Protein AF-A0A957F9V9-F1 (afdb_monomer)

Foldseek 3Di:
DLVVLLVLLLVQLVVLLVQQLNDACVSVCVNCVVVVVCVVVVNDDFLDDPLVVLVVLLLVLLVLLCVLALDNRQSRSLSSSLVSLVSNLRSLLGDAPVCLLVLLVVLLVVLLVLLVQQLQAPDLVQVPAPDVVLSVVSVVSNVVHDHDPDFHAQLQLSLLSLLLSLLSLVLQLCVLCVCVVVPHDDDPVSVVSNVVSVVSSVSSVNSNSSSNNPLSVCLLVLLVVLLVVLVVLLVVVVVDPDPDPPVVSSVVSVVCCCVVPQPVVVVVVQVPQDDPACPRLVNLLVQLVVLCLLQAASASHAQRVQLCCCCQFVNALAGDDQASQAQLSRQCNSSHPSSSVSVVCLLVVLLLLLVVVQSVQVVVPDDDDGPDRSLSSSLSSSSSSSNSSNGRGDNASTGFDPPVDDDPDDDRRNRRSRNSVNSSSSSSSSNVNSPPPDPVCVSCVVVVVVVVVVVVVVVVCCVVVVLLVVLSVLSNVLVSQLSSQVCVVTSPSDDQQLPSLVVCVVSLVSLVVSCVSPVLPLSSLQVNLVSCVSVVVLVSNLVSLVSSCVSPVSRNSSLQSNLLSCLSVVVPVSSCVSCVRPVCLLVVLCVQLVVCVVSVNNVSSVSSVVSNDD

Radius of gyration: 26.61 Å; Cα contacts (8 Å, |Δi|>4): 895; chains: 1; bounding box: 78×55×78 Å

pLDDT: mean 84.4, std 14.53, range [30.92, 98.56]

Solvent-accessible surface area (backbone atoms only — not comparable to full-atom values): 31472 Å² total; per-residue (Å²): 113,55,68,55,46,30,51,48,17,46,51,38,10,48,51,23,64,77,32,56,55,74,54,74,69,67,52,55,53,68,49,45,54,62,51,52,59,39,40,76,69,72,73,57,68,80,71,81,50,99,43,48,65,32,49,52,46,25,51,51,25,44,57,52,3,30,71,41,16,46,49,46,56,57,8,48,16,51,45,50,18,49,52,17,7,49,41,21,15,54,26,34,24,55,26,53,83,94,47,47,65,57,56,41,49,49,51,26,50,50,35,35,50,52,22,52,49,36,69,44,28,49,54,33,81,84,54,57,46,96,44,68,70,51,21,52,51,40,43,53,47,62,76,70,52,70,90,48,98,51,85,22,55,40,38,54,40,55,12,34,49,35,37,25,31,46,37,36,46,53,31,49,48,50,67,60,45,48,53,68,77,67,76,48,92,76,55,71,67,52,53,53,52,43,51,51,51,51,51,45,47,50,49,30,52,50,34,36,58,64,32,57,24,62,53,20,53,50,20,35,52,51,22,49,49,54,52,51,51,49,57,50,50,53,56,56,60,70,76,48,98,63,93,66,56,72,67,57,54,52,50,50,49,51,54,45,44,46,61,70,47,45,52,55,48,51,53,51,52,66,70,64,60,81,47,96,58,96,74,22,66,66,54,44,45,55,54,49,47,55,54,24,68,40,21,40,70,58,13,46,1,30,69,28,52,25,60,51,44,16,51,61,44,66,62,44,41,44,87,76,53,55,58,60,45,17,37,62,60,41,41,24,29,18,20,0,49,63,18,30,51,23,46,53,51,32,54,54,45,45,51,48,52,40,50,55,50,52,52,50,49,64,67,72,63,81,83,68,82,72,82,72,51,61,57,60,54,19,48,51,31,16,48,46,11,44,55,53,22,21,71,61,30,40,38,32,73,44,38,62,79,81,62,90,83,79,66,89,88,83,73,58,44,69,44,42,86,34,28,34,49,55,33,38,59,59,9,45,41,40,18,78,46,66,86,58,95,62,72,54,68,76,75,39,44,66,58,53,48,50,52,49,49,53,51,50,53,52,52,47,46,53,68,77,42,41,53,58,49,49,21,51,51,49,35,24,54,33,48,42,52,50,40,34,62,76,42,55,76,60,64,66,70,53,78,86,85,33,78,60,35,74,78,38,49,68,42,46,54,52,29,51,56,22,36,76,54,29,75,83,37,47,62,34,29,39,50,47,12,52,46,26,50,36,66,66,38,39,71,63,12,40,62,26,20,51,54,23,28,73,76,42,74,82,40,59,22,46,41,49,54,36,19,50,31,27,34,71,72,64,42,50,71,64,14,50,67,55,38,68,85,42,82,62,52,36,63,48,21,50,52,42,19,58,50,26,46,75,71,73,33,59,71,53,12,51,39,22,48,68,56,37,55,134

Mean predicted aligned error: 8.04 Å

Sequence (614 aa):
MPILFVLISLACGFVWLMFPGQVTWLPVVVIVLPWLVWWRNGRFSLPATPFSGLLLLFFGTALFAVWTAYDRGQAEGKLWILIGALFVFISLAALPRHTEHWGGALLWGIAVGLAVYFLLTHNWQQWPTDFNVLTRLGVWWMGKRPLLTAPPLHPNLVGGVIATFAPLGMALVWQTGRPLIGKAQTSAGTWLALVGILLANGIMFFALLLSSSRAAWVALIVSYAVIVGWWGSLRILQSRRMAISRTTLAVLFILIMVGIGVLPIVGIMLNMSGGTGSTGRFVLYKQTWRLIQVCFFTGAGLASFGGFYAQYIQVVPHFVLSYAHNLFLDVWLEQGVIGFLSFTVFMVGTGWMLFAHIFRLQIKKNGSTSEVTVWHWAVAVGLVTMLLHGLLDDSFYGTIRISLISAPTTGPWSGVLATPLFLAMPGLATALVADANIRWTAVFRPVLLFVGVVALVGAAWLVLDRDTVEARWQANLGALSLARAQLSGWPTNVWDDGRQAVELAPVAAQLANVLDLDADNVAAQYRLGLIAMLERDYETAVSHLEIAHELDPGHRGITKNLGYCYVWLGEFDKARLLLANISETQQEMSAYEWWWQQQGRPDLAERAAQMSQP

Secondary structure (DSSP, 8-state):
-HHHHHHHHHHHHHHHHHSTTTS-SHHHHHHHHHHHHHHHTT-------TTHHHHHHHHHHHHHHHHH-S-HHHHHHHHHHHHHHHHHHHHHHTPPTTTHHHHHHHHHHHHHHHHHHHHHH--TTTS--SSHHHHHHHHHHHTTS----S-PBPHHHHHHHHHHHHHHHHHHHHHHHHHHHTT----HHHHHHHHHHHHHHHHHHHHHHHTT-HHHHHHHHHHHHHHHHHHHHHHHHHHS--SS-HHHHHHHHHHHIIIIIIHHHHHHHHHTS---STT-HHHHHHHHHHHHHHTTTT-S-TT-HHHHIIIIII--SS---SS-S-HHHHHHHHHHHHHHHHHHHHHHHHHHHHHHHHHHHHH--SSS-----HHHHHHHHHHHHHHHHHTT--SSSPPP---TTT--S-S-B-S-TTGGGTTHHHHHHHHHHTT----HHHHHHHHHHHHHHHHHHHHHHHHHSHHHHHHHHHHHHHHHHHHHHHTTTS--SS---STTHHHHHHHHHHHHHHHHH-TT-HHHHHHHHHHHHHHT-HHHHHHHHHHHHHH-TT-HHHHHHHHHHHHHHT-HHHHHHHHTT-TTHHHHHHHHHHHHHHTT-HHHHHHHHHHH--

Nearest PDB structures (foldseek):
  6b85-assembly1_J  TM=5.491E-01  e=7.204E-03  synthetic construct
  8ehz-assembly1_A  TM=6.746E-01  e=2.974E-01  Homo sapiens
  3q4a-assembly1_B  TM=6.510E-01  e=2.755E-01  Mus musculus
  7tb1-assembly2_B  TM=6.417E-01  e=3.603E-01  Homo sapiens
  4gyw-assembly2_A  TM=4.510E-01  e=1.806E-01  Homo sapiens

Structure (mmCIF, N/CA/C/O backbone):
data_AF-A0A957F9V9-F1
#
_entry.id   AF-A0A957F9V9-F1
#
loop_
_atom_site.group_PDB
_atom_site.id
_atom_site.type_symbol
_atom_site.label_atom_id
_atom_site.label_alt_id
_atom_site.label_comp_id
_atom_site.label_asym_id
_atom_site.label_entity_id
_atom_site.label_seq_id
_atom_site.pdbx_PDB_ins_code
_atom_site.Cartn_x
_atom_site.Cartn_y
_atom_site.Cartn_z
_atom_site.occupancy
_atom_site.B_iso_or_equiv
_atom_site.auth_seq_id
_atom_site.auth_comp_id
_atom_site.auth_asym_id
_atom_site.auth_atom_id
_atom_site.pdbx_PDB_model_num
ATOM 1 N N . MET A 1 1 ? -6.153 -11.561 30.861 1.00 64.31 1 MET A N 1
ATOM 2 C CA . MET A 1 1 ? -5.584 -12.644 30.027 1.00 64.31 1 MET A CA 1
ATOM 3 C C . MET A 1 1 ? -5.725 -12.372 28.529 1.00 64.31 1 MET A C 1
ATOM 5 O O . MET A 1 1 ? -4.691 -12.370 27.888 1.00 64.31 1 MET A O 1
ATOM 9 N N . PRO A 1 2 ? -6.897 -12.031 27.958 1.00 73.75 2 PRO A N 1
ATOM 10 C CA . PRO A 1 2 ? -7.012 -11.795 26.507 1.00 73.75 2 PRO A CA 1
ATOM 11 C C . PRO A 1 2 ? -6.132 -10.645 25.975 1.00 73.75 2 PRO A C 1
ATOM 13 O O . PRO A 1 2 ? -5.494 -10.777 24.937 1.00 73.75 2 PRO A O 1
ATOM 16 N N . ILE A 1 3 ? -5.991 -9.555 26.743 1.00 85.69 3 ILE A N 1
ATOM 17 C CA . ILE A 1 3 ? -5.100 -8.435 26.385 1.00 85.69 3 ILE A CA 1
ATOM 18 C C . ILE A 1 3 ? -3.616 -8.838 26.320 1.00 85.69 3 ILE A C 1
ATOM 20 O O . ILE A 1 3 ? -2.859 -8.265 25.544 1.00 85.69 3 ILE A O 1
ATOM 24 N N . LEU A 1 4 ? -3.199 -9.856 27.086 1.00 88.44 4 LEU A N 1
ATOM 25 C CA . LEU A 1 4 ? -1.830 -10.373 27.038 1.00 88.44 4 LEU A CA 1
ATOM 26 C C . LEU A 1 4 ? -1.542 -11.014 25.674 1.00 88.44 4 LEU A C 1
ATOM 28 O O . LEU A 1 4 ? -0.443 -10.850 25.161 1.00 88.44 4 LEU A O 1
ATOM 32 N N . PHE A 1 5 ? -2.521 -11.677 25.049 1.00 89.81 5 PHE A N 1
ATOM 33 C CA . PHE A 1 5 ? -2.352 -12.240 23.703 1.00 89.81 5 PHE A CA 1
ATOM 34 C C . PHE A 1 5 ? -2.214 -11.153 22.644 1.00 89.81 5 PHE A C 1
ATOM 36 O O . PHE A 1 5 ? -1.403 -11.299 21.731 1.00 89.81 5 PHE A O 1
ATOM 43 N N . VAL A 1 6 ? -2.924 -10.031 22.809 1.00 90.88 6 VAL A N 1
ATOM 44 C CA . VAL A 1 6 ? -2.733 -8.851 21.954 1.00 90.88 6 VAL A CA 1
ATOM 45 C C . VAL A 1 6 ? -1.299 -8.335 22.094 1.00 90.88 6 VAL A C 1
ATOM 47 O O . VAL A 1 6 ? -0.626 -8.146 21.087 1.00 90.88 6 VAL A O 1
ATOM 50 N N . LEU A 1 7 ? -0.797 -8.184 23.324 1.00 92.56 7 LEU A N 1
ATOM 51 C CA . LEU A 1 7 ? 0.576 -7.730 23.582 1.00 92.56 7 LEU A CA 1
ATOM 52 C C . LEU A 1 7 ? 1.638 -8.690 23.026 1.00 92.56 7 LEU A C 1
ATOM 54 O O . LEU A 1 7 ? 2.587 -8.233 22.396 1.00 92.56 7 LEU A O 1
ATOM 58 N N . ILE A 1 8 ? 1.471 -10.004 23.208 1.00 92.69 8 ILE A N 1
ATOM 59 C CA . ILE A 1 8 ? 2.385 -11.019 22.656 1.00 92.69 8 ILE A CA 1
ATOM 60 C C . ILE A 1 8 ? 2.380 -10.967 21.123 1.00 92.69 8 ILE A C 1
ATOM 62 O O . ILE A 1 8 ? 3.446 -10.976 20.510 1.00 92.69 8 ILE A O 1
ATOM 66 N N . SER A 1 9 ? 1.199 -10.861 20.505 1.00 93.12 9 SER A N 1
ATOM 67 C CA . SER A 1 9 ? 1.063 -10.772 19.045 1.00 93.12 9 SER A CA 1
ATOM 68 C C . SER A 1 9 ? 1.720 -9.507 18.493 1.00 93.12 9 SER A C 1
ATOM 70 O O . SER A 1 9 ? 2.436 -9.575 17.497 1.00 93.12 9 SER A O 1
ATOM 72 N N . LEU A 1 10 ? 1.542 -8.367 19.170 1.00 91.50 10 LEU A N 1
ATOM 73 C CA . LEU A 1 10 ? 2.201 -7.106 18.824 1.00 91.50 10 LEU A CA 1
ATOM 74 C C . LEU A 1 10 ? 3.722 -7.200 18.958 1.00 91.50 10 LEU A C 1
ATOM 76 O O . LEU A 1 10 ? 4.435 -6.776 18.054 1.00 91.50 10 LEU A O 1
ATOM 80 N N . ALA A 1 11 ? 4.217 -7.779 20.055 1.00 91.50 11 ALA A N 1
ATOM 81 C CA . ALA A 1 11 ? 5.647 -7.956 20.281 1.00 91.50 11 ALA A CA 1
ATOM 82 C C . ALA A 1 11 ? 6.276 -8.834 19.191 1.00 91.50 11 ALA A C 1
ATOM 84 O O . ALA A 1 11 ? 7.294 -8.461 18.618 1.00 91.50 11 ALA A O 1
ATOM 85 N N . CYS A 1 12 ? 5.641 -9.955 18.843 1.00 90.44 12 CYS A N 1
ATOM 86 C CA . CYS A 1 12 ? 6.111 -10.835 17.772 1.00 90.44 12 CYS A CA 1
ATOM 87 C C . CYS A 1 12 ? 6.046 -10.157 16.394 1.00 90.44 12 CYS A C 1
ATOM 89 O O . CYS A 1 12 ? 7.007 -10.232 15.632 1.00 90.44 12 CYS A O 1
ATOM 91 N N . GLY A 1 13 ? 4.960 -9.427 16.109 1.00 86.44 13 GLY A N 1
ATOM 92 C CA . GLY A 1 13 ? 4.838 -8.584 14.917 1.00 86.44 13 GLY A CA 1
ATOM 93 C C . GLY A 1 13 ? 5.978 -7.574 14.797 1.00 86.44 13 GLY A C 1
ATOM 94 O O . GLY A 1 13 ? 6.548 -7.412 13.722 1.00 86.44 13 GLY A O 1
ATOM 95 N N . PHE A 1 14 ? 6.357 -6.943 15.910 1.00 85.38 14 PHE A N 1
ATOM 96 C CA . PHE A 1 14 ? 7.471 -6.000 15.965 1.00 85.38 14 PHE A CA 1
ATOM 97 C C . PHE A 1 14 ? 8.839 -6.685 15.837 1.00 85.38 14 PHE A C 1
ATOM 99 O O . PHE A 1 14 ? 9.736 -6.139 15.207 1.00 85.38 14 PHE A O 1
ATOM 106 N N . VAL A 1 15 ? 9.014 -7.900 16.364 1.00 86.38 15 VAL A N 1
ATOM 107 C CA . VAL A 1 15 ? 10.243 -8.684 16.145 1.00 86.38 15 VAL A CA 1
ATOM 108 C C . VAL A 1 15 ? 10.436 -8.979 14.656 1.00 86.38 15 VAL A C 1
ATOM 110 O O . VAL A 1 15 ? 11.517 -8.723 14.130 1.00 86.38 15 VAL A O 1
ATOM 113 N N . TRP A 1 16 ? 9.396 -9.439 13.952 1.00 84.62 16 TRP A N 1
ATOM 114 C CA . TRP A 1 16 ? 9.461 -9.634 12.497 1.00 84.62 16 TRP A CA 1
ATOM 115 C C . TRP A 1 16 ? 9.730 -8.342 11.737 1.00 84.62 16 TRP A C 1
ATOM 117 O O . TRP A 1 16 ? 10.457 -8.344 10.748 1.00 84.62 16 TRP A O 1
ATOM 127 N N . LEU A 1 17 ? 9.178 -7.236 12.229 1.00 79.38 17 LEU A N 1
ATOM 128 C CA . LEU A 1 17 ? 9.408 -5.915 11.670 1.00 79.38 17 LEU A CA 1
ATOM 129 C C . LEU A 1 17 ? 10.875 -5.483 11.755 1.00 79.38 17 LEU A C 1
ATOM 131 O O . LEU A 1 17 ? 11.395 -4.901 10.810 1.00 79.38 17 LEU A O 1
ATOM 135 N N . MET A 1 18 ? 11.525 -5.741 12.892 1.00 78.19 18 MET A N 1
ATOM 136 C CA . MET A 1 18 ? 12.908 -5.331 13.154 1.00 78.19 18 MET A CA 1
ATOM 137 C C . MET A 1 18 ? 13.935 -6.246 12.479 1.00 78.19 18 MET A C 1
ATOM 139 O O . MET A 1 18 ? 15.043 -5.802 12.185 1.00 78.19 18 MET A O 1
ATOM 143 N N . PHE A 1 19 ? 13.565 -7.503 12.221 1.00 77.38 19 PHE A N 1
ATOM 144 C CA . PHE A 1 19 ? 14.445 -8.531 11.661 1.00 77.38 19 PHE A CA 1
ATOM 145 C C . PHE A 1 19 ? 13.799 -9.254 10.461 1.00 77.38 19 PHE A C 1
ATOM 147 O O . PHE A 1 19 ? 13.653 -10.485 10.486 1.00 77.38 19 PHE A O 1
ATOM 154 N N . PRO A 1 20 ? 13.391 -8.522 9.402 1.00 71.19 20 PRO A N 1
ATOM 155 C CA . PRO A 1 20 ? 12.691 -9.108 8.263 1.00 71.19 20 PRO A CA 1
ATOM 156 C C . PRO A 1 20 ? 13.592 -10.115 7.540 1.00 71.19 20 PRO A C 1
ATOM 158 O O . PRO A 1 20 ? 14.763 -9.841 7.280 1.00 71.19 20 PRO A O 1
ATOM 161 N N . GLY A 1 21 ? 13.060 -11.305 7.257 1.00 70.00 21 GLY A N 1
ATOM 162 C CA . GLY A 1 21 ? 13.791 -12.396 6.597 1.00 70.00 21 GLY A CA 1
ATOM 163 C C . GLY A 1 21 ? 14.833 -13.111 7.474 1.00 70.00 21 GLY A C 1
ATOM 164 O O . GLY A 1 21 ? 15.265 -14.203 7.123 1.00 70.00 21 GLY A O 1
ATOM 165 N N . GLN A 1 22 ? 15.209 -12.553 8.631 1.00 79.12 22 GLN A N 1
ATOM 166 C CA . GLN A 1 22 ? 16.135 -13.190 9.581 1.00 79.12 22 GLN A CA 1
ATOM 167 C C . GLN A 1 22 ? 15.396 -14.037 10.621 1.00 79.12 22 GLN A C 1
ATOM 169 O O . GLN A 1 22 ? 15.859 -15.108 11.010 1.00 79.12 22 GLN A O 1
ATOM 174 N N . VAL A 1 23 ? 14.232 -13.563 11.076 1.00 81.06 23 VAL A N 1
ATOM 175 C CA . VAL A 1 23 ? 13.370 -14.288 12.013 1.00 81.06 23 VAL A CA 1
ATOM 176 C C . VAL A 1 23 ? 12.168 -14.832 11.249 1.00 81.06 23 VAL A C 1
ATOM 178 O O . VAL A 1 23 ? 11.384 -14.066 10.698 1.00 81.06 23 VAL A O 1
ATOM 181 N N . THR A 1 24 ? 12.020 -16.158 11.224 1.00 86.94 24 THR A N 1
ATOM 182 C CA . THR A 1 24 ? 10.959 -16.846 10.473 1.00 86.94 24 THR A CA 1
ATOM 183 C C . THR A 1 24 ? 9.836 -17.319 11.400 1.00 86.94 24 THR A C 1
ATOM 185 O O . THR A 1 24 ? 9.122 -16.508 11.981 1.00 86.94 24 THR A O 1
ATOM 188 N N . TRP A 1 25 ? 9.671 -18.624 11.600 1.00 88.50 25 TRP A N 1
ATOM 189 C CA . TRP A 1 25 ? 8.502 -19.214 12.254 1.00 88.50 25 TRP A CA 1
ATOM 190 C C . TRP A 1 25 ? 8.525 -19.138 13.788 1.00 88.50 25 TRP A C 1
ATOM 192 O O . TRP A 1 25 ? 7.483 -19.308 14.418 1.00 88.50 25 TRP A O 1
ATOM 202 N N . LEU A 1 26 ? 9.678 -18.886 14.418 1.00 88.25 26 LEU A N 1
ATOM 203 C CA . LEU A 1 26 ? 9.832 -18.993 15.876 1.00 88.25 26 LEU A CA 1
ATOM 204 C C . LEU A 1 26 ? 8.830 -18.129 16.679 1.00 88.25 26 LEU A C 1
ATOM 206 O O . LEU A 1 26 ? 8.225 -18.660 17.615 1.00 88.25 26 LEU A O 1
ATOM 210 N N . PRO A 1 27 ? 8.559 -16.853 16.327 1.00 91.19 27 PRO A N 1
ATOM 211 C CA . PRO A 1 27 ? 7.569 -16.058 17.054 1.00 91.19 27 PRO A CA 1
ATOM 212 C C . PRO A 1 27 ? 6.138 -16.600 16.925 1.00 91.19 27 PRO A C 1
ATOM 214 O O . PRO A 1 27 ? 5.338 -16.395 17.835 1.00 91.19 27 PRO A O 1
ATOM 217 N N . VAL A 1 28 ? 5.810 -17.370 15.875 1.00 90.06 28 VAL A N 1
ATOM 218 C CA . VAL A 1 28 ? 4.504 -18.054 15.776 1.00 90.06 28 VAL A CA 1
ATOM 219 C C . VAL A 1 28 ? 4.306 -18.998 16.958 1.00 90.06 28 VAL A C 1
ATOM 221 O O . VAL A 1 28 ? 3.225 -19.023 17.539 1.00 90.06 28 VAL A O 1
ATOM 224 N N . VAL A 1 29 ? 5.340 -19.740 17.364 1.00 89.56 29 VAL A N 1
ATOM 225 C CA . VAL A 1 29 ? 5.242 -20.658 18.510 1.00 89.56 29 VAL A CA 1
ATOM 226 C C . VAL A 1 29 ? 4.957 -19.894 19.798 1.00 89.56 29 VAL A C 1
ATOM 228 O O . VAL A 1 29 ? 4.083 -20.296 20.564 1.00 89.56 29 VAL A O 1
ATOM 231 N N . VAL A 1 30 ? 5.624 -18.756 20.004 1.00 91.06 30 VAL A N 1
ATOM 232 C CA . VAL A 1 30 ? 5.394 -17.889 21.170 1.00 91.06 30 VAL A CA 1
ATOM 233 C C . VAL A 1 30 ? 3.951 -17.383 21.205 1.00 91.06 30 VAL A C 1
ATOM 235 O O . VAL A 1 30 ? 3.336 -17.377 22.271 1.00 91.06 30 VAL A O 1
ATOM 238 N N . ILE A 1 31 ? 3.390 -17.008 20.051 1.00 89.94 31 ILE A N 1
ATOM 239 C CA . ILE A 1 31 ? 1.991 -16.582 19.957 1.00 89.94 31 ILE A CA 1
ATOM 240 C C . ILE A 1 31 ? 1.045 -17.754 20.233 1.00 89.94 31 ILE A C 1
ATOM 242 O O . ILE A 1 31 ? 0.121 -17.610 21.027 1.00 89.94 31 ILE A O 1
ATOM 246 N N . VAL A 1 32 ? 1.255 -18.906 19.590 1.00 88.94 32 VAL A N 1
ATOM 247 C CA . VAL A 1 32 ? 0.308 -20.035 19.570 1.00 88.94 32 VAL A CA 1
ATOM 248 C C . VAL A 1 32 ? 0.274 -20.809 20.890 1.00 88.94 32 VAL A C 1
ATOM 250 O O . VAL A 1 32 ? -0.790 -21.292 21.278 1.00 88.94 32 VAL A O 1
ATOM 253 N N . LEU A 1 33 ? 1.389 -20.913 21.619 1.00 88.50 33 LEU A N 1
ATOM 254 C CA . LEU A 1 33 ? 1.461 -21.669 22.877 1.00 88.50 33 LEU A CA 1
ATOM 255 C C . LEU A 1 33 ? 0.390 -21.243 23.908 1.00 88.50 33 LEU A C 1
ATOM 257 O O . LEU A 1 33 ? -0.359 -22.109 24.376 1.00 88.50 33 LEU A O 1
ATOM 261 N N . PRO A 1 34 ? 0.227 -19.944 24.235 1.00 84.94 34 PRO A N 1
ATOM 262 C CA . PRO A 1 34 ? -0.857 -19.497 25.102 1.00 84.94 34 PRO A CA 1
ATOM 263 C C . PRO A 1 34 ? -2.262 -19.804 24.562 1.00 84.94 34 PRO A C 1
ATOM 265 O O . PRO A 1 34 ? -3.146 -20.165 25.343 1.00 84.94 34 PRO A O 1
ATOM 268 N N . TRP A 1 35 ? -2.473 -19.714 23.242 1.00 83.38 35 TRP A N 1
ATOM 269 C CA . TRP A 1 35 ? -3.753 -20.065 22.614 1.00 83.38 35 TRP A CA 1
ATOM 270 C C . TRP A 1 35 ? -4.084 -21.549 22.763 1.00 83.38 35 TRP A C 1
ATOM 272 O O . TRP A 1 35 ? -5.229 -21.879 23.064 1.00 83.38 35 TRP A O 1
ATOM 282 N N . LEU A 1 36 ? -3.101 -22.443 22.623 1.00 85.25 36 LEU A N 1
ATOM 283 C CA . LEU A 1 36 ? -3.291 -23.887 22.804 1.00 85.25 36 LEU A CA 1
ATOM 284 C C . LEU A 1 36 ? -3.721 -24.228 24.233 1.00 85.25 36 LEU A C 1
ATOM 286 O O . LEU A 1 36 ? -4.652 -25.011 24.435 1.00 85.25 36 LEU A O 1
ATOM 290 N N . VAL A 1 37 ? -3.088 -23.603 25.231 1.00 84.75 37 VAL A N 1
ATOM 291 C CA . VAL A 1 37 ? -3.480 -23.751 26.642 1.00 84.75 37 VAL A CA 1
ATOM 292 C C . VAL A 1 37 ? -4.905 -23.240 26.858 1.00 84.75 37 VAL A C 1
ATOM 294 O O . VAL A 1 37 ? -5.693 -23.855 27.580 1.00 84.75 37 VAL A O 1
ATOM 297 N N . TRP A 1 38 ? -5.265 -22.123 26.228 1.00 81.56 38 TRP A N 1
ATOM 298 C CA . TRP A 1 38 ? -6.591 -21.532 26.380 1.00 81.56 38 TRP A CA 1
ATOM 299 C C . TRP A 1 38 ? -7.693 -22.367 25.714 1.00 81.56 38 TRP A C 1
ATOM 301 O O . TRP A 1 38 ? -8.751 -22.579 26.312 1.00 81.56 38 TRP A O 1
ATOM 311 N N . TRP A 1 39 ? -7.408 -22.912 24.530 1.00 81.94 39 TRP A N 1
ATOM 312 C CA . TRP A 1 39 ? -8.276 -23.834 23.803 1.00 81.94 39 TRP A CA 1
ATOM 313 C C . TRP A 1 39 ? -8.508 -25.139 24.558 1.00 81.94 39 TRP A C 1
ATOM 315 O O . TRP A 1 39 ? -9.659 -25.526 24.749 1.00 81.94 39 TRP A O 1
ATOM 325 N N . ARG A 1 40 ? -7.447 -25.760 25.095 1.00 85.25 40 ARG A N 1
ATOM 326 C CA . ARG A 1 40 ? -7.553 -26.984 25.909 1.00 85.25 40 ARG A CA 1
ATOM 327 C C . ARG A 1 40 ? -8.467 -26.814 27.126 1.00 85.25 40 ARG A C 1
ATOM 329 O O . ARG A 1 40 ? -9.099 -27.771 27.557 1.00 85.25 40 ARG A O 1
ATOM 336 N N . ASN A 1 41 ? -8.561 -25.600 27.664 1.00 84.12 41 ASN A N 1
ATOM 337 C CA . ASN A 1 41 ? -9.427 -25.285 28.798 1.00 84.12 41 ASN A CA 1
ATOM 338 C C . ASN A 1 41 ? -10.890 -24.996 28.402 1.00 84.12 41 ASN A C 1
ATOM 340 O O . ASN A 1 41 ? -11.666 -24.572 29.256 1.00 84.12 41 ASN A O 1
ATOM 344 N N . GLY A 1 42 ? -11.268 -25.172 27.129 1.00 77.44 42 GLY A N 1
ATOM 345 C CA . GLY A 1 42 ? -12.622 -24.913 26.624 1.00 77.44 42 GLY A CA 1
ATOM 346 C C . GLY A 1 42 ? -13.008 -23.432 26.617 1.00 77.44 42 GLY A C 1
ATOM 347 O O . GLY A 1 42 ? -14.185 -23.098 26.544 1.00 77.44 42 GLY A O 1
ATOM 348 N N . ARG A 1 43 ? -12.026 -22.529 26.733 1.00 70.19 43 ARG A N 1
ATOM 349 C CA . ARG A 1 43 ? -12.249 -21.081 26.888 1.00 70.19 43 ARG A CA 1
ATOM 350 C C . ARG A 1 43 ? -12.025 -20.289 25.600 1.00 70.19 43 ARG A C 1
ATOM 352 O O . ARG A 1 43 ? -12.067 -19.064 25.641 1.00 70.19 43 ARG A O 1
ATOM 359 N N . PHE A 1 44 ? -11.773 -20.972 24.484 1.00 70.56 44 PHE A N 1
ATOM 360 C CA . PHE A 1 44 ? -11.505 -20.344 23.196 1.00 70.56 44 PHE A CA 1
ATOM 361 C C . PHE A 1 44 ? -12.471 -20.820 22.116 1.00 70.56 44 PHE A C 1
ATOM 363 O O . PHE A 1 44 ? -12.609 -22.018 21.869 1.00 70.56 44 PHE A O 1
ATOM 370 N N . SER A 1 45 ? -13.043 -19.851 21.411 1.00 66.44 45 SER A N 1
ATOM 371 C CA . SER A 1 45 ? -13.646 -20.023 20.096 1.00 66.44 45 SER A CA 1
ATOM 372 C C . SER A 1 45 ? -12.981 -19.047 19.134 1.00 66.44 45 SER A C 1
ATOM 374 O O . SER A 1 45 ? -12.899 -17.855 19.440 1.00 66.44 45 SER A O 1
ATOM 376 N N . LEU A 1 46 ? -12.538 -19.528 17.968 1.00 67.75 46 LEU A N 1
ATOM 377 C CA . LEU A 1 46 ? -12.118 -18.635 16.890 1.00 67.75 46 LEU A CA 1
ATOM 378 C C . LEU A 1 46 ? -13.286 -17.695 16.565 1.00 67.75 46 LEU A C 1
ATOM 380 O O . LEU A 1 46 ? -14.403 -18.189 16.380 1.00 67.75 46 LEU A O 1
ATOM 384 N N . PRO A 1 47 ? -13.061 -16.373 16.490 1.00 66.88 47 PRO A N 1
ATOM 385 C CA . PRO A 1 47 ? -14.099 -15.437 16.096 1.00 66.88 47 PRO A CA 1
ATOM 386 C C . PRO A 1 47 ? -14.478 -15.717 14.637 1.00 66.88 47 PRO A C 1
ATOM 388 O O . PRO A 1 47 ? -13.832 -15.271 13.687 1.00 66.88 47 PRO A O 1
ATOM 391 N N . ALA A 1 48 ? -15.513 -16.536 14.464 1.00 70.81 48 ALA A N 1
ATOM 392 C CA . ALA A 1 48 ? -16.066 -16.879 13.171 1.00 70.81 48 ALA A CA 1
ATOM 393 C C . ALA A 1 48 ? -16.938 -15.711 12.716 1.00 70.81 48 ALA A C 1
ATOM 395 O O . ALA A 1 48 ? -18.090 -15.565 13.125 1.00 70.81 48 ALA A O 1
ATOM 396 N N . THR A 1 49 ? -16.368 -14.856 11.872 1.00 76.88 49 THR A N 1
ATOM 397 C CA . THR A 1 49 ? -17.139 -13.853 11.147 1.00 76.88 49 THR A CA 1
ATOM 398 C C . THR A 1 49 ? -17.529 -14.415 9.782 1.00 76.88 49 THR A C 1
ATOM 400 O O . THR A 1 49 ? -16.840 -15.287 9.245 1.00 76.88 49 THR A O 1
ATOM 403 N N . PRO A 1 50 ? -18.577 -13.876 9.146 1.00 78.38 50 PRO A N 1
ATOM 404 C CA . PRO A 1 50 ? -18.911 -14.195 7.756 1.00 78.38 50 PRO A CA 1
ATOM 405 C C . PRO A 1 50 ? -17.774 -13.909 6.764 1.00 78.38 50 PRO A C 1
ATOM 407 O O . PRO A 1 50 ? -17.797 -14.420 5.650 1.00 78.38 50 PRO A O 1
ATOM 410 N N . PHE A 1 51 ? -16.785 -13.107 7.167 1.00 83.88 51 PHE A N 1
ATOM 411 C CA . PHE A 1 51 ? -15.653 -12.691 6.345 1.00 83.88 51 PHE A CA 1
ATOM 412 C C . PHE A 1 51 ? -14.352 -13.423 6.675 1.00 83.88 51 PHE A C 1
ATOM 414 O O . PHE A 1 51 ? -13.350 -13.197 6.002 1.00 83.88 51 PHE A O 1
ATOM 421 N N . SER A 1 52 ? -14.348 -14.328 7.661 1.00 85.69 52 SER A N 1
ATOM 422 C CA . SER A 1 52 ? -13.137 -15.061 8.047 1.00 85.69 52 SER A CA 1
ATOM 423 C C . SER A 1 52 ? -12.569 -15.885 6.883 1.00 85.69 52 SER A C 1
ATOM 425 O O . SER A 1 52 ? -11.355 -15.984 6.753 1.00 85.69 52 SER A O 1
ATOM 427 N N . GLY A 1 53 ? -13.418 -16.406 5.987 1.00 87.94 53 GLY A N 1
ATOM 428 C CA . GLY A 1 53 ? -12.968 -17.094 4.770 1.00 87.94 53 GLY A CA 1
ATOM 429 C C . GLY A 1 53 ? -12.238 -16.178 3.780 1.00 87.94 53 GLY A C 1
ATOM 430 O O . GLY A 1 53 ? -11.235 -16.586 3.208 1.00 87.94 53 GLY A O 1
ATOM 431 N N . LEU A 1 54 ? -12.683 -14.926 3.627 1.00 90.25 54 LEU A N 1
ATOM 432 C CA . LEU A 1 54 ? -11.999 -13.936 2.784 1.00 90.25 54 LEU A CA 1
ATOM 433 C C . LEU A 1 54 ? -10.687 -13.472 3.412 1.00 90.25 54 LEU A C 1
ATOM 435 O O . LEU A 1 54 ? -9.713 -13.265 2.698 1.00 90.25 54 LEU A O 1
ATOM 439 N N . LEU A 1 55 ? -10.635 -13.369 4.742 1.00 93.19 55 LEU A N 1
ATOM 440 C CA . LEU A 1 55 ? -9.382 -13.110 5.440 1.00 93.19 55 LEU A CA 1
ATOM 441 C C . LEU A 1 55 ? -8.377 -14.243 5.192 1.00 93.19 55 LEU A C 1
ATOM 443 O O . LEU A 1 55 ? -7.241 -13.977 4.819 1.00 93.19 55 LEU A O 1
ATOM 447 N N . LEU A 1 56 ? -8.796 -15.506 5.326 1.00 93.56 56 LEU A N 1
ATOM 448 C CA . LEU A 1 56 ? -7.941 -16.655 5.010 1.00 93.56 56 LEU A CA 1
ATOM 449 C C . LEU A 1 56 ? -7.508 -16.668 3.540 1.00 93.56 56 LEU A C 1
ATOM 451 O O . LEU A 1 56 ? -6.346 -16.948 3.264 1.00 93.56 56 LEU A O 1
ATOM 455 N N . LEU A 1 57 ? -8.407 -16.326 2.612 1.00 95.12 57 LEU A N 1
ATOM 456 C CA . LEU A 1 57 ? -8.082 -16.222 1.189 1.00 95.12 57 LEU A CA 1
ATOM 457 C C . LEU A 1 57 ? -7.030 -15.137 0.925 1.00 95.12 57 LEU A C 1
ATOM 459 O O . LEU A 1 57 ? -6.071 -15.407 0.212 1.00 95.12 57 LEU A O 1
ATOM 463 N N . PHE A 1 58 ? -7.149 -13.968 1.562 1.00 97.00 58 PHE A N 1
ATOM 464 C CA . PHE A 1 58 ? -6.140 -12.903 1.505 1.00 97.00 58 PHE A CA 1
ATOM 465 C C . PHE A 1 58 ? -4.766 -13.374 2.013 1.00 97.00 58 PHE A C 1
ATOM 467 O O . PHE A 1 58 ? -3.738 -13.108 1.401 1.00 97.00 58 PHE A O 1
ATOM 474 N N . PHE A 1 59 ? -4.715 -14.134 3.107 1.00 97.06 59 PHE A N 1
ATOM 475 C CA . PHE A 1 59 ? -3.446 -14.706 3.573 1.00 97.06 59 PHE A CA 1
ATOM 476 C C . PHE A 1 59 ? -2.923 -15.826 2.665 1.00 97.06 59 PHE A C 1
ATOM 478 O O . PHE A 1 59 ? -1.711 -15.967 2.503 1.00 97.06 59 PHE A O 1
ATOM 485 N N . GLY A 1 60 ? -3.816 -16.586 2.027 1.00 97.94 60 GLY A N 1
ATOM 486 C CA . GLY A 1 60 ? -3.461 -17.553 0.990 1.00 97.94 60 GLY A CA 1
ATOM 487 C C . GLY A 1 60 ? -2.820 -16.885 -0.228 1.00 97.94 60 GLY A C 1
ATOM 488 O O . GLY A 1 60 ? -1.802 -17.367 -0.723 1.00 97.94 60 GLY A O 1
ATOM 489 N N . THR A 1 61 ? -3.348 -15.738 -0.668 1.00 98.19 61 THR A N 1
ATOM 490 C CA . THR A 1 61 ? -2.741 -14.947 -1.748 1.00 98.19 61 THR A CA 1
ATOM 491 C C . THR A 1 61 ? -1.433 -14.297 -1.321 1.00 98.19 61 THR A C 1
ATOM 493 O O . THR A 1 61 ? -0.509 -14.261 -2.122 1.00 98.19 61 THR A O 1
ATOM 496 N N . ALA A 1 62 ? -1.292 -13.869 -0.063 1.00 97.38 62 ALA A N 1
ATOM 497 C CA . ALA A 1 62 ? -0.019 -13.380 0.470 1.00 97.38 62 ALA A CA 1
ATOM 498 C C . ALA A 1 62 ? 1.068 -14.473 0.467 1.00 97.38 62 ALA A C 1
ATOM 500 O O . ALA A 1 62 ? 2.211 -14.205 0.105 1.00 97.38 62 ALA A O 1
ATOM 501 N N . LEU A 1 63 ? 0.713 -15.717 0.813 1.00 97.19 63 LEU A N 1
ATOM 502 C CA . LEU A 1 63 ? 1.624 -16.862 0.719 1.00 97.19 63 LEU A CA 1
ATOM 503 C C . LEU A 1 63 ? 2.009 -17.155 -0.739 1.00 97.19 63 LEU A C 1
ATOM 505 O O . LEU A 1 63 ? 3.186 -17.336 -1.041 1.00 97.19 63 LEU A O 1
ATOM 509 N N . PHE A 1 64 ? 1.037 -17.155 -1.655 1.00 97.94 64 PHE A N 1
ATOM 510 C CA . PHE A 1 64 ? 1.301 -17.305 -3.090 1.00 97.94 64 PHE A CA 1
ATOM 511 C C . PHE A 1 64 ? 2.173 -16.166 -3.643 1.00 97.94 64 PHE A C 1
ATOM 513 O O . PHE A 1 64 ? 3.051 -16.397 -4.473 1.00 97.94 64 PHE A O 1
ATOM 520 N N . ALA A 1 65 ? 2.006 -14.951 -3.125 1.00 97.56 65 ALA A N 1
ATOM 521 C CA . ALA A 1 65 ? 2.776 -13.778 -3.512 1.00 97.56 65 ALA A CA 1
ATOM 522 C C . ALA A 1 65 ? 4.260 -13.845 -3.097 1.00 97.56 65 ALA A C 1
ATOM 524 O O . ALA A 1 65 ? 5.084 -13.116 -3.645 1.00 97.56 65 ALA A O 1
ATOM 525 N N . VAL A 1 66 ? 4.644 -14.747 -2.183 1.00 96.56 66 VAL A N 1
ATOM 526 C CA . VAL A 1 66 ? 6.064 -15.072 -1.947 1.00 96.56 66 VAL A CA 1
ATOM 527 C C . VAL A 1 66 ? 6.663 -15.810 -3.140 1.00 96.56 66 VAL A C 1
ATOM 529 O O . VAL A 1 66 ? 7.810 -15.567 -3.506 1.00 96.56 66 VAL A O 1
ATOM 532 N N . TRP A 1 67 ? 5.893 -16.690 -3.787 1.00 95.88 67 TRP A N 1
ATOM 533 C CA . TRP A 1 67 ? 6.354 -17.374 -4.991 1.00 95.88 67 TRP A CA 1
ATOM 534 C C . TRP A 1 67 ? 6.493 -16.402 -6.164 1.00 95.88 67 TRP A C 1
ATOM 536 O O . TRP A 1 67 ? 7.486 -16.490 -6.885 1.00 95.88 67 TRP A O 1
ATOM 546 N N . THR A 1 68 ? 5.546 -15.478 -6.363 1.00 96.62 68 THR A N 1
ATOM 547 C CA . THR A 1 68 ? 5.573 -14.529 -7.495 1.00 96.62 68 THR A CA 1
ATOM 548 C C . THR A 1 68 ? 6.655 -13.456 -7.368 1.00 96.62 68 THR A C 1
ATOM 550 O O . THR A 1 68 ? 7.135 -12.984 -8.396 1.00 96.62 68 THR A O 1
ATOM 553 N N . ALA A 1 69 ? 7.087 -13.120 -6.149 1.00 95.31 69 ALA A N 1
ATOM 554 C CA . ALA A 1 69 ? 8.088 -12.087 -5.901 1.00 95.31 69 ALA A CA 1
ATOM 555 C C . ALA A 1 69 ? 9.438 -12.364 -6.586 1.00 95.31 69 ALA A C 1
ATOM 557 O O . ALA A 1 69 ? 9.901 -13.508 -6.660 1.00 95.31 69 ALA A O 1
ATOM 558 N N . TYR A 1 70 ? 10.094 -11.291 -7.041 1.00 93.19 70 TYR A N 1
ATOM 559 C CA . TYR A 1 70 ? 11.468 -11.361 -7.549 1.00 93.19 70 TYR A CA 1
ATOM 560 C C . TYR A 1 70 ? 12.490 -11.573 -6.417 1.00 93.19 70 TYR A C 1
ATOM 562 O O . TYR A 1 70 ? 13.478 -12.273 -6.608 1.00 93.19 70 TYR A O 1
ATOM 570 N N . ASP A 1 71 ? 12.226 -11.022 -5.226 1.00 91.06 71 ASP A N 1
ATOM 571 C CA . ASP A 1 71 ? 13.029 -11.205 -4.015 1.00 91.06 71 ASP A CA 1
ATOM 572 C C . ASP A 1 71 ? 12.206 -11.960 -2.966 1.00 91.06 71 ASP A C 1
ATOM 574 O O . ASP A 1 71 ? 11.370 -11.391 -2.257 1.00 91.06 71 ASP A O 1
ATOM 578 N N . ARG A 1 72 ? 12.448 -13.272 -2.874 1.00 90.50 72 ARG A N 1
ATOM 579 C CA . ARG A 1 72 ? 11.741 -14.140 -1.923 1.00 90.50 72 ARG A CA 1
ATOM 580 C C . ARG A 1 72 ? 12.047 -13.793 -0.470 1.00 90.50 72 ARG A C 1
ATOM 582 O O . ARG A 1 72 ? 11.154 -13.903 0.359 1.00 90.50 72 ARG A O 1
ATOM 589 N N . GLY A 1 73 ? 13.261 -13.343 -0.154 1.00 87.25 73 GLY A N 1
ATOM 590 C CA . GLY A 1 73 ? 13.646 -13.022 1.222 1.00 87.25 73 GLY A CA 1
ATOM 591 C C . GLY A 1 73 ? 12.875 -11.816 1.762 1.00 87.25 73 GLY A C 1
ATOM 592 O O . GLY A 1 73 ? 12.333 -11.861 2.870 1.00 87.25 73 GLY A O 1
ATOM 593 N N . GLN A 1 74 ? 12.750 -10.757 0.956 1.00 85.88 74 GLN A N 1
ATOM 594 C CA . GLN A 1 74 ? 11.917 -9.601 1.310 1.00 85.88 74 GLN A CA 1
ATOM 595 C C . GLN A 1 74 ? 10.428 -9.964 1.366 1.00 85.88 74 GLN A C 1
ATOM 597 O O . GLN A 1 74 ? 9.725 -9.540 2.290 1.00 85.88 74 GLN A O 1
ATOM 602 N N . ALA A 1 75 ? 9.955 -10.784 0.424 1.00 91.38 75 ALA A N 1
ATOM 603 C CA . ALA A 1 75 ? 8.571 -11.245 0.396 1.00 91.38 75 ALA A CA 1
ATOM 604 C C . ALA A 1 75 ? 8.206 -12.078 1.638 1.00 91.38 75 ALA A C 1
ATOM 606 O O . ALA A 1 75 ? 7.173 -11.832 2.262 1.00 91.38 75 ALA A O 1
ATOM 607 N N . GLU A 1 76 ? 9.072 -13.009 2.047 1.00 91.25 76 GLU A N 1
ATOM 608 C CA . GLU A 1 76 ? 8.925 -13.791 3.278 1.00 91.25 76 GLU A CA 1
ATOM 609 C C . GLU A 1 76 ? 8.932 -12.894 4.518 1.00 91.25 76 GLU A C 1
ATOM 611 O O . GLU A 1 76 ? 8.081 -13.045 5.395 1.00 91.25 76 GLU A O 1
ATOM 616 N N . GLY A 1 77 ? 9.843 -11.916 4.582 1.00 87.31 77 GLY A N 1
ATOM 617 C CA . GLY A 1 77 ? 9.875 -10.933 5.665 1.00 87.31 77 GLY A CA 1
ATOM 618 C C . GLY A 1 77 ? 8.540 -10.200 5.818 1.00 87.31 77 GLY A C 1
ATOM 619 O O . GLY A 1 77 ? 7.995 -10.124 6.922 1.00 87.31 77 GLY A O 1
ATOM 620 N N . LYS A 1 78 ? 7.962 -9.728 4.706 1.00 89.62 78 LYS A N 1
ATOM 621 C CA . LYS A 1 78 ? 6.641 -9.087 4.707 1.00 89.62 78 LYS A CA 1
ATOM 622 C C . LYS A 1 78 ? 5.522 -10.057 5.092 1.00 89.62 78 LYS A C 1
ATOM 624 O O . LYS A 1 78 ? 4.651 -9.682 5.879 1.00 89.62 78 LYS A O 1
ATOM 629 N N . LEU A 1 79 ? 5.556 -11.298 4.602 1.00 93.44 79 LEU A N 1
ATOM 630 C CA . LEU A 1 79 ? 4.576 -12.330 4.952 1.00 93.44 79 LEU A CA 1
ATOM 631 C C . LEU A 1 79 ? 4.516 -12.557 6.469 1.00 93.44 79 LEU A C 1
ATOM 633 O O . LEU A 1 79 ? 3.425 -12.578 7.038 1.00 93.44 79 LEU A O 1
ATOM 637 N N . TRP A 1 80 ? 5.665 -12.672 7.141 1.00 91.50 80 TRP A N 1
ATOM 638 C CA . TRP A 1 80 ? 5.707 -12.866 8.594 1.00 91.50 80 TRP A CA 1
ATOM 639 C C . TRP A 1 80 ? 5.111 -11.684 9.364 1.00 91.50 80 TRP A C 1
ATOM 641 O O . TRP A 1 80 ? 4.353 -11.882 10.314 1.00 91.50 80 TRP A O 1
ATOM 651 N N . ILE A 1 81 ? 5.358 -10.450 8.918 1.00 91.00 81 ILE A N 1
ATOM 652 C CA . ILE A 1 81 ? 4.745 -9.259 9.521 1.00 91.00 81 ILE A CA 1
ATOM 653 C C . ILE A 1 81 ? 3.215 -9.288 9.352 1.00 91.00 81 ILE A C 1
ATOM 655 O O . ILE A 1 81 ? 2.485 -9.016 10.310 1.00 91.00 81 ILE A O 1
ATOM 659 N N . LEU A 1 82 ? 2.717 -9.671 8.169 1.00 93.50 82 LEU A N 1
ATOM 660 C CA . LEU A 1 82 ? 1.280 -9.839 7.926 1.00 93.50 82 LEU A CA 1
ATOM 661 C C . LEU A 1 82 ? 0.688 -10.942 8.818 1.00 93.50 82 LEU A C 1
ATOM 663 O O . LEU A 1 82 ? -0.402 -10.766 9.362 1.00 93.50 82 LEU A O 1
ATOM 667 N N . ILE A 1 83 ? 1.399 -12.055 9.021 1.00 93.44 83 ILE A N 1
ATOM 668 C CA . ILE A 1 83 ? 0.997 -13.114 9.963 1.00 93.44 83 ILE A CA 1
ATOM 669 C C . ILE A 1 83 ? 0.898 -12.550 11.391 1.00 93.44 83 ILE A C 1
ATOM 671 O O . ILE A 1 83 ? -0.059 -12.844 12.107 1.00 93.44 83 ILE A O 1
ATOM 675 N N . GLY A 1 84 ? 1.819 -11.672 11.798 1.00 92.44 84 GLY A N 1
ATOM 676 C CA . GLY A 1 84 ? 1.702 -10.916 13.049 1.00 92.44 84 GLY A CA 1
ATOM 677 C C . GLY A 1 84 ? 0.416 -10.094 13.128 1.00 92.44 84 GLY A C 1
ATOM 678 O O . GLY A 1 84 ? -0.305 -10.179 14.124 1.00 92.44 84 GLY A O 1
ATOM 679 N N . ALA A 1 85 ? 0.068 -9.374 12.058 1.00 94.12 85 ALA A N 1
ATOM 680 C CA . ALA A 1 85 ? -1.189 -8.630 11.983 1.00 94.12 85 ALA A CA 1
ATOM 681 C C . ALA A 1 85 ? -2.427 -9.543 12.080 1.00 94.12 85 ALA A C 1
ATOM 683 O O . ALA A 1 85 ? -3.408 -9.174 12.731 1.00 94.12 85 ALA A O 1
ATOM 684 N N . LEU A 1 86 ? -2.383 -10.752 11.503 1.00 94.38 86 LEU A N 1
ATOM 685 C CA . LEU A 1 86 ? -3.447 -11.755 11.650 1.00 94.38 86 LEU A CA 1
ATOM 686 C C . LEU A 1 86 ? -3.629 -12.170 13.111 1.00 94.38 86 LEU A C 1
ATOM 688 O O . LEU A 1 86 ? -4.755 -12.245 13.601 1.00 94.38 86 LEU A O 1
ATOM 692 N N . PHE A 1 87 ? -2.539 -12.403 13.839 1.00 93.00 87 PHE A N 1
ATOM 693 C CA . PHE A 1 87 ? -2.625 -12.755 15.254 1.00 93.00 87 PHE A CA 1
ATOM 694 C C . PHE A 1 87 ? -3.086 -11.588 16.132 1.00 93.00 87 PHE A C 1
ATOM 696 O O . PHE A 1 87 ? -3.837 -11.807 17.087 1.00 93.00 87 PHE A O 1
ATOM 703 N N . VAL A 1 88 ? -2.724 -10.348 15.787 1.00 94.06 88 VAL A N 1
ATOM 704 C CA . VAL A 1 88 ? -3.290 -9.143 16.416 1.00 94.06 88 VAL A CA 1
ATOM 705 C C . VAL A 1 88 ? -4.801 -9.081 16.183 1.00 94.06 88 VAL A C 1
ATOM 707 O O . VAL A 1 88 ? -5.548 -8.868 17.139 1.00 94.06 88 VAL A O 1
ATOM 710 N N . PHE A 1 89 ? -5.267 -9.350 14.958 1.00 94.50 89 PHE A N 1
ATOM 711 C CA . PHE A 1 89 ? -6.695 -9.452 14.646 1.00 94.50 89 PHE A CA 1
ATOM 712 C C . PHE A 1 89 ? -7.392 -10.517 15.489 1.00 94.50 89 PHE A C 1
ATOM 714 O O . PHE A 1 89 ? -8.367 -10.195 16.162 1.00 94.50 89 PHE A O 1
ATOM 721 N N . ILE A 1 90 ? -6.885 -11.755 15.499 1.00 91.44 90 ILE A N 1
ATOM 722 C CA . ILE A 1 90 ? -7.486 -12.871 16.249 1.00 91.44 90 ILE A CA 1
ATOM 723 C C . ILE A 1 90 ? -7.542 -12.536 17.745 1.00 91.44 90 ILE A C 1
ATOM 725 O O . ILE A 1 90 ? -8.571 -12.746 18.386 1.00 91.44 90 ILE A O 1
ATOM 729 N N . SER A 1 91 ? -6.467 -11.963 18.294 1.00 91.38 91 SER A N 1
ATOM 730 C CA . SER A 1 91 ? -6.384 -11.580 19.708 1.00 91.38 91 SER A CA 1
ATOM 731 C C . SER A 1 91 ? -7.372 -10.482 20.081 1.00 91.38 91 SER A C 1
ATOM 733 O O . SER A 1 91 ? -8.018 -10.571 21.123 1.00 91.38 91 SER A O 1
ATOM 735 N N . LEU A 1 92 ? -7.510 -9.457 19.235 1.00 92.94 92 LEU A N 1
ATOM 736 C CA . LEU A 1 92 ? -8.468 -8.378 19.457 1.00 92.94 92 LEU A CA 1
ATOM 737 C C . LEU A 1 92 ? -9.904 -8.866 19.282 1.00 92.94 92 LEU A C 1
ATOM 739 O O . LEU A 1 92 ? -10.738 -8.563 20.124 1.00 92.94 92 LEU A O 1
ATOM 743 N N . ALA A 1 93 ? -10.178 -9.656 18.244 1.00 91.44 93 ALA A N 1
ATOM 744 C CA . ALA A 1 93 ? -11.500 -10.199 17.945 1.00 91.44 93 ALA A CA 1
ATOM 745 C C . ALA A 1 93 ? -12.002 -11.192 19.006 1.00 91.44 93 ALA A C 1
ATOM 747 O O . ALA A 1 93 ? -13.209 -11.349 19.167 1.00 91.44 93 ALA A O 1
ATOM 748 N N . ALA A 1 94 ? -11.093 -11.837 19.741 1.00 88.00 94 ALA A N 1
ATOM 749 C CA . ALA A 1 94 ? -11.417 -12.734 20.849 1.00 88.00 94 ALA A CA 1
ATOM 750 C C . ALA A 1 94 ? -11.564 -12.025 22.210 1.00 88.00 94 ALA A C 1
ATOM 752 O O . ALA A 1 94 ? -11.750 -12.702 23.226 1.00 88.00 94 ALA A O 1
ATOM 753 N N . LEU A 1 95 ? -11.442 -10.690 22.280 1.00 87.88 95 LEU A N 1
ATOM 754 C CA . LEU A 1 95 ? -11.668 -9.962 23.529 1.00 87.88 95 LEU A CA 1
ATOM 755 C C . LEU A 1 95 ? -13.132 -10.130 23.978 1.00 87.88 95 LEU A C 1
ATOM 757 O O . LEU A 1 95 ? -14.038 -9.817 23.205 1.00 87.88 95 LEU A O 1
ATOM 761 N N . PRO A 1 96 ? -13.390 -10.576 25.225 1.00 83.38 96 PRO A N 1
ATOM 762 C CA . PRO A 1 96 ? -14.742 -10.637 25.764 1.00 83.38 96 PRO A CA 1
ATOM 763 C C . PRO A 1 96 ? -15.421 -9.268 25.779 1.00 83.38 96 PRO A C 1
ATOM 765 O O . PRO A 1 96 ? -14.765 -8.253 26.057 1.00 83.38 96 PRO A O 1
ATOM 768 N N . ARG A 1 97 ? -16.748 -9.263 25.605 1.00 74.19 97 ARG A N 1
ATOM 769 C CA . ARG A 1 97 ? -17.585 -8.080 25.825 1.00 74.19 97 ARG A CA 1
ATOM 770 C C . ARG A 1 97 ? -17.330 -7.535 27.234 1.00 74.19 97 ARG A C 1
ATOM 772 O O . ARG A 1 97 ? -17.123 -8.297 28.177 1.00 74.19 97 ARG A O 1
ATOM 779 N N . HIS A 1 98 ? -17.306 -6.214 27.361 1.00 77.06 98 HIS A N 1
ATOM 780 C CA . HIS A 1 98 ? -16.829 -5.438 28.510 1.00 77.06 98 HIS A CA 1
ATOM 781 C C . HIS A 1 98 ? -15.312 -5.302 28.664 1.00 77.06 98 HIS A C 1
ATOM 783 O O . HIS A 1 98 ? -14.899 -4.529 29.520 1.00 77.06 98 HIS A O 1
ATOM 789 N N . THR A 1 99 ? -14.470 -5.963 27.867 1.00 85.12 99 THR A N 1
ATOM 790 C CA . THR A 1 99 ? -13.003 -5.775 27.922 1.00 85.12 99 THR A CA 1
ATOM 791 C C . THR A 1 99 ? -12.412 -5.193 26.643 1.00 85.12 99 THR A C 1
ATOM 793 O O . THR A 1 99 ? -11.255 -4.782 26.635 1.00 85.12 99 THR A O 1
ATOM 796 N N . GLU A 1 100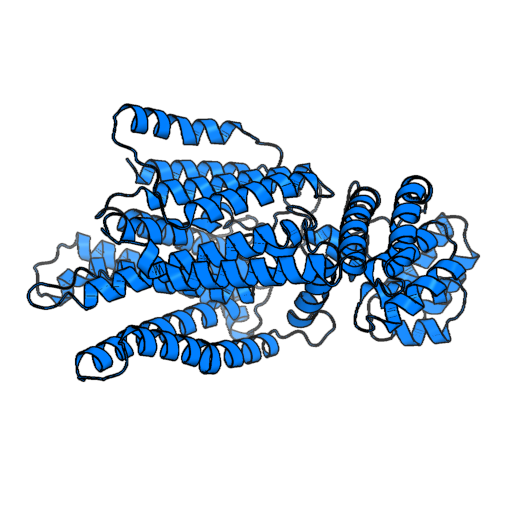 ? -13.210 -5.063 25.585 1.00 84.06 100 GLU A N 1
ATOM 797 C CA . GLU A 1 100 ? -12.817 -4.505 24.292 1.00 84.06 100 GLU A CA 1
ATOM 798 C C . GLU A 1 100 ? -12.267 -3.076 24.398 1.00 84.06 100 GLU A C 1
ATOM 800 O O . GLU A 1 100 ? -11.340 -2.705 23.679 1.00 84.06 100 GLU A O 1
ATOM 805 N N . HIS A 1 101 ? -12.759 -2.292 25.361 1.00 87.94 101 HIS A N 1
ATOM 806 C CA . HIS A 1 101 ? -12.259 -0.944 25.623 1.00 87.94 101 HIS A CA 1
ATOM 807 C C . HIS A 1 101 ? -10.779 -0.926 26.037 1.00 87.94 101 HIS A C 1
ATOM 809 O O . HIS A 1 101 ? -10.088 0.046 25.744 1.00 87.94 101 HIS A O 1
ATOM 815 N N . TRP A 1 102 ? -10.256 -2.001 26.644 1.00 91.25 102 TRP A N 1
ATOM 816 C CA . TRP A 1 102 ? -8.819 -2.143 26.910 1.00 91.25 102 TRP A CA 1
ATOM 817 C C . TRP A 1 102 ? -8.016 -2.379 25.633 1.00 91.25 102 TRP A C 1
ATOM 819 O O . TRP A 1 102 ? -6.914 -1.852 25.508 1.00 91.25 102 TRP A O 1
ATOM 829 N N . GLY A 1 103 ? -8.571 -3.116 24.666 1.00 93.19 103 GLY A N 1
ATOM 830 C CA . GLY A 1 103 ? -7.984 -3.239 23.331 1.00 93.19 103 GLY A CA 1
ATOM 831 C C . GLY A 1 103 ? -7.922 -1.883 22.628 1.00 93.19 103 GLY A C 1
ATOM 832 O O . GLY A 1 103 ? -6.872 -1.491 22.126 1.00 93.19 103 GLY A O 1
ATOM 833 N N . GLY A 1 104 ? -9.015 -1.116 22.681 1.00 94.75 104 GLY A N 1
ATOM 834 C CA . GLY A 1 104 ? -9.050 0.256 22.170 1.00 94.75 104 GLY A CA 1
ATOM 835 C C . GLY A 1 104 ? -8.060 1.192 22.876 1.00 94.75 104 GLY A C 1
ATOM 836 O O . GLY A 1 104 ? -7.355 1.953 22.216 1.00 94.75 104 GLY A O 1
ATOM 837 N N . ALA A 1 105 ? -7.951 1.101 24.204 1.00 95.25 105 ALA A N 1
ATOM 838 C CA . ALA A 1 105 ? -6.995 1.880 24.987 1.00 95.25 105 ALA A CA 1
ATOM 839 C C . ALA A 1 105 ? -5.537 1.534 24.658 1.00 95.25 105 ALA A C 1
ATOM 841 O O . ALA A 1 105 ? -4.700 2.430 24.584 1.00 95.25 105 ALA A O 1
ATOM 842 N N . LEU A 1 106 ? -5.237 0.255 24.417 1.00 95.75 106 LEU A N 1
ATOM 843 C CA . LEU A 1 106 ? -3.912 -0.191 23.995 1.00 95.75 106 LEU A CA 1
ATOM 844 C C . LEU A 1 106 ? -3.532 0.395 22.629 1.00 95.75 106 LEU A C 1
ATOM 846 O O . LEU A 1 106 ? -2.452 0.963 22.496 1.00 95.75 106 LEU A O 1
ATOM 850 N N . LEU A 1 107 ? -4.422 0.315 21.633 1.00 96.00 107 LEU A N 1
ATOM 851 C CA . LEU A 1 107 ? -4.176 0.881 20.298 1.00 96.00 107 LEU A CA 1
ATOM 852 C C . LEU A 1 107 ? -4.004 2.405 20.340 1.00 96.00 107 LEU A C 1
ATOM 854 O O . LEU A 1 107 ? -3.104 2.947 19.699 1.00 96.00 107 LEU A O 1
ATOM 858 N N . TRP A 1 108 ? -4.812 3.094 21.150 1.00 97.06 108 TRP A N 1
ATOM 859 C CA . TRP A 1 108 ? -4.620 4.516 21.433 1.00 97.06 108 TRP A CA 1
ATOM 860 C C . TRP A 1 108 ? -3.252 4.795 22.073 1.00 97.06 108 TRP A C 1
ATOM 862 O O . TRP A 1 108 ? -2.542 5.693 21.628 1.00 97.06 108 TRP A O 1
ATOM 872 N N . GLY A 1 109 ? -2.844 4.005 23.069 1.00 96.69 109 GLY A N 1
ATOM 873 C CA . GLY A 1 109 ? -1.537 4.139 23.717 1.00 96.69 109 GLY A CA 1
ATOM 874 C C . GLY A 1 109 ? -0.369 3.958 22.742 1.00 96.69 109 GLY A C 1
ATOM 875 O O . GLY A 1 109 ? 0.600 4.711 22.803 1.00 96.69 109 GLY A O 1
ATOM 876 N N . ILE A 1 110 ? -0.486 3.025 21.791 1.00 94.12 110 ILE A N 1
ATOM 877 C CA . ILE A 1 110 ? 0.494 2.842 20.708 1.00 94.12 110 ILE A CA 1
ATOM 878 C C . ILE A 1 110 ? 0.559 4.090 19.818 1.00 94.12 110 ILE A C 1
ATOM 880 O O . ILE A 1 110 ? 1.653 4.564 19.516 1.00 94.12 110 ILE A O 1
ATOM 884 N N . ALA A 1 111 ? -0.588 4.670 19.446 1.00 95.44 111 ALA A N 1
ATOM 885 C CA . ALA A 1 111 ? -0.633 5.905 18.659 1.00 95.44 111 ALA A CA 1
ATOM 886 C C . ALA A 1 111 ? 0.021 7.089 19.391 1.00 95.44 111 ALA A C 1
ATOM 888 O O . ALA A 1 111 ? 0.773 7.850 18.784 1.00 95.44 111 ALA A O 1
ATOM 889 N N . VAL A 1 112 ? -0.210 7.213 20.703 1.00 97.56 112 VAL A N 1
ATOM 890 C CA . VAL A 1 112 ? 0.456 8.211 21.556 1.00 97.56 112 VAL A CA 1
ATOM 891 C C . VAL A 1 112 ? 1.967 7.964 21.603 1.00 97.56 112 VAL A C 1
ATOM 893 O O . VAL A 1 112 ? 2.741 8.908 21.460 1.00 97.56 112 VAL A O 1
ATOM 896 N N . GLY A 1 113 ? 2.406 6.710 21.744 1.00 95.06 113 GLY A N 1
ATOM 897 C CA . GLY A 1 113 ? 3.826 6.349 21.713 1.00 95.06 113 GLY A CA 1
ATOM 898 C C . GLY A 1 113 ? 4.504 6.725 20.392 1.00 95.06 113 GLY A C 1
ATOM 899 O O . GLY A 1 113 ? 5.569 7.340 20.399 1.00 95.06 113 GLY A O 1
ATOM 900 N N . LEU A 1 114 ? 3.854 6.439 19.259 1.00 92.00 114 LEU A N 1
ATOM 901 C CA . LEU A 1 114 ? 4.329 6.836 17.929 1.00 92.00 114 LEU A CA 1
ATOM 902 C C . LEU A 1 114 ? 4.357 8.360 17.755 1.00 92.00 114 LEU A C 1
ATOM 904 O O . LEU A 1 114 ? 5.308 8.886 17.178 1.00 92.00 114 LEU A O 1
ATOM 908 N N . ALA A 1 115 ? 3.361 9.075 18.286 1.00 95.50 115 ALA A N 1
ATOM 909 C CA . ALA A 1 115 ? 3.330 10.535 18.287 1.00 95.50 115 ALA A CA 1
ATOM 910 C C . ALA A 1 115 ? 4.522 11.124 19.053 1.00 95.50 115 ALA A C 1
ATOM 912 O O . ALA A 1 115 ? 5.215 12.000 18.537 1.00 95.50 115 ALA A O 1
ATOM 913 N N . VAL A 1 116 ? 4.802 10.612 20.256 1.00 95.62 116 VAL A N 1
ATOM 914 C CA . VAL A 1 116 ? 5.967 11.020 21.054 1.00 95.62 116 VAL A CA 1
ATOM 915 C C . VAL A 1 116 ? 7.261 10.709 20.307 1.00 95.62 116 VAL A C 1
ATOM 917 O O . VAL A 1 116 ? 8.105 11.590 20.164 1.00 95.62 116 VAL A O 1
ATOM 920 N N . TYR A 1 117 ? 7.408 9.493 19.777 1.00 92.19 117 TYR A N 1
ATOM 921 C CA . TYR A 1 117 ? 8.599 9.096 19.029 1.00 92.19 117 TYR A CA 1
ATOM 922 C C . TYR A 1 117 ? 8.846 10.007 17.818 1.00 92.19 117 TYR A C 1
ATOM 924 O O . TYR A 1 117 ? 9.959 10.498 17.626 1.00 92.19 117 TYR A O 1
ATOM 932 N N . PHE A 1 118 ? 7.808 10.299 17.031 1.00 92.06 118 PHE A N 1
ATOM 933 C CA . PHE A 1 118 ? 7.884 11.230 15.904 1.00 92.06 118 PHE A CA 1
ATOM 934 C C . PHE A 1 118 ? 8.315 12.630 16.352 1.00 92.06 118 PHE A C 1
ATOM 936 O O . PHE A 1 118 ? 9.251 13.201 15.793 1.00 92.06 118 PHE A O 1
ATOM 943 N N . LEU A 1 119 ? 7.690 13.156 17.410 1.00 94.50 119 LEU A N 1
ATOM 944 C CA . LEU A 1 119 ? 8.033 14.460 17.971 1.00 94.50 119 LEU A CA 1
ATOM 945 C C . LEU A 1 119 ? 9.472 14.520 18.489 1.00 94.50 119 LEU A C 1
ATOM 947 O O . LEU A 1 119 ? 10.076 15.590 18.434 1.00 94.50 119 LEU A O 1
ATOM 951 N N . LEU A 1 120 ? 10.042 13.409 18.957 1.00 93.44 120 LEU A N 1
ATOM 952 C CA . LEU A 1 120 ? 11.419 13.340 19.450 1.00 93.44 120 LEU A CA 1
ATOM 953 C C . LEU A 1 120 ? 12.468 13.151 18.346 1.00 93.44 120 LEU A C 1
ATOM 955 O O . LEU A 1 120 ? 13.597 13.605 18.510 1.00 93.44 120 LEU A O 1
ATOM 959 N N . THR A 1 121 ? 12.107 12.526 17.223 1.00 89.25 121 THR A N 1
ATOM 960 C CA . THR A 1 121 ? 13.075 12.102 16.193 1.00 89.25 121 THR A CA 1
ATOM 961 C C . THR A 1 121 ? 13.025 12.925 14.909 1.00 89.25 121 THR A C 1
ATOM 963 O O . THR A 1 121 ? 14.064 13.159 14.296 1.00 89.25 121 THR A O 1
ATOM 966 N N . HIS A 1 122 ? 11.855 13.416 14.489 1.00 88.69 122 HIS A N 1
ATOM 967 C CA . HIS A 1 122 ? 11.700 14.045 13.174 1.00 88.69 122 HIS A CA 1
ATOM 968 C C . HIS A 1 122 ? 12.501 15.350 13.046 1.00 88.69 122 HIS A C 1
ATOM 970 O O . HIS A 1 122 ? 12.568 16.132 13.992 1.00 88.69 122 HIS A O 1
ATOM 976 N N . ASN A 1 123 ? 13.128 15.592 11.896 1.00 89.69 123 ASN A N 1
ATOM 977 C CA . ASN A 1 123 ? 13.960 16.771 11.661 1.00 89.69 123 ASN A CA 1
ATOM 978 C C . ASN A 1 123 ? 13.269 17.720 10.672 1.00 89.69 123 ASN A C 1
ATOM 980 O O . ASN A 1 123 ? 13.420 17.562 9.466 1.00 89.69 123 ASN A O 1
ATOM 984 N N . TRP A 1 124 ? 12.557 18.724 11.190 1.00 91.44 124 TRP A N 1
ATOM 985 C CA . TRP A 1 124 ? 11.853 19.740 10.395 1.00 91.44 124 TRP A CA 1
ATOM 986 C C . TRP A 1 124 ? 12.773 20.735 9.672 1.00 91.44 124 TRP A C 1
ATOM 988 O O . TRP A 1 124 ? 12.290 21.482 8.826 1.00 91.44 124 TRP A O 1
ATOM 998 N N . GLN A 1 125 ? 14.073 20.782 9.991 1.00 90.44 125 GLN A N 1
ATOM 999 C CA . GLN A 1 125 ? 15.037 21.569 9.208 1.00 90.44 125 GLN A CA 1
ATOM 1000 C C . GLN A 1 125 ? 15.432 20.832 7.928 1.00 90.44 125 GLN A C 1
ATOM 1002 O O . GLN A 1 125 ? 15.523 21.443 6.870 1.00 90.44 125 GLN A O 1
ATOM 1007 N N . GLN A 1 126 ? 15.653 19.520 8.034 1.00 86.81 126 GLN A N 1
ATOM 1008 C CA . GLN A 1 126 ? 16.002 18.671 6.897 1.00 86.81 126 GLN A CA 1
ATOM 1009 C C . GLN A 1 126 ? 14.776 18.329 6.040 1.00 86.81 126 GLN A C 1
ATOM 1011 O O . GLN A 1 126 ? 14.871 18.281 4.819 1.00 86.81 126 GLN A O 1
ATOM 1016 N N . TRP A 1 127 ? 13.627 18.111 6.683 1.00 84.94 127 TRP A N 1
ATOM 1017 C CA . TRP A 1 127 ? 12.371 17.707 6.054 1.00 84.94 127 TRP A CA 1
ATOM 1018 C C . TRP A 1 127 ? 11.269 18.702 6.446 1.00 84.94 127 TRP A C 1
ATOM 1020 O O . TRP A 1 127 ? 10.496 18.444 7.372 1.00 84.94 127 TRP A O 1
ATOM 1030 N N . PRO A 1 128 ? 11.225 19.888 5.815 1.00 85.25 128 PRO A N 1
ATOM 1031 C CA . PRO A 1 128 ? 10.214 20.887 6.125 1.00 85.25 128 PRO A CA 1
ATOM 1032 C C . PRO A 1 128 ? 8.813 20.384 5.761 1.00 85.25 128 PRO A C 1
ATOM 1034 O O . PRO A 1 128 ? 8.631 19.587 4.844 1.00 85.25 128 PRO A O 1
ATOM 1037 N N . THR A 1 129 ? 7.807 20.883 6.475 1.00 84.88 129 THR A N 1
ATOM 1038 C CA . THR A 1 129 ? 6.405 20.640 6.116 1.00 84.88 129 THR A CA 1
ATOM 1039 C C . THR A 1 129 ? 5.992 21.494 4.921 1.00 84.88 129 THR A C 1
ATOM 1041 O O . THR A 1 129 ? 6.576 22.552 4.678 1.00 84.88 129 THR A O 1
ATOM 1044 N N . ASP A 1 130 ? 4.889 21.118 4.274 1.00 73.69 130 ASP A N 1
ATOM 1045 C CA . ASP A 1 130 ? 4.270 21.912 3.207 1.00 73.69 130 ASP A CA 1
ATOM 1046 C C . ASP A 1 130 ? 3.878 23.341 3.630 1.00 73.69 130 ASP A C 1
ATOM 1048 O O . ASP A 1 130 ? 3.693 24.222 2.790 1.00 73.69 130 ASP A O 1
ATOM 1052 N N . PHE A 1 131 ? 3.684 23.574 4.932 1.00 82.56 131 PHE A N 1
ATOM 1053 C CA . PHE A 1 131 ? 3.228 24.850 5.469 1.00 82.56 131 PHE A CA 1
ATOM 1054 C C . PHE A 1 131 ? 4.348 25.508 6.271 1.00 82.56 131 PHE A C 1
ATOM 1056 O O . PHE A 1 131 ? 4.651 25.096 7.388 1.00 82.56 131 PHE A O 1
ATOM 1063 N N . ASN A 1 132 ? 4.896 26.616 5.770 1.00 88.50 132 ASN A N 1
ATOM 1064 C CA . ASN A 1 132 ? 5.996 27.337 6.428 1.00 88.50 132 ASN A CA 1
ATOM 1065 C C . ASN A 1 132 ? 5.746 27.651 7.915 1.00 88.50 132 ASN A C 1
ATOM 1067 O O . ASN A 1 132 ? 6.678 27.626 8.719 1.00 88.50 132 ASN A O 1
ATOM 1071 N N . VAL A 1 133 ? 4.496 27.922 8.303 1.00 92.81 133 VAL A N 1
ATOM 1072 C CA . VAL A 1 133 ? 4.116 28.149 9.708 1.00 92.81 133 VAL A CA 1
ATOM 1073 C C . VAL A 1 133 ? 4.347 26.898 10.562 1.00 92.81 133 VAL A C 1
ATOM 1075 O O . VAL A 1 133 ? 4.915 26.998 11.649 1.00 92.81 133 VAL A O 1
ATOM 1078 N N . LEU A 1 134 ? 3.962 25.722 10.062 1.00 92.00 134 LEU A N 1
ATOM 1079 C CA . LEU A 1 134 ? 4.166 24.448 10.751 1.00 92.00 134 LEU A CA 1
ATOM 1080 C C . LEU A 1 134 ? 5.644 24.057 10.773 1.00 92.00 134 LEU A C 1
ATOM 1082 O O . LEU A 1 134 ? 6.119 23.581 11.798 1.00 92.00 134 LEU A O 1
ATOM 1086 N N . THR A 1 135 ? 6.398 24.352 9.710 1.00 93.31 135 THR A N 1
ATOM 1087 C CA . THR A 1 135 ? 7.858 24.170 9.694 1.00 93.31 135 THR A CA 1
ATOM 1088 C C . THR A 1 135 ? 8.527 25.005 10.786 1.00 93.31 135 THR A C 1
ATOM 1090 O O . THR A 1 135 ? 9.313 24.473 11.565 1.00 93.31 135 THR A O 1
ATOM 1093 N N . ARG A 1 136 ? 8.174 26.292 10.927 1.00 95.88 136 ARG A N 1
ATOM 1094 C CA . ARG A 1 136 ? 8.702 27.148 12.009 1.00 95.88 136 ARG A CA 1
ATOM 1095 C C . ARG A 1 136 ? 8.351 26.606 13.393 1.00 95.88 136 ARG A C 1
ATOM 1097 O O . ARG A 1 136 ? 9.205 26.605 14.276 1.00 95.88 136 ARG A O 1
ATOM 1104 N N . LEU A 1 137 ? 7.121 26.127 13.574 1.00 95.94 137 LEU A N 1
ATOM 1105 C CA . LEU A 1 137 ? 6.681 25.516 14.828 1.00 95.94 137 LEU A CA 1
ATOM 1106 C C . LEU A 1 137 ? 7.444 24.216 15.131 1.00 95.94 137 LEU A C 1
ATOM 1108 O O . LEU A 1 137 ? 7.864 24.007 16.267 1.00 95.94 137 LEU A O 1
ATOM 1112 N N . GLY A 1 138 ? 7.676 23.378 14.120 1.00 95.44 138 GLY A N 1
ATOM 1113 C CA . GLY A 1 138 ? 8.468 22.153 14.226 1.00 95.44 138 GLY A CA 1
ATOM 1114 C C . GLY A 1 138 ? 9.930 22.432 14.577 1.00 95.44 138 GLY A C 1
ATOM 1115 O O . GLY A 1 138 ? 10.473 21.808 15.484 1.00 95.44 138 GLY A O 1
ATOM 1116 N N . VAL A 1 139 ? 10.553 23.431 13.944 1.00 96.06 139 VAL A N 1
ATOM 1117 C CA . VAL A 1 139 ? 11.921 23.871 14.270 1.00 96.06 139 VAL A CA 1
ATOM 1118 C C . VAL A 1 139 ? 12.000 24.458 15.683 1.00 96.06 139 VAL A C 1
ATOM 1120 O O . VAL A 1 139 ? 12.938 24.159 16.422 1.00 96.06 139 VAL A O 1
ATOM 1123 N N . TRP A 1 140 ? 11.003 25.242 16.103 1.00 96.56 140 TRP A N 1
ATOM 1124 C CA . TRP A 1 140 ? 10.911 25.715 17.486 1.00 96.56 140 TRP A CA 1
ATOM 1125 C C . TRP A 1 140 ? 10.829 24.545 18.475 1.00 96.56 140 TRP A C 1
ATOM 1127 O O . TRP A 1 140 ? 11.564 24.526 19.462 1.00 96.56 140 TRP A O 1
ATOM 1137 N N . TRP A 1 141 ? 9.994 23.542 18.187 1.00 95.19 141 TRP A N 1
ATOM 1138 C CA . TRP A 1 141 ? 9.869 22.338 19.009 1.00 95.19 141 TRP A CA 1
ATOM 1139 C C . TRP A 1 141 ? 11.182 21.544 19.063 1.00 95.19 141 TRP A C 1
ATOM 1141 O O . TRP A 1 141 ? 11.599 21.126 20.144 1.00 95.19 141 TRP A O 1
ATOM 1151 N N . MET A 1 142 ? 11.888 21.403 17.935 1.00 94.25 142 MET A N 1
ATOM 1152 C CA . MET A 1 142 ? 13.220 20.785 17.893 1.00 94.25 142 MET A CA 1
ATOM 1153 C C . MET A 1 142 ? 14.219 21.476 18.819 1.00 94.25 142 MET A C 1
ATOM 1155 O O . MET A 1 142 ? 15.027 20.797 19.442 1.00 94.25 142 MET A O 1
ATOM 1159 N N . GLY A 1 143 ? 14.149 22.805 18.941 1.00 94.19 143 GLY A N 1
ATOM 1160 C CA . GLY A 1 143 ? 14.999 23.568 19.858 1.00 94.19 143 GLY A CA 1
ATOM 1161 C C . GLY A 1 143 ? 14.652 23.391 21.342 1.00 94.19 143 GLY A C 1
ATOM 1162 O O . GLY A 1 143 ? 15.397 23.867 22.197 1.00 94.19 143 GLY A O 1
ATOM 1163 N N . LYS A 1 144 ? 13.521 22.751 21.667 1.00 94.94 144 LYS A N 1
ATOM 1164 C CA . LYS A 1 144 ? 13.052 22.523 23.046 1.00 94.94 144 LYS A CA 1
ATOM 1165 C C . LYS A 1 144 ? 13.072 21.058 23.469 1.00 94.94 144 LYS A C 1
ATOM 1167 O O . LYS A 1 144 ? 13.180 20.784 24.662 1.00 94.94 144 LYS A O 1
ATOM 1172 N N . ARG A 1 145 ? 12.927 20.126 22.527 1.00 91.94 145 ARG A N 1
ATOM 1173 C CA . ARG A 1 145 ? 12.853 18.693 22.825 1.00 91.94 145 ARG A CA 1
ATOM 1174 C C . ARG A 1 145 ? 14.216 18.119 23.256 1.00 91.94 145 ARG A C 1
ATOM 1176 O O . ARG A 1 145 ? 15.250 18.608 22.802 1.00 91.94 145 ARG A O 1
ATOM 1183 N N . PRO A 1 146 ? 14.237 17.035 24.050 1.00 92.00 146 PRO A N 1
ATOM 1184 C CA . PRO A 1 146 ? 15.447 16.245 24.269 1.00 92.00 146 PRO A CA 1
ATOM 1185 C C . PRO A 1 146 ? 15.999 15.670 22.956 1.00 92.00 146 PRO A C 1
ATOM 1187 O O . PRO A 1 146 ? 15.227 15.276 22.079 1.00 92.00 146 PRO A O 1
ATOM 1190 N N . LEU A 1 147 ? 17.327 15.577 22.831 1.00 81.56 147 LEU A N 1
ATOM 1191 C CA . LEU A 1 147 ? 17.958 14.943 21.674 1.00 81.56 147 LEU A CA 1
ATOM 1192 C C . LEU A 1 147 ? 17.800 13.421 21.768 1.00 81.56 147 LEU A C 1
ATOM 1194 O O . LEU A 1 147 ? 18.400 12.785 22.631 1.00 81.56 147 LEU A O 1
ATOM 1198 N N . LEU A 1 148 ? 17.015 12.840 20.861 1.00 84.75 148 LEU A N 1
ATOM 1199 C CA . LEU A 1 148 ? 16.934 11.397 20.666 1.00 84.75 148 LEU A CA 1
ATOM 1200 C C . LEU A 1 148 ? 17.542 11.048 19.307 1.00 84.75 148 LEU A C 1
ATOM 1202 O O . LEU A 1 148 ? 16.946 11.312 18.262 1.00 84.75 148 LEU A O 1
ATOM 1206 N N . THR A 1 149 ? 18.733 10.451 19.320 1.00 81.06 149 THR A N 1
ATOM 1207 C CA . THR A 1 149 ? 19.385 9.914 18.120 1.00 81.06 149 THR A CA 1
ATOM 1208 C C . THR A 1 149 ? 18.735 8.593 17.743 1.00 81.06 149 THR A C 1
ATOM 1210 O O . THR A 1 149 ? 19.229 7.518 18.080 1.00 81.06 149 THR A O 1
ATOM 1213 N N . ALA A 1 150 ? 17.594 8.683 17.068 1.00 79.06 150 ALA A N 1
ATOM 1214 C CA . ALA A 1 150 ? 16.917 7.533 16.510 1.00 79.06 150 ALA A CA 1
ATOM 1215 C C . ALA A 1 150 ? 16.372 7.845 15.103 1.00 79.06 150 ALA A C 1
ATOM 1217 O O . ALA A 1 150 ? 16.004 8.986 14.813 1.00 79.06 150 ALA A O 1
ATOM 1218 N N . PRO A 1 151 ? 16.318 6.825 14.236 1.00 76.12 151 PRO A N 1
ATOM 1219 C CA . PRO A 1 151 ? 15.530 6.787 13.006 1.00 76.12 151 PRO A CA 1
ATOM 1220 C C . PRO A 1 151 ? 14.243 7.636 12.977 1.00 76.12 151 PRO A C 1
ATOM 1222 O O . PRO A 1 151 ? 13.278 7.267 13.650 1.00 76.12 151 PRO A O 1
ATOM 1225 N N . PRO A 1 152 ? 14.146 8.729 12.195 1.00 79.50 152 PRO A N 1
ATOM 1226 C CA . PRO A 1 152 ? 12.905 9.494 12.132 1.00 79.50 152 PRO A CA 1
ATOM 1227 C C . PRO A 1 152 ? 11.837 8.743 11.332 1.00 79.50 152 PRO A C 1
ATOM 1229 O O . PRO A 1 152 ? 12.141 8.122 10.313 1.00 79.50 152 PRO A O 1
ATOM 1232 N N . LEU A 1 153 ? 10.578 8.841 11.767 1.00 79.94 153 LEU A N 1
ATOM 1233 C CA . LEU A 1 153 ? 9.436 8.291 11.028 1.00 79.94 153 LEU A CA 1
ATOM 1234 C C . LEU A 1 153 ? 9.003 9.219 9.898 1.00 79.94 153 LEU A C 1
ATOM 1236 O O . LEU A 1 153 ? 9.048 10.447 10.027 1.00 79.94 153 LEU A O 1
ATOM 1240 N N . HIS A 1 154 ? 8.512 8.616 8.817 1.00 81.06 154 HIS A N 1
ATOM 1241 C CA . HIS A 1 154 ? 7.873 9.355 7.739 1.00 81.06 154 HIS A CA 1
ATOM 1242 C C . HIS A 1 154 ? 6.573 10.038 8.231 1.00 81.06 154 HIS A C 1
ATOM 1244 O O . HIS A 1 154 ? 5.702 9.352 8.782 1.00 81.06 154 HIS A O 1
ATOM 1250 N N . PRO A 1 155 ? 6.387 11.358 8.014 1.00 84.69 155 PRO A N 1
ATOM 1251 C CA . PRO A 1 155 ? 5.250 12.107 8.559 1.00 84.69 155 PRO A CA 1
ATOM 1252 C C . PRO A 1 155 ? 3.877 11.547 8.178 1.00 84.69 155 PRO A C 1
ATOM 1254 O O . PRO A 1 155 ? 3.003 11.424 9.036 1.00 84.69 155 PRO A O 1
ATOM 1257 N N . ASN A 1 156 ? 3.686 11.134 6.920 1.00 83.62 156 ASN A N 1
ATOM 1258 C CA . ASN A 1 156 ? 2.387 10.613 6.478 1.00 83.62 156 ASN A CA 1
ATOM 1259 C C . ASN A 1 156 ? 2.025 9.268 7.116 1.00 83.62 156 ASN A C 1
ATOM 1261 O O . ASN A 1 156 ? 0.848 9.024 7.372 1.00 83.62 156 ASN A O 1
ATOM 1265 N N . LEU A 1 157 ? 3.020 8.425 7.430 1.00 83.69 157 LEU A N 1
ATOM 1266 C CA . LEU A 1 157 ? 2.784 7.159 8.129 1.00 83.69 157 LEU A CA 1
ATOM 1267 C C . LEU A 1 157 ? 2.248 7.436 9.536 1.00 83.69 157 LEU A C 1
ATOM 1269 O O . LEU A 1 157 ? 1.204 6.917 9.923 1.00 83.69 157 LEU A O 1
ATOM 1273 N N . VAL A 1 158 ? 2.930 8.318 10.272 1.00 89.50 158 VAL A N 1
ATOM 1274 C CA . VAL A 1 158 ? 2.527 8.724 11.625 1.00 89.50 158 VAL A CA 1
ATOM 1275 C C . VAL A 1 158 ? 1.150 9.381 11.603 1.00 89.50 158 VAL A C 1
ATOM 1277 O O . VAL A 1 158 ? 0.292 9.024 12.407 1.00 89.50 158 VAL A O 1
ATOM 1280 N N . GLY A 1 159 ? 0.917 10.290 10.653 1.00 92.12 159 GLY A N 1
ATOM 1281 C CA . GLY A 1 159 ? -0.369 10.955 10.479 1.00 92.12 159 GLY A CA 1
ATOM 1282 C C . GLY A 1 159 ? -1.514 9.964 10.269 1.00 92.12 159 GLY A C 1
ATOM 1283 O O . GLY A 1 159 ? -2.516 10.042 10.977 1.00 92.12 159 GLY A O 1
ATOM 1284 N N . GLY A 1 160 ? -1.359 8.998 9.357 1.00 91.94 160 GLY A N 1
ATOM 1285 C CA . GLY A 1 160 ? -2.388 7.995 9.066 1.00 91.94 160 GLY A CA 1
ATOM 1286 C C . GLY A 1 160 ? -2.718 7.090 10.257 1.00 91.94 160 GLY A C 1
ATOM 1287 O O . GLY A 1 160 ? -3.895 6.857 10.555 1.00 91.94 160 GLY A O 1
ATOM 1288 N N . VAL A 1 161 ? -1.700 6.636 10.997 1.00 94.06 161 VAL A N 1
ATOM 1289 C CA . VAL A 1 161 ? -1.891 5.811 12.204 1.00 94.06 161 VAL A CA 1
ATOM 1290 C C . VAL A 1 161 ? -2.568 6.606 13.317 1.00 94.06 161 VAL A C 1
ATOM 1292 O O . VAL A 1 161 ? -3.543 6.135 13.908 1.00 94.06 161 VAL A O 1
ATOM 1295 N N . ILE A 1 162 ? -2.095 7.830 13.575 1.00 96.12 162 ILE A N 1
ATOM 1296 C CA . ILE A 1 162 ? -2.697 8.718 14.571 1.00 96.12 162 ILE A CA 1
ATOM 1297 C C . ILE A 1 162 ? -4.155 9.005 14.215 1.00 96.12 162 ILE A C 1
ATOM 1299 O O . ILE A 1 162 ? -5.023 8.843 15.066 1.00 96.12 162 ILE A O 1
ATOM 1303 N N . ALA A 1 163 ? -4.452 9.385 12.971 1.00 96.56 163 ALA A N 1
ATOM 1304 C CA . ALA A 1 163 ? -5.819 9.669 12.543 1.00 96.56 163 ALA A CA 1
ATOM 1305 C C . ALA A 1 163 ? -6.739 8.449 12.712 1.00 96.56 163 ALA A C 1
ATOM 1307 O O . ALA A 1 163 ? -7.876 8.593 13.160 1.00 96.56 163 ALA A O 1
ATOM 1308 N N . THR A 1 164 ? -6.242 7.245 12.423 1.00 96.81 164 THR A N 1
ATOM 1309 C CA . THR A 1 164 ? -7.001 5.994 12.577 1.00 96.81 164 THR A CA 1
ATOM 1310 C C . THR A 1 164 ? -7.361 5.706 14.038 1.00 96.81 164 THR A C 1
ATOM 1312 O O . THR A 1 164 ? -8.490 5.305 14.324 1.00 96.81 164 THR A O 1
ATOM 1315 N N . PHE A 1 165 ? -6.439 5.941 14.979 1.00 97.56 165 PHE A N 1
ATOM 1316 C CA . PHE A 1 165 ? -6.638 5.618 16.399 1.00 97.56 165 PHE A CA 1
ATOM 1317 C C . PHE A 1 165 ? -7.081 6.801 17.275 1.00 97.56 165 PHE A C 1
ATOM 1319 O O . PHE A 1 165 ? -7.540 6.587 18.398 1.00 97.56 165 PHE A O 1
ATOM 1326 N N . ALA A 1 166 ? -7.045 8.037 16.773 1.00 97.19 166 ALA A N 1
ATOM 1327 C CA . ALA A 1 166 ? -7.507 9.224 17.492 1.00 97.19 166 ALA A CA 1
ATOM 1328 C C . ALA A 1 166 ? -8.953 9.127 18.026 1.00 97.19 166 ALA A C 1
ATOM 1330 O O . ALA A 1 166 ? -9.190 9.544 19.166 1.00 97.19 166 ALA A O 1
ATOM 1331 N N . PRO A 1 167 ? -9.923 8.534 17.298 1.00 97.56 167 PRO A N 1
ATOM 1332 C CA . PRO A 1 167 ? -11.274 8.337 17.822 1.00 97.56 167 PRO A CA 1
ATOM 1333 C C . PRO A 1 167 ? -11.331 7.492 19.102 1.00 97.56 167 PRO A C 1
ATOM 1335 O O . PRO A 1 167 ? -12.193 7.724 19.950 1.00 97.56 167 PRO A O 1
ATOM 1338 N N . LEU A 1 168 ? -10.401 6.546 19.286 1.00 97.50 168 LEU A N 1
ATOM 1339 C CA . LEU A 1 168 ? -10.312 5.725 20.501 1.00 97.50 168 LEU A CA 1
ATOM 1340 C C . LEU A 1 168 ? -9.918 6.580 21.717 1.00 97.50 168 LEU A C 1
ATOM 1342 O O . LEU A 1 168 ? -10.466 6.407 22.804 1.00 97.50 168 LEU A O 1
ATOM 1346 N N . GLY A 1 169 ? -9.042 7.568 21.516 1.00 96.19 169 GLY A N 1
ATOM 1347 C CA . GLY A 1 169 ? -8.689 8.553 22.539 1.00 96.19 169 GLY A CA 1
ATOM 1348 C C . GLY A 1 169 ? -9.875 9.421 22.959 1.00 96.19 169 GLY A C 1
ATOM 1349 O O . GLY A 1 169 ? -10.083 9.652 24.150 1.00 96.19 169 GLY A O 1
ATOM 1350 N N . MET A 1 170 ? -10.714 9.830 22.003 1.00 94.56 170 MET A N 1
ATOM 1351 C CA . MET A 1 170 ? -11.956 10.560 22.296 1.00 94.56 170 MET A CA 1
ATOM 1352 C C . MET A 1 170 ? -12.965 9.694 23.065 1.00 94.56 170 MET A C 1
ATOM 1354 O O . MET A 1 170 ? -13.618 10.179 23.993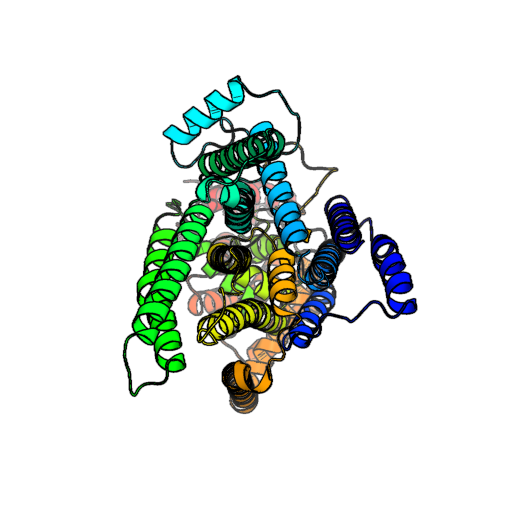 1.00 94.56 170 MET A O 1
ATOM 1358 N N . ALA A 1 171 ? -13.065 8.400 22.740 1.00 95.00 171 ALA A N 1
ATOM 1359 C CA . ALA A 1 171 ? -13.883 7.455 23.502 1.00 95.00 171 ALA A CA 1
ATOM 1360 C C . ALA A 1 171 ? -13.413 7.310 24.957 1.00 95.00 171 ALA A C 1
ATOM 1362 O O . ALA A 1 171 ? -14.255 7.274 25.857 1.00 95.00 171 ALA A O 1
ATOM 1363 N N . LEU A 1 172 ? -12.099 7.295 25.204 1.00 95.00 172 LEU A N 1
ATOM 1364 C CA . LEU A 1 172 ? -11.534 7.263 26.557 1.00 95.00 172 LEU A CA 1
ATOM 1365 C C . LEU A 1 172 ? -11.857 8.524 27.358 1.00 95.00 172 LEU A C 1
ATOM 1367 O O . LEU A 1 172 ? -12.254 8.414 28.521 1.00 95.00 172 LEU A O 1
ATOM 1371 N N . VAL A 1 173 ? -11.741 9.705 26.738 1.00 94.81 173 VAL A N 1
ATOM 1372 C CA . VAL A 1 173 ? -12.143 10.981 27.357 1.00 94.81 173 VAL A CA 1
ATOM 1373 C C . VAL A 1 173 ? -13.613 10.921 27.761 1.00 94.81 173 VAL A C 1
ATOM 1375 O O . VAL A 1 173 ? -13.949 11.213 28.907 1.00 94.81 173 VAL A O 1
ATOM 1378 N N . TRP A 1 174 ? -14.490 10.476 26.856 1.00 92.19 174 TRP A N 1
ATOM 1379 C CA . TRP A 1 174 ? -15.917 10.350 27.143 1.00 92.19 174 TRP A CA 1
ATOM 1380 C C . TRP A 1 174 ? -16.198 9.349 28.267 1.00 92.19 174 TRP A C 1
ATOM 1382 O O . TRP A 1 174 ? -16.936 9.660 29.199 1.00 92.19 174 TRP A O 1
ATOM 1392 N N . GLN A 1 175 ? -15.610 8.151 28.207 1.00 90.50 175 GLN A N 1
ATOM 1393 C CA . GLN A 1 175 ? -15.828 7.105 29.207 1.00 90.50 175 GLN A CA 1
ATOM 1394 C C . GLN A 1 175 ? -15.365 7.547 30.599 1.00 90.50 175 GLN A C 1
ATOM 1396 O O . GLN A 1 175 ? -16.095 7.350 31.569 1.00 90.50 175 GLN A O 1
ATOM 1401 N N . THR A 1 176 ? -14.189 8.171 30.684 1.00 89.94 176 THR A N 1
ATOM 1402 C CA . THR A 1 176 ? -13.584 8.616 31.950 1.00 89.94 176 THR A CA 1
ATOM 1403 C C . THR A 1 176 ? -14.266 9.869 32.493 1.00 89.94 176 THR A C 1
ATOM 1405 O O . THR A 1 176 ? -14.440 10.006 33.699 1.00 89.94 176 THR A O 1
ATOM 1408 N N . GLY A 1 177 ? -14.691 10.776 31.609 1.00 87.81 177 GLY A N 1
ATOM 1409 C CA . GLY A 1 177 ? -15.330 12.041 31.971 1.00 87.81 177 GLY A CA 1
ATOM 1410 C C . GLY A 1 177 ? -16.830 11.938 32.262 1.00 87.81 177 GLY A C 1
ATOM 1411 O O . GLY A 1 177 ? -17.380 12.808 32.933 1.00 87.81 177 GLY A O 1
ATOM 1412 N N . ARG A 1 178 ? -17.516 10.878 31.812 1.00 86.38 178 ARG A N 1
ATOM 1413 C CA . ARG A 1 178 ? -18.972 10.709 31.990 1.00 86.38 178 ARG A CA 1
ATOM 1414 C C . ARG A 1 178 ? -19.468 10.895 33.438 1.00 86.38 178 ARG A C 1
ATOM 1416 O O . ARG A 1 178 ? -20.502 11.547 33.596 1.00 86.38 178 ARG A O 1
ATOM 1423 N N . PRO A 1 179 ? -18.793 10.386 34.491 1.00 83.62 179 PRO A N 1
ATOM 1424 C CA . PRO A 1 179 ? -19.224 10.592 35.877 1.00 83.62 179 PRO A CA 1
ATOM 1425 C C . PRO A 1 179 ? -19.268 12.068 36.306 1.00 83.62 179 PRO A C 1
ATOM 1427 O O . PRO A 1 179 ? -20.125 12.438 37.107 1.00 83.62 179 PRO A O 1
ATOM 1430 N N . LEU A 1 180 ? -18.409 12.921 35.731 1.00 79.62 180 LEU A N 1
ATOM 1431 C CA . LEU A 1 180 ? -18.338 14.357 36.038 1.00 79.62 180 LEU A CA 1
ATOM 1432 C C . LEU A 1 180 ? -19.576 15.116 35.551 1.00 79.62 180 LEU A C 1
ATOM 1434 O O . LEU A 1 180 ? -20.038 16.049 36.201 1.00 79.62 180 LEU A O 1
ATOM 1438 N N . ILE A 1 181 ? -20.146 14.686 34.425 1.00 77.81 181 ILE A N 1
ATOM 1439 C CA . ILE A 1 181 ? -21.359 15.280 33.848 1.00 77.81 181 ILE A CA 1
ATOM 1440 C C . ILE A 1 181 ? -22.588 14.935 34.709 1.00 77.81 181 ILE A C 1
ATOM 1442 O O . ILE A 1 181 ? -23.529 15.719 34.806 1.00 77.81 181 ILE A O 1
ATOM 1446 N N . GLY A 1 182 ? -22.581 13.771 35.366 1.00 69.12 182 GLY A N 1
ATOM 1447 C CA . GLY A 1 182 ? -23.710 13.246 36.138 1.00 69.12 182 GLY A CA 1
ATOM 1448 C C . GLY A 1 182 ? -23.846 13.761 37.575 1.00 69.12 182 GLY A C 1
ATOM 1449 O O . GLY A 1 182 ? -24.669 13.219 38.306 1.00 69.12 182 GLY A O 1
ATOM 1450 N N . LYS A 1 183 ? -23.046 14.753 38.005 1.00 63.44 183 LYS A N 1
ATOM 1451 C CA . LYS A 1 183 ? -22.942 15.212 39.412 1.00 63.44 183 LYS A CA 1
ATOM 1452 C C . LYS A 1 183 ? -22.628 14.088 40.421 1.00 63.44 183 LYS A C 1
ATOM 1454 O O . LYS A 1 183 ? -22.933 14.219 41.605 1.00 63.44 183 LYS A O 1
ATOM 1459 N N . ALA A 1 184 ? -22.027 12.984 39.974 1.00 69.81 184 ALA A N 1
ATOM 1460 C CA . ALA A 1 184 ? -21.572 11.929 40.872 1.00 69.81 184 ALA A CA 1
ATOM 1461 C C . ALA A 1 184 ? -20.319 12.391 41.632 1.00 69.81 184 ALA A C 1
ATOM 1463 O O . ALA A 1 184 ? -19.501 13.140 41.097 1.00 69.81 184 ALA A O 1
ATOM 1464 N N . GLN A 1 185 ? -20.149 11.934 42.872 1.00 72.50 185 GLN A N 1
ATOM 1465 C CA . GLN A 1 185 ? -18.958 12.229 43.667 1.00 72.50 185 GLN A CA 1
ATOM 1466 C C . GLN A 1 185 ? -17.740 11.555 43.009 1.00 72.50 185 GLN A C 1
ATOM 1468 O O . GLN A 1 185 ? -17.604 10.333 43.028 1.00 72.50 185 GLN A O 1
ATOM 1473 N N . THR A 1 186 ? -16.882 12.337 42.353 1.00 77.25 186 THR A N 1
ATOM 1474 C CA . THR A 1 186 ? -15.719 11.819 41.616 1.00 77.25 186 THR A CA 1
ATOM 1475 C C . THR A 1 186 ? -14.457 11.817 42.463 1.00 77.25 186 THR A C 1
ATOM 1477 O O . THR A 1 186 ? -14.138 12.811 43.112 1.00 77.25 186 THR A O 1
ATOM 1480 N N . SER A 1 187 ? -13.701 10.720 42.410 1.00 85.06 187 SER A N 1
ATOM 1481 C CA . SER A 1 187 ? -12.412 10.599 43.094 1.00 85.06 187 SER A CA 1
ATOM 1482 C C . SER A 1 187 ? -11.323 11.445 42.423 1.00 85.06 187 SER A C 1
ATOM 1484 O O . SER A 1 187 ? -11.335 11.645 41.206 1.00 85.06 187 SER A O 1
ATOM 1486 N N . ALA A 1 188 ? -10.320 11.875 43.198 1.00 86.69 188 ALA A N 1
ATOM 1487 C CA . ALA A 1 188 ? -9.129 12.551 42.669 1.00 86.69 188 ALA A CA 1
ATOM 1488 C C . ALA A 1 188 ? -8.410 11.714 41.589 1.00 86.69 188 ALA A C 1
ATOM 1490 O O . ALA A 1 188 ? -7.927 12.258 40.598 1.00 86.69 188 ALA A O 1
ATOM 1491 N N . GLY A 1 189 ? -8.415 10.382 41.722 1.00 88.56 189 GLY A N 1
ATOM 1492 C CA . GLY A 1 189 ? -7.855 9.474 40.716 1.00 88.56 189 GLY A CA 1
ATOM 1493 C C . GLY A 1 189 ? -8.549 9.560 39.350 1.00 88.56 189 GLY A C 1
ATOM 1494 O O . GLY A 1 189 ? -7.880 9.482 38.324 1.00 88.56 189 GLY A O 1
ATOM 1495 N N . THR A 1 190 ? -9.866 9.793 39.315 1.00 87.44 190 THR A N 1
ATOM 1496 C CA . THR A 1 190 ? -10.614 9.955 38.051 1.00 87.44 190 THR A CA 1
ATOM 1497 C C . THR A 1 190 ? -10.210 11.244 37.333 1.00 87.44 190 THR A C 1
ATOM 1499 O O . THR A 1 190 ? -10.026 11.248 36.117 1.00 87.44 190 THR A O 1
ATOM 1502 N N . TRP A 1 191 ? -10.011 12.328 38.090 1.00 89.31 191 TRP A N 1
ATOM 1503 C CA . TRP A 1 191 ? -9.513 13.596 37.556 1.00 89.31 191 TRP A CA 1
ATOM 1504 C C . TRP A 1 191 ? -8.099 13.471 36.993 1.00 89.31 191 TRP A C 1
ATOM 1506 O O . TRP A 1 191 ? -7.854 13.907 35.870 1.00 89.31 191 TRP A O 1
ATOM 1516 N N . LEU A 1 192 ? -7.192 12.831 37.734 1.00 92.38 192 LEU A N 1
ATOM 1517 C CA . LEU A 1 192 ? -5.822 12.589 37.277 1.00 92.38 192 LEU A CA 1
ATOM 1518 C C . LEU A 1 192 ? -5.793 11.759 35.987 1.00 92.38 192 LEU A C 1
ATOM 1520 O O . LEU A 1 192 ? -5.084 12.115 35.047 1.00 92.38 192 LEU A O 1
ATOM 1524 N N . ALA A 1 193 ? -6.607 10.701 35.909 1.00 92.69 193 ALA A N 1
ATOM 1525 C CA . ALA A 1 193 ? -6.731 9.892 34.700 1.00 92.69 193 ALA A CA 1
ATOM 1526 C C . ALA A 1 193 ? -7.245 10.717 33.509 1.00 92.69 193 ALA A C 1
ATOM 1528 O O . ALA A 1 193 ? -6.665 10.658 32.426 1.00 92.69 193 ALA A O 1
ATOM 1529 N N . LEU A 1 194 ? -8.291 11.528 33.706 1.00 94.00 194 LEU A N 1
ATOM 1530 C CA . LEU A 1 194 ? -8.847 12.370 32.646 1.00 94.00 194 LEU A CA 1
ATOM 1531 C C . LEU A 1 194 ? -7.830 13.397 32.134 1.00 94.00 194 LEU A C 1
ATOM 1533 O O . LEU A 1 194 ? -7.676 13.545 30.924 1.00 94.00 194 LEU A O 1
ATOM 1537 N N . VAL A 1 195 ? -7.112 14.074 33.036 1.00 95.50 195 VAL A N 1
ATOM 1538 C CA . VAL A 1 195 ? -6.052 15.025 32.668 1.00 95.50 195 VAL A CA 1
ATOM 1539 C C . VAL A 1 195 ? -4.946 14.320 31.885 1.00 95.50 195 VAL A C 1
ATOM 1541 O O . VAL A 1 195 ? -4.549 14.809 30.830 1.00 95.50 195 VAL A O 1
ATOM 1544 N N . GLY A 1 196 ? -4.499 13.144 32.336 1.00 96.88 196 GLY A N 1
ATOM 1545 C CA . GLY A 1 196 ? -3.502 12.346 31.620 1.00 96.88 196 GLY A CA 1
ATOM 1546 C C . GLY A 1 196 ? -3.949 11.969 30.204 1.00 96.88 196 GLY A C 1
ATOM 1547 O O . GLY A 1 196 ? -3.195 12.149 29.248 1.00 96.88 196 GLY A O 1
ATOM 1548 N N . ILE A 1 197 ? -5.198 11.519 30.044 1.00 96.94 197 ILE A N 1
ATOM 1549 C CA . ILE A 1 197 ? -5.775 11.182 28.734 1.00 96.94 197 ILE A CA 1
ATOM 1550 C C . ILE A 1 197 ? -5.871 12.428 27.842 1.00 96.94 197 ILE A C 1
ATOM 1552 O O . ILE A 1 197 ? -5.545 12.352 26.656 1.00 96.94 197 ILE A O 1
ATOM 1556 N N . LEU A 1 198 ? -6.298 13.575 28.376 1.00 97.12 198 LEU A N 1
ATOM 1557 C CA . LEU A 1 198 ? -6.387 14.829 27.620 1.00 97.12 198 LEU A CA 1
ATOM 1558 C C . LEU A 1 198 ? -5.009 15.308 27.150 1.00 97.12 198 LEU A C 1
ATOM 1560 O O . LEU A 1 198 ? -4.865 15.666 25.984 1.00 97.12 198 LEU A O 1
ATOM 1564 N N . LEU A 1 199 ? -3.991 15.251 28.014 1.00 97.69 199 LEU A N 1
ATOM 1565 C CA . LEU A 1 1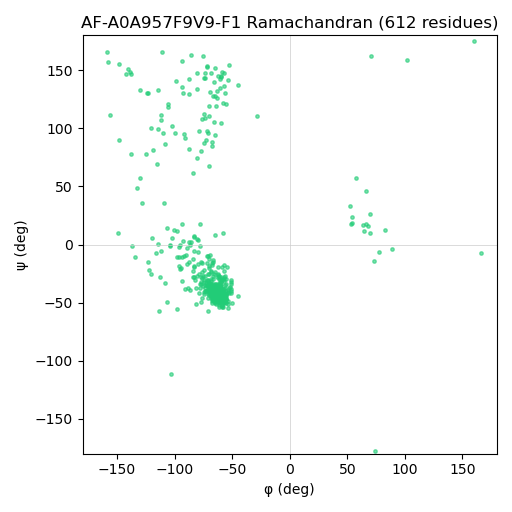99 ? -2.610 15.595 27.660 1.00 97.69 199 LEU A CA 1
ATOM 1566 C C . LEU A 1 199 ? -2.061 14.670 26.568 1.00 97.69 199 LEU A C 1
ATOM 1568 O O . LEU A 1 199 ? -1.519 15.148 25.575 1.00 97.69 199 LEU A O 1
ATOM 1572 N N . ALA A 1 200 ? -2.257 13.358 26.707 1.00 98.00 200 ALA A N 1
ATOM 1573 C CA . ALA A 1 200 ? -1.830 12.381 25.709 1.00 98.00 200 ALA A CA 1
ATOM 1574 C C . ALA A 1 200 ? -2.537 12.577 24.353 1.00 98.00 200 ALA A C 1
ATOM 1576 O O . ALA A 1 200 ? -1.890 12.519 23.307 1.00 98.00 200 ALA A O 1
ATOM 1577 N N . ASN A 1 201 ? -3.838 12.895 24.351 1.00 97.56 201 ASN A N 1
ATOM 1578 C CA . ASN A 1 201 ? -4.537 13.294 23.125 1.00 97.56 201 ASN A CA 1
ATOM 1579 C C . ASN A 1 201 ? -3.979 14.605 22.554 1.00 97.56 201 ASN A C 1
ATOM 1581 O O . ASN A 1 201 ? -3.793 14.699 21.345 1.00 97.56 201 ASN A O 1
ATOM 1585 N N . GLY A 1 202 ? -3.660 15.589 23.399 1.00 97.75 202 GLY A N 1
ATOM 1586 C CA . GLY A 1 202 ? -3.020 16.839 22.983 1.00 97.75 202 GLY A CA 1
ATOM 1587 C C . GLY A 1 202 ? -1.691 16.603 22.262 1.00 97.75 202 GLY A C 1
ATOM 1588 O O . GLY A 1 202 ? -1.489 17.137 21.175 1.00 97.75 202 GLY A O 1
ATOM 1589 N N . ILE A 1 203 ? -0.830 15.736 22.806 1.00 97.06 203 ILE A N 1
ATOM 1590 C CA . ILE A 1 203 ? 0.435 15.325 22.171 1.00 97.06 203 ILE A CA 1
ATOM 1591 C C . ILE A 1 203 ? 0.174 14.668 20.813 1.00 97.06 203 ILE A C 1
ATOM 1593 O O . ILE A 1 203 ? 0.820 15.001 19.822 1.00 97.06 203 ILE A O 1
ATOM 1597 N N . MET A 1 204 ? -0.794 13.756 20.754 1.00 96.31 204 MET A N 1
ATOM 1598 C CA . MET A 1 204 ? -1.142 13.035 19.534 1.00 96.31 204 MET A CA 1
ATOM 1599 C C . MET A 1 204 ? -1.671 13.970 18.432 1.00 96.31 204 MET A C 1
ATOM 1601 O O . MET A 1 204 ? -1.212 13.892 17.294 1.00 96.31 204 MET A O 1
ATOM 1605 N N . PHE A 1 205 ? -2.573 14.904 18.751 1.00 96.62 205 PHE A N 1
ATOM 1606 C CA . PHE A 1 205 ? -3.051 15.900 17.784 1.00 96.62 205 PHE A CA 1
ATOM 1607 C C . PHE A 1 205 ? -1.978 16.924 17.406 1.00 96.62 205 PHE A C 1
ATOM 1609 O O . PHE A 1 205 ? -1.940 17.362 16.258 1.00 96.62 205 PHE A O 1
ATOM 1616 N N . PHE A 1 206 ? -1.078 17.276 18.327 1.00 96.75 206 PHE A N 1
ATOM 1617 C CA . PHE A 1 206 ? 0.073 18.125 18.025 1.00 96.75 206 PHE A CA 1
ATOM 1618 C C . PHE A 1 206 ? 1.036 17.443 17.044 1.00 96.75 206 PHE A C 1
ATOM 1620 O O . PHE A 1 206 ? 1.461 18.061 16.069 1.00 96.75 206 PHE A O 1
ATOM 1627 N N . ALA A 1 207 ? 1.311 16.149 17.231 1.00 96.12 207 ALA A N 1
ATOM 1628 C CA . ALA A 1 207 ? 2.074 15.350 16.275 1.00 96.12 207 ALA A CA 1
ATOM 1629 C C . ALA A 1 207 ? 1.362 15.244 14.919 1.00 96.12 207 ALA A C 1
ATOM 1631 O O . ALA A 1 207 ? 2.002 15.427 13.887 1.00 96.12 207 ALA A O 1
ATOM 1632 N N . LEU A 1 208 ? 0.041 15.017 14.900 1.00 95.12 208 LEU A N 1
ATOM 1633 C CA . LEU A 1 208 ? -0.747 15.000 13.662 1.00 95.12 208 LEU A CA 1
ATOM 1634 C C . LEU A 1 208 ? -0.675 16.347 12.926 1.00 95.12 208 LEU A C 1
ATOM 1636 O O . LEU A 1 208 ? -0.513 16.372 11.706 1.00 95.12 208 LEU A O 1
ATOM 1640 N N . LEU A 1 209 ? -0.739 17.464 13.653 1.00 94.75 209 LEU A N 1
ATOM 1641 C CA . LEU A 1 209 ? -0.575 18.804 13.094 1.00 94.75 209 LEU A CA 1
ATOM 1642 C C . LEU A 1 209 ? 0.821 18.975 12.476 1.00 94.75 209 LEU A C 1
ATOM 1644 O O . LEU A 1 209 ? 0.928 19.326 11.304 1.00 94.75 209 LEU A O 1
ATOM 1648 N N . LEU A 1 210 ? 1.882 18.667 13.228 1.00 94.25 210 LEU A N 1
ATOM 1649 C CA . LEU A 1 210 ? 3.268 18.808 12.765 1.00 94.25 210 LEU A CA 1
ATOM 1650 C C . LEU A 1 210 ? 3.690 17.778 11.709 1.00 94.25 210 LEU A C 1
ATOM 1652 O O . LEU A 1 210 ? 4.688 17.996 11.024 1.00 94.25 210 LEU A O 1
ATOM 1656 N N . SER A 1 211 ? 2.936 16.686 11.550 1.00 90.56 211 SER A N 1
ATOM 1657 C CA . SER A 1 211 ? 3.123 15.744 10.444 1.00 90.56 211 SER A CA 1
ATOM 1658 C C . SER A 1 211 ? 2.750 16.353 9.092 1.00 90.56 211 SER A C 1
ATOM 1660 O O . SER A 1 211 ? 3.196 15.871 8.056 1.00 90.56 211 SER A O 1
ATOM 1662 N N . SER A 1 212 ? 1.909 17.397 9.083 1.00 87.88 212 SER A N 1
ATOM 1663 C CA . SER A 1 212 ? 1.345 18.017 7.876 1.00 87.88 212 SER A CA 1
ATOM 1664 C C . SER A 1 212 ? 0.644 17.049 6.905 1.00 87.88 212 SER A C 1
ATOM 1666 O O . SER A 1 212 ? 0.382 17.407 5.759 1.00 87.88 212 SER A O 1
ATOM 1668 N N . SER A 1 213 ? 0.270 15.843 7.361 1.00 87.62 213 SER A N 1
ATOM 1669 C CA . SER A 1 213 ? -0.423 14.853 6.531 1.00 87.62 213 SER A CA 1
ATOM 1670 C C . SER A 1 213 ? -1.859 15.291 6.233 1.00 87.62 213 SER A C 1
ATOM 1672 O O . SER A 1 213 ? -2.789 15.078 7.018 1.00 87.62 213 SER A O 1
ATOM 1674 N N . ARG A 1 214 ? -2.053 15.913 5.066 1.00 84.06 214 ARG A N 1
ATOM 1675 C CA . ARG A 1 214 ? -3.371 16.355 4.575 1.00 84.06 214 ARG A CA 1
ATOM 1676 C C . ARG A 1 214 ? -4.332 15.174 4.432 1.00 84.06 214 ARG A C 1
ATOM 1678 O O . ARG A 1 214 ? -5.500 15.284 4.803 1.00 84.06 214 ARG A O 1
ATOM 1685 N N . ALA A 1 215 ? -3.817 14.042 3.943 1.00 82.94 215 ALA A N 1
ATOM 1686 C CA . ALA A 1 215 ? -4.561 12.794 3.805 1.00 82.94 215 ALA A CA 1
ATOM 1687 C C . ALA A 1 215 ? -5.172 12.355 5.143 1.00 82.94 215 ALA A C 1
ATOM 1689 O O . ALA A 1 215 ? -6.365 12.068 5.212 1.00 82.94 215 ALA A O 1
ATOM 1690 N N . ALA A 1 216 ? -4.378 12.379 6.217 1.00 90.50 216 ALA A N 1
ATOM 1691 C CA . ALA A 1 216 ? -4.813 11.979 7.551 1.00 90.50 216 ALA A CA 1
ATOM 1692 C C . ALA A 1 216 ? -5.886 12.906 8.135 1.00 90.50 216 ALA A C 1
ATOM 1694 O O . ALA A 1 216 ? -6.904 12.427 8.639 1.00 90.50 216 ALA A O 1
ATOM 1695 N N . TRP A 1 217 ? -5.700 14.226 8.028 1.00 89.81 217 TRP A N 1
ATOM 1696 C CA . TRP A 1 217 ? -6.669 15.201 8.537 1.00 89.81 217 TRP A CA 1
ATOM 1697 C C . TRP A 1 217 ? -8.026 15.091 7.856 1.00 89.81 217 TRP A C 1
ATOM 1699 O O . TRP A 1 217 ? -9.053 15.023 8.531 1.00 89.81 217 TRP A O 1
ATOM 1709 N N . VAL A 1 218 ? -8.048 15.053 6.525 1.00 85.81 218 VAL A N 1
ATOM 1710 C CA . VAL A 1 218 ? -9.322 14.993 5.807 1.00 85.81 218 VAL A CA 1
ATOM 1711 C C . VAL A 1 218 ? -9.979 13.630 5.982 1.00 85.81 218 VAL A C 1
ATOM 1713 O O . VAL A 1 218 ? -11.182 13.597 6.221 1.00 85.81 218 VAL A O 1
ATOM 1716 N N . ALA A 1 219 ? -9.226 12.522 5.955 1.00 88.50 219 ALA A N 1
ATOM 1717 C CA . ALA A 1 219 ? -9.788 11.202 6.240 1.00 88.50 219 ALA A CA 1
ATOM 1718 C C . ALA A 1 219 ? -10.477 11.178 7.614 1.00 88.50 219 ALA A C 1
ATOM 1720 O O . ALA A 1 219 ? -11.606 10.701 7.722 1.00 88.50 219 ALA A O 1
ATOM 1721 N N . LEU A 1 220 ? -9.856 11.765 8.644 1.00 93.44 220 LEU A N 1
ATOM 1722 C CA . LEU A 1 220 ? -10.444 11.863 9.980 1.00 93.44 220 LEU A CA 1
ATOM 1723 C C . LEU A 1 220 ? -11.709 12.736 10.007 1.00 93.44 220 LEU A C 1
ATOM 1725 O O . LEU A 1 220 ? -12.740 12.310 10.529 1.00 93.44 220 LEU A O 1
ATOM 1729 N N . ILE A 1 221 ? -11.651 13.944 9.436 1.00 90.38 221 ILE A N 1
ATOM 1730 C CA . ILE A 1 221 ? -12.774 14.898 9.422 1.00 90.38 221 ILE A CA 1
ATOM 1731 C C . ILE A 1 221 ? -13.966 14.325 8.650 1.00 90.38 221 ILE A C 1
ATOM 1733 O O . ILE A 1 221 ? -15.092 14.344 9.149 1.00 90.38 221 ILE A O 1
ATOM 1737 N N . VAL A 1 222 ? -13.722 13.778 7.456 1.00 85.19 222 VAL A N 1
ATOM 1738 C CA . VAL A 1 222 ? -14.759 13.157 6.622 1.00 85.19 222 VAL A CA 1
ATOM 1739 C C . VAL A 1 222 ? -15.364 11.959 7.340 1.00 85.19 222 VAL A C 1
ATOM 1741 O O . VAL A 1 222 ? -16.585 11.822 7.352 1.00 85.19 222 VAL A O 1
ATOM 1744 N N . SER A 1 223 ? -14.556 11.137 8.013 1.00 89.88 223 SER A N 1
ATOM 1745 C CA . SER A 1 223 ? -15.069 10.003 8.789 1.00 89.88 223 SER A CA 1
ATOM 1746 C C . SER A 1 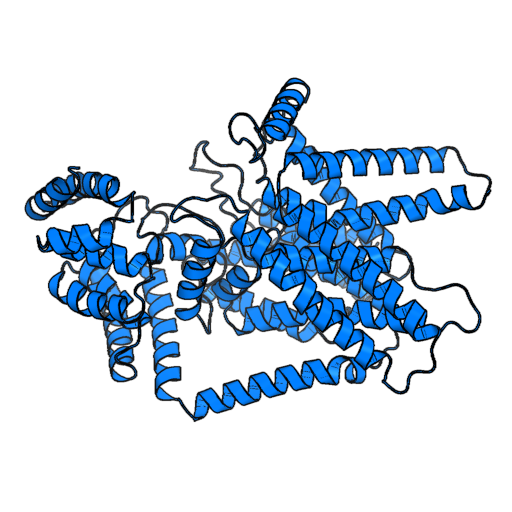223 ? -16.006 10.455 9.905 1.00 89.88 223 SER A C 1
ATOM 1748 O O . SER A 1 223 ? -17.106 9.919 10.032 1.00 89.88 223 SER A O 1
ATOM 1750 N N . TYR A 1 224 ? -15.646 11.492 10.669 1.00 90.88 224 TYR A N 1
ATOM 1751 C CA . TYR A 1 224 ? -16.563 12.069 11.657 1.00 90.88 224 TYR A CA 1
ATOM 1752 C C . TYR A 1 224 ? -17.839 12.620 11.013 1.00 90.88 224 TYR A C 1
ATOM 1754 O O . TYR A 1 224 ? -18.930 12.349 11.516 1.00 90.88 224 TYR A O 1
ATOM 1762 N N . ALA A 1 225 ? -17.732 13.343 9.896 1.00 85.19 225 ALA A N 1
ATOM 1763 C CA . ALA A 1 225 ? -18.886 13.903 9.194 1.00 85.19 225 ALA A CA 1
ATOM 1764 C C . ALA A 1 225 ? -19.850 12.813 8.696 1.00 85.19 225 ALA A C 1
ATOM 1766 O O . ALA A 1 225 ? -21.057 12.912 8.922 1.00 85.19 225 ALA A O 1
ATOM 1767 N N . VAL A 1 226 ? -19.325 11.739 8.094 1.00 82.00 226 VAL A N 1
ATOM 1768 C CA . VAL A 1 226 ? -20.105 10.576 7.638 1.00 82.00 226 VAL A CA 1
ATOM 1769 C C . VAL A 1 226 ? -20.831 9.923 8.812 1.00 82.00 226 VAL A C 1
ATOM 1771 O O . VAL A 1 226 ? -22.029 9.650 8.726 1.00 82.00 226 VAL A O 1
ATOM 1774 N N . ILE A 1 227 ? -20.138 9.715 9.933 1.00 83.19 227 ILE A N 1
ATOM 1775 C CA . ILE A 1 227 ? -20.703 9.069 11.121 1.00 83.19 227 ILE A CA 1
ATOM 1776 C C . ILE A 1 227 ? -21.773 9.938 11.800 1.00 83.19 227 ILE A C 1
ATOM 1778 O O . ILE A 1 227 ? -22.839 9.433 12.163 1.00 83.19 227 ILE A O 1
ATOM 1782 N N . VAL A 1 228 ? -21.530 11.243 11.945 1.00 83.50 228 VAL A N 1
ATOM 1783 C CA . VAL A 1 228 ? -22.500 12.195 12.513 1.00 83.50 228 VAL A CA 1
ATOM 1784 C C . VAL A 1 228 ? -23.719 12.334 11.603 1.00 83.50 228 VAL A C 1
ATOM 1786 O O . VAL A 1 228 ? -24.852 12.279 12.087 1.00 83.50 228 VAL A O 1
ATOM 1789 N N . GLY A 1 229 ? -23.507 12.454 10.290 1.00 76.25 229 GLY A N 1
ATOM 1790 C CA . GLY A 1 229 ? -24.578 12.511 9.298 1.00 76.25 229 GLY A CA 1
ATOM 1791 C C . GLY A 1 229 ? -25.437 11.248 9.316 1.00 76.25 229 GLY A C 1
ATOM 1792 O O . GLY A 1 229 ? -26.666 11.331 9.369 1.00 76.25 229 GLY A O 1
ATOM 1793 N N . TRP A 1 230 ? -24.802 10.076 9.390 1.00 74.25 230 TRP A N 1
ATOM 1794 C CA . TRP A 1 230 ? -25.489 8.799 9.552 1.00 74.25 230 TRP A CA 1
ATOM 1795 C C . TRP A 1 230 ? -26.332 8.768 10.830 1.00 74.25 230 TRP A C 1
ATOM 1797 O O . TRP A 1 230 ? -27.537 8.518 10.773 1.00 74.25 230 TRP A O 1
ATOM 1807 N N . TRP A 1 231 ? -25.737 9.088 11.981 1.00 75.50 231 TRP A N 1
ATOM 1808 C CA . TRP A 1 231 ? -26.447 9.140 13.260 1.00 75.50 231 TRP A CA 1
ATOM 1809 C C . TRP A 1 231 ? -27.649 10.098 13.230 1.00 75.50 231 TRP A C 1
ATOM 1811 O O . TRP A 1 231 ? -28.726 9.753 13.727 1.00 75.50 231 TRP A O 1
ATOM 1821 N N . GLY A 1 232 ? -27.496 11.270 12.604 1.00 71.00 232 GLY A N 1
ATOM 1822 C CA . GLY A 1 232 ? -28.573 12.239 12.395 1.00 71.00 232 GLY A CA 1
ATOM 1823 C C . GLY A 1 232 ? -29.691 11.694 11.503 1.00 71.00 232 GLY A C 1
ATOM 1824 O O . GLY A 1 232 ? -30.866 11.777 11.869 1.00 71.00 232 GLY A O 1
ATOM 1825 N N . SER A 1 233 ? -29.336 11.057 10.382 1.00 68.19 233 SER A N 1
ATOM 1826 C CA . SER A 1 233 ? -30.299 10.456 9.447 1.00 68.19 233 SER A CA 1
ATOM 1827 C C . SER A 1 233 ? -31.175 9.397 10.126 1.00 68.19 233 SER A C 1
ATOM 1829 O O . SER A 1 233 ? -32.393 9.373 9.938 1.00 68.19 233 SER A O 1
ATOM 1831 N N . LEU A 1 234 ? -30.589 8.581 11.008 1.00 67.75 234 LEU A N 1
ATOM 1832 C CA . LEU A 1 234 ? -31.311 7.548 11.743 1.00 67.75 234 LEU A CA 1
ATOM 1833 C C . LEU A 1 234 ? -32.331 8.125 12.725 1.00 67.75 234 LEU A C 1
ATOM 1835 O O . LEU A 1 234 ? -33.423 7.573 12.858 1.00 67.75 234 LEU A O 1
ATOM 1839 N N . ARG A 1 235 ? -32.029 9.257 13.372 1.00 68.25 235 ARG A N 1
ATOM 1840 C CA . ARG A 1 235 ? -32.998 9.947 14.240 1.00 68.25 235 ARG A CA 1
ATOM 1841 C C . ARG A 1 235 ? -34.189 10.492 13.453 1.00 68.25 235 ARG A C 1
ATOM 1843 O O . ARG A 1 235 ? -35.320 10.385 13.920 1.00 68.25 235 ARG A O 1
ATOM 1850 N N . ILE A 1 236 ? -33.949 11.017 12.253 1.00 66.50 236 ILE A N 1
ATOM 1851 C CA . ILE A 1 236 ? -35.008 11.505 11.355 1.00 66.50 236 ILE A CA 1
ATOM 1852 C C . ILE A 1 236 ? -35.875 10.336 10.854 1.00 66.50 236 ILE A C 1
ATOM 1854 O O . ILE A 1 236 ? -37.100 10.424 10.829 1.00 66.50 236 ILE A O 1
ATOM 1858 N N . LEU A 1 237 ? -35.260 9.200 10.513 1.00 63.00 237 LEU A N 1
ATOM 1859 C CA . LEU A 1 237 ? -35.962 7.985 10.074 1.00 63.00 237 LEU A CA 1
ATOM 1860 C C . LEU A 1 237 ? -36.780 7.309 11.188 1.00 63.00 237 LEU A C 1
ATOM 1862 O O . LEU A 1 237 ? -37.724 6.565 10.906 1.00 63.00 237 LEU A O 1
ATOM 1866 N N . GLN A 1 238 ? -36.424 7.538 12.454 1.00 62.19 238 GLN A N 1
ATOM 1867 C CA . GLN A 1 238 ? -37.192 7.062 13.604 1.00 62.19 238 GLN A CA 1
ATOM 1868 C C . GLN A 1 238 ? -38.451 7.903 13.862 1.00 62.19 238 GLN A C 1
ATOM 1870 O O . GLN A 1 238 ? -39.432 7.351 14.354 1.00 62.19 238 GLN A O 1
ATOM 1875 N N . SER A 1 239 ? -38.462 9.192 13.498 1.00 58.47 239 SER A N 1
ATOM 1876 C CA . SER A 1 239 ? -39.588 10.100 13.763 1.00 58.47 239 SER A CA 1
ATOM 1877 C C . SER A 1 239 ? -40.684 10.097 12.689 1.00 58.47 239 SER A C 1
ATOM 1879 O O . SER A 1 239 ? -41.788 10.567 12.956 1.00 58.47 239 SER A O 1
ATOM 1881 N N . ARG A 1 240 ? -40.429 9.546 11.491 1.00 55.16 240 ARG A N 1
ATOM 1882 C CA . ARG A 1 240 ? -41.404 9.502 10.382 1.00 55.16 240 ARG A CA 1
ATOM 1883 C C . ARG A 1 240 ? -41.838 8.071 10.032 1.00 55.16 240 ARG A C 1
ATOM 1885 O O . ARG A 1 240 ? -41.002 7.191 9.828 1.00 55.16 240 ARG A O 1
ATOM 1892 N N . ARG A 1 241 ? -43.153 7.837 9.888 1.00 53.66 241 ARG A N 1
ATOM 1893 C CA . ARG A 1 241 ? -43.708 6.642 9.216 1.00 53.66 241 ARG A CA 1
ATOM 1894 C C . ARG A 1 241 ? -43.475 6.785 7.707 1.00 53.66 241 ARG A C 1
ATOM 1896 O O . ARG A 1 241 ? -44.285 7.385 7.014 1.00 53.66 241 ARG A O 1
ATOM 1903 N N . MET A 1 242 ? -42.343 6.295 7.211 1.00 52.38 242 MET A N 1
ATOM 1904 C CA . MET A 1 242 ? -41.998 6.324 5.782 1.00 52.38 242 MET A CA 1
ATOM 1905 C C . MET A 1 242 ? -42.307 4.967 5.130 1.00 52.38 242 MET A C 1
ATOM 1907 O O . MET A 1 242 ? -42.057 3.930 5.741 1.00 52.38 242 MET A O 1
ATOM 1911 N N . ALA A 1 243 ? -42.823 4.981 3.894 1.00 45.25 243 ALA A N 1
ATOM 1912 C CA . ALA A 1 243 ? -43.137 3.780 3.101 1.00 45.25 243 ALA A CA 1
ATOM 1913 C C . ALA A 1 243 ? -41.887 3.078 2.527 1.00 45.25 243 ALA A C 1
ATOM 1915 O O . ALA A 1 243 ? -41.915 1.887 2.228 1.00 45.25 243 ALA A O 1
ATOM 1916 N N . ILE A 1 244 ? -40.777 3.809 2.393 1.00 53.78 244 ILE A N 1
ATOM 1917 C CA . ILE A 1 244 ? -39.486 3.280 1.942 1.00 53.78 244 ILE A CA 1
ATOM 1918 C C . ILE A 1 244 ? -38.791 2.600 3.126 1.00 53.78 244 ILE A C 1
ATOM 1920 O O . ILE A 1 244 ? -38.729 3.163 4.222 1.00 53.78 244 ILE A O 1
ATOM 1924 N N . SER A 1 245 ? -38.246 1.397 2.911 1.00 57.59 245 SER A N 1
ATOM 1925 C CA . SER A 1 245 ? -37.557 0.663 3.974 1.00 57.59 245 SER A CA 1
ATOM 1926 C C . SER A 1 245 ? -36.412 1.505 4.554 1.00 57.59 245 SER A C 1
ATOM 1928 O O . SER A 1 245 ? -35.645 2.136 3.822 1.00 57.59 245 SER A O 1
ATOM 1930 N N . ARG A 1 246 ? -36.273 1.521 5.886 1.00 55.22 246 ARG A N 1
ATOM 1931 C CA . ARG A 1 246 ? -35.206 2.270 6.584 1.00 55.22 246 ARG A CA 1
ATOM 1932 C C . ARG A 1 246 ? -33.806 1.887 6.083 1.00 55.22 246 ARG A C 1
ATOM 1934 O O . ARG A 1 246 ? -32.910 2.721 6.061 1.00 55.22 246 ARG A O 1
ATOM 1941 N N . THR A 1 247 ? -33.652 0.647 5.630 1.00 53.25 247 THR A N 1
ATOM 1942 C CA . THR A 1 247 ? -32.455 0.090 4.993 1.00 53.25 247 THR A CA 1
ATOM 1943 C C . THR A 1 247 ? -32.155 0.750 3.645 1.00 53.25 247 THR A C 1
ATOM 1945 O O . THR A 1 247 ? -31.007 1.075 3.368 1.00 53.25 247 THR A O 1
ATOM 1948 N N . THR A 1 248 ? -33.175 1.010 2.825 1.00 55.19 248 THR A N 1
ATOM 1949 C CA . THR A 1 248 ? -33.032 1.673 1.519 1.00 55.19 248 THR A CA 1
ATOM 1950 C C . THR A 1 248 ? -32.591 3.130 1.675 1.00 55.19 248 THR A C 1
ATOM 1952 O O . THR A 1 248 ? -31.728 3.583 0.935 1.00 55.19 248 THR A O 1
ATOM 1955 N N . LEU A 1 249 ? -33.121 3.850 2.670 1.00 55.59 249 LEU A N 1
ATOM 1956 C CA . LEU A 1 249 ? -32.728 5.237 2.964 1.00 55.59 249 LEU A CA 1
ATOM 1957 C C . LEU A 1 249 ? -31.304 5.351 3.518 1.00 55.59 249 LEU A C 1
ATOM 1959 O O . LEU A 1 249 ? -30.572 6.258 3.135 1.00 55.59 249 LEU A O 1
ATOM 1963 N N . ALA A 1 250 ? -30.897 4.408 4.365 1.00 53.91 250 ALA A N 1
ATOM 1964 C CA . ALA A 1 250 ? -29.517 4.272 4.821 1.00 53.91 250 ALA A CA 1
ATOM 1965 C C . ALA A 1 250 ? -28.538 4.030 3.655 1.00 53.91 250 ALA A C 1
ATOM 1967 O O . ALA A 1 250 ? -27.498 4.681 3.572 1.00 53.91 250 ALA A O 1
ATOM 1968 N N . VAL A 1 251 ? -28.885 3.130 2.729 1.00 55.84 251 VAL A N 1
ATOM 1969 C CA . VAL A 1 251 ? -28.073 2.843 1.535 1.00 55.84 251 VAL A CA 1
ATOM 1970 C C . VAL A 1 251 ? -28.018 4.050 0.596 1.00 55.84 251 VAL A C 1
ATOM 1972 O O . VAL A 1 251 ? -26.931 4.409 0.151 1.00 55.84 251 VAL A O 1
ATOM 1975 N N . LEU A 1 252 ? -29.144 4.732 0.350 1.00 54.47 252 LEU A N 1
ATOM 1976 C CA . LEU A 1 252 ? -29.163 5.965 -0.445 1.00 54.47 252 LEU A CA 1
ATOM 1977 C C . LEU A 1 252 ? -28.303 7.059 0.193 1.00 54.47 252 LEU A C 1
ATOM 1979 O O . LEU A 1 252 ? -27.567 7.733 -0.513 1.00 54.47 252 LEU A O 1
ATOM 1983 N N . PHE A 1 253 ? -28.358 7.222 1.518 1.00 61.47 253 PHE A N 1
ATOM 1984 C CA . PHE A 1 253 ? -27.538 8.201 2.229 1.00 61.47 253 PHE A CA 1
ATOM 1985 C C . PHE A 1 253 ? -26.042 7.900 2.092 1.00 61.47 253 PHE A C 1
ATOM 1987 O O . PHE A 1 253 ? -25.268 8.815 1.840 1.00 61.47 253 PHE A O 1
ATOM 1994 N N . ILE A 1 254 ? -25.630 6.632 2.188 1.00 58.50 254 ILE A N 1
ATOM 1995 C CA . ILE A 1 254 ? -24.236 6.229 1.950 1.00 58.50 254 ILE A CA 1
ATOM 1996 C C . ILE A 1 254 ? -23.835 6.513 0.501 1.00 58.50 254 ILE A C 1
ATOM 1998 O O . ILE A 1 254 ? -22.796 7.121 0.281 1.00 58.50 254 ILE A O 1
ATOM 2002 N N . LEU A 1 255 ? -24.662 6.148 -0.483 1.00 55.69 255 LEU A N 1
ATOM 2003 C CA . LEU A 1 255 ? -24.388 6.422 -1.900 1.00 55.69 255 LEU A CA 1
ATOM 2004 C C . LEU A 1 255 ? -24.310 7.929 -2.192 1.00 55.69 255 LEU A C 1
ATOM 2006 O O . LEU A 1 255 ? -23.448 8.362 -2.949 1.00 55.69 255 LEU A O 1
ATOM 2010 N N . ILE A 1 256 ? -25.151 8.736 -1.540 1.00 56.94 256 ILE A N 1
ATOM 2011 C CA . ILE A 1 256 ? -25.142 10.201 -1.623 1.00 56.94 256 ILE A CA 1
ATOM 2012 C C . ILE A 1 256 ? -23.909 10.784 -0.922 1.00 56.94 256 ILE A C 1
ATOM 2014 O O . ILE A 1 256 ? -23.286 11.687 -1.460 1.00 56.94 256 ILE A O 1
ATOM 2018 N N . MET A 1 257 ? -23.501 10.280 0.243 1.00 53.81 257 MET A N 1
ATOM 2019 C CA . MET A 1 257 ? -22.286 10.741 0.932 1.00 53.81 257 MET A CA 1
ATOM 2020 C C . MET A 1 257 ? -21.010 10.335 0.188 1.00 53.81 257 MET A C 1
ATOM 2022 O O . MET A 1 257 ? -20.067 11.119 0.115 1.00 53.81 257 MET A O 1
ATOM 2026 N N . VAL A 1 258 ? -20.989 9.150 -0.423 1.00 54.72 258 VAL A N 1
ATOM 2027 C CA . VAL A 1 258 ? -19.900 8.700 -1.300 1.00 54.72 258 VAL A CA 1
ATOM 2028 C C . VAL A 1 258 ? -19.864 9.536 -2.588 1.00 54.72 258 VAL A C 1
ATOM 2030 O O . VAL A 1 258 ? -18.797 10.002 -2.980 1.00 54.72 258 VAL A O 1
A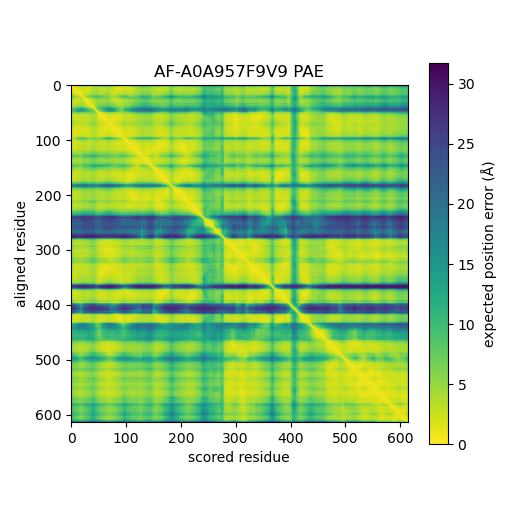TOM 2033 N N . GLY A 1 259 ? -21.022 9.800 -3.204 1.00 51.66 259 GLY A N 1
ATOM 2034 C CA . GLY A 1 259 ? -21.138 10.552 -4.457 1.00 51.66 259 GLY A CA 1
ATOM 2035 C C . GLY A 1 259 ? -20.936 12.069 -4.333 1.00 51.66 259 GLY A C 1
ATOM 2036 O O . GLY A 1 259 ? -20.251 12.658 -5.161 1.00 51.66 259 GLY A O 1
ATOM 2037 N N . ILE A 1 260 ? -21.503 12.704 -3.301 1.00 51.91 260 ILE A N 1
ATOM 2038 C CA . ILE A 1 260 ? -21.464 14.163 -3.072 1.00 51.91 260 ILE A CA 1
ATOM 2039 C C . ILE A 1 260 ? -20.292 14.568 -2.163 1.00 51.91 260 ILE A C 1
ATOM 2041 O O . ILE A 1 260 ? -19.754 15.660 -2.309 1.00 51.91 260 ILE A O 1
ATOM 2045 N N . GLY A 1 261 ? -19.885 13.713 -1.220 1.00 49.84 261 GLY A N 1
ATOM 2046 C CA . GLY A 1 261 ? -18.832 14.018 -0.247 1.00 49.84 261 GLY A CA 1
ATOM 2047 C C . GLY A 1 261 ? -17.470 13.457 -0.641 1.00 49.84 261 GLY A C 1
ATOM 2048 O O . GLY A 1 261 ? -16.504 14.200 -0.740 1.00 49.84 261 GLY A O 1
ATOM 2049 N N . VAL A 1 262 ? -17.368 12.150 -0.884 1.00 53.25 262 VAL A N 1
ATOM 2050 C CA . VAL A 1 262 ? -16.062 11.484 -1.033 1.00 53.25 262 VAL A CA 1
ATOM 2051 C C . VAL A 1 262 ? -15.418 11.759 -2.392 1.00 53.25 262 VAL A C 1
ATOM 2053 O O . VAL A 1 262 ? -14.248 12.119 -2.422 1.00 53.25 262 VAL A O 1
ATOM 2056 N N . LEU A 1 263 ? -16.147 11.658 -3.508 1.00 57.28 263 LEU A N 1
ATOM 2057 C CA . LEU A 1 263 ? -15.561 11.858 -4.845 1.00 57.28 263 LEU A CA 1
ATOM 2058 C C . LEU A 1 263 ? -15.028 13.289 -5.086 1.00 57.28 263 LEU A C 1
ATOM 2060 O O . LEU A 1 263 ? -13.886 13.412 -5.537 1.00 57.28 263 LEU A O 1
ATOM 2064 N N . PRO A 1 264 ? -15.755 14.375 -4.743 1.00 58.34 264 PRO A N 1
ATOM 2065 C CA . PRO A 1 264 ? -15.228 15.732 -4.898 1.00 58.34 264 PRO A CA 1
ATOM 2066 C C . PRO A 1 264 ? -14.081 16.029 -3.930 1.00 58.34 264 PRO A C 1
ATOM 2068 O O . PRO A 1 264 ? -13.125 16.697 -4.311 1.00 58.34 264 PRO A O 1
ATOM 2071 N N . ILE A 1 265 ? -14.135 15.508 -2.697 1.00 56.31 265 ILE A N 1
ATOM 2072 C CA . ILE A 1 265 ? -13.065 15.689 -1.706 1.00 56.31 265 ILE A CA 1
ATOM 2073 C C . ILE A 1 265 ? -11.805 14.933 -2.125 1.00 56.31 265 ILE A C 1
ATOM 2075 O O . ILE A 1 265 ? -10.730 15.516 -2.087 1.00 56.31 265 ILE A O 1
ATOM 2079 N N . VAL A 1 266 ? -11.917 13.689 -2.594 1.00 57.44 266 VAL A N 1
ATOM 2080 C CA . VAL A 1 266 ? -10.787 12.950 -3.178 1.00 57.44 266 VAL A CA 1
ATOM 2081 C C . VAL A 1 266 ? -10.210 13.732 -4.362 1.00 57.44 266 VAL A C 1
ATOM 2083 O O . VAL A 1 266 ? -9.000 13.916 -4.418 1.00 57.44 266 VAL A O 1
ATOM 2086 N N . GLY A 1 267 ? -11.048 14.301 -5.236 1.00 60.50 267 GLY A N 1
ATOM 2087 C CA . GLY A 1 267 ? -10.600 15.188 -6.319 1.00 60.50 267 GLY A CA 1
ATOM 2088 C C . GLY A 1 267 ? -9.844 16.435 -5.832 1.00 60.50 267 GLY A C 1
ATOM 2089 O O . GLY A 1 267 ? -8.763 16.740 -6.333 1.00 60.50 267 GLY A O 1
ATOM 2090 N N . ILE A 1 268 ? -10.359 17.129 -4.812 1.00 58.88 268 ILE A N 1
ATOM 2091 C CA . ILE A 1 268 ? -9.702 18.292 -4.188 1.00 58.88 268 ILE A CA 1
ATOM 2092 C C . ILE A 1 268 ? -8.367 17.882 -3.550 1.00 58.88 268 ILE A C 1
ATOM 2094 O O . ILE A 1 268 ? -7.361 18.560 -3.728 1.00 58.88 268 ILE A O 1
ATOM 2098 N N . MET A 1 269 ? -8.324 16.753 -2.846 1.00 55.06 269 MET A N 1
ATOM 2099 C CA . MET A 1 269 ? -7.126 16.262 -2.163 1.00 55.06 269 MET A CA 1
ATOM 2100 C C . MET A 1 269 ? -6.026 15.818 -3.124 1.00 55.06 269 MET A C 1
ATOM 2102 O O . MET A 1 269 ? -4.853 16.081 -2.859 1.00 55.06 269 MET A O 1
ATOM 2106 N N . LEU A 1 270 ? -6.399 15.196 -4.245 1.00 56.97 270 LEU A N 1
ATOM 2107 C CA . LEU A 1 270 ? -5.479 14.851 -5.329 1.00 56.97 270 LEU A CA 1
ATOM 2108 C C . LEU A 1 270 ? -4.887 16.110 -5.979 1.00 56.97 270 LEU A C 1
ATOM 2110 O O . LEU A 1 270 ? -3.698 16.137 -6.279 1.00 56.97 270 LEU A O 1
ATOM 2114 N N . ASN A 1 271 ? -5.678 17.177 -6.121 1.00 55.62 271 ASN A N 1
ATOM 2115 C CA . ASN A 1 271 ? -5.210 18.460 -6.659 1.00 55.62 271 ASN A CA 1
ATOM 2116 C C . ASN A 1 271 ? -4.370 19.270 -5.653 1.00 55.62 271 ASN A C 1
ATOM 2118 O O . ASN A 1 271 ? -3.551 20.096 -6.045 1.00 55.62 271 ASN A O 1
ATOM 2122 N N . MET A 1 272 ? -4.539 19.031 -4.350 1.00 50.88 272 MET A N 1
ATOM 2123 C CA . MET A 1 272 ? -3.774 19.689 -3.288 1.00 50.88 272 MET A CA 1
ATOM 2124 C C . MET A 1 272 ? -2.409 19.041 -3.014 1.00 50.88 272 MET A C 1
ATOM 2126 O O . MET A 1 272 ? -1.664 19.587 -2.204 1.00 50.88 272 MET A O 1
ATOM 2130 N N . SER A 1 273 ? -2.039 17.913 -3.634 1.00 50.16 273 SER A N 1
ATOM 2131 C CA . SER A 1 273 ? -0.795 17.191 -3.304 1.00 50.16 273 SER A CA 1
ATOM 2132 C C . SER A 1 273 ? 0.500 17.802 -3.876 1.00 50.16 273 SER A C 1
ATOM 2134 O O . SER A 1 273 ? 1.510 17.112 -3.934 1.00 50.16 273 SER A O 1
ATOM 2136 N N . GLY A 1 274 ? 0.490 19.073 -4.294 1.00 42.12 274 GLY A N 1
ATOM 2137 C CA . GLY A 1 274 ? 1.675 19.949 -4.294 1.00 42.12 274 GLY A CA 1
ATOM 2138 C C . GLY A 1 274 ? 2.869 19.596 -5.191 1.00 42.12 274 GLY A C 1
ATOM 2139 O O . GLY A 1 274 ? 3.915 20.211 -5.031 1.00 42.12 274 GLY A O 1
ATOM 2140 N N . GLY A 1 275 ? 2.754 18.654 -6.127 1.00 41.72 275 GLY A N 1
ATOM 2141 C CA . GLY A 1 275 ? 3.819 18.353 -7.086 1.00 41.72 275 GLY A CA 1
ATOM 2142 C C . GLY A 1 275 ? 3.553 19.017 -8.432 1.00 41.72 275 GLY A C 1
ATOM 2143 O O . GLY A 1 275 ? 2.830 18.458 -9.251 1.00 41.72 275 GLY A O 1
ATOM 2144 N N . THR A 1 276 ? 4.129 20.192 -8.685 1.00 30.92 276 THR A N 1
ATOM 2145 C CA . THR A 1 276 ? 4.277 20.710 -10.053 1.00 30.92 276 THR A CA 1
ATOM 2146 C C . THR A 1 276 ? 5.405 19.927 -10.728 1.00 30.92 276 THR A C 1
ATOM 2148 O O . THR A 1 276 ? 6.567 20.307 -10.626 1.00 30.92 276 THR A O 1
ATOM 2151 N N . GLY A 1 277 ? 5.076 18.783 -11.331 1.00 42.28 277 GLY A N 1
ATOM 2152 C CA . GLY A 1 277 ? 6.028 17.921 -12.036 1.00 42.28 277 GLY A CA 1
ATOM 2153 C C . GLY A 1 277 ? 5.537 16.480 -12.208 1.00 42.28 277 GLY A C 1
ATOM 2154 O O . GLY A 1 277 ? 4.503 16.087 -11.664 1.00 42.28 277 GLY A O 1
ATOM 2155 N N . SER A 1 278 ? 6.315 15.676 -12.936 1.00 41.25 278 SER A N 1
ATOM 2156 C CA . SER A 1 278 ? 6.152 14.237 -13.235 1.00 41.25 278 SER A CA 1
ATOM 2157 C C . SER A 1 278 ? 6.075 13.299 -12.005 1.00 41.25 278 SER A C 1
ATOM 2159 O O . SER A 1 278 ? 6.073 12.078 -12.154 1.00 41.25 278 SER A O 1
ATOM 2161 N N . THR A 1 279 ? 5.964 13.852 -10.793 1.00 50.94 279 THR A N 1
ATOM 2162 C CA . THR A 1 279 ? 6.043 13.189 -9.479 1.00 50.94 279 THR A CA 1
ATOM 2163 C C . THR A 1 279 ? 4.773 13.329 -8.623 1.00 50.94 279 THR A C 1
ATOM 2165 O O . THR A 1 279 ? 4.749 12.893 -7.472 1.00 50.94 279 THR A O 1
ATOM 2168 N N . GLY A 1 280 ? 3.685 13.907 -9.148 1.00 67.75 280 GLY A N 1
ATOM 2169 C CA . GLY A 1 280 ? 2.409 13.988 -8.423 1.00 67.75 280 GLY A CA 1
ATOM 2170 C C . GLY A 1 280 ? 1.807 12.606 -8.103 1.00 67.75 280 GLY A C 1
ATOM 2171 O O . GLY A 1 280 ? 1.878 11.690 -8.923 1.00 67.75 280 GLY A O 1
ATOM 2172 N N . ARG A 1 281 ? 1.144 12.452 -6.941 1.00 75.62 281 ARG A N 1
ATOM 2173 C CA . ARG A 1 281 ? 0.527 11.176 -6.493 1.00 75.62 281 ARG A CA 1
ATOM 2174 C C . ARG A 1 281 ? -0.393 10.546 -7.541 1.00 75.62 281 ARG A C 1
ATOM 2176 O O . ARG A 1 281 ? -0.411 9.336 -7.703 1.00 75.62 281 ARG A O 1
ATOM 2183 N N . PHE A 1 282 ? -1.124 11.361 -8.297 1.00 80.19 282 PHE A N 1
ATOM 2184 C CA . PHE A 1 282 ? -1.989 10.858 -9.362 1.00 80.19 282 PHE A CA 1
ATOM 2185 C C . PHE A 1 282 ? -1.212 10.248 -10.538 1.00 80.19 282 PHE A C 1
ATOM 2187 O O . PHE A 1 282 ? -1.637 9.239 -11.100 1.00 80.19 282 PHE A O 1
ATOM 2194 N N . VAL A 1 283 ? -0.063 10.831 -10.897 1.00 82.62 283 VAL A N 1
ATOM 2195 C CA . VAL A 1 283 ? 0.845 10.235 -11.886 1.00 82.62 283 VAL A CA 1
ATOM 2196 C C . VAL A 1 283 ? 1.353 8.906 -11.345 1.00 82.62 283 VAL A C 1
ATOM 2198 O O . VAL A 1 283 ? 1.255 7.910 -12.052 1.00 82.62 283 VAL A O 1
ATOM 2201 N N . LEU A 1 284 ? 1.787 8.866 -10.080 1.00 86.31 284 LEU A N 1
ATOM 2202 C CA . LEU A 1 284 ? 2.201 7.626 -9.423 1.00 86.31 284 LEU A CA 1
ATOM 2203 C C . LEU A 1 284 ? 1.109 6.551 -9.513 1.00 86.31 284 LEU A C 1
ATOM 2205 O O . LEU A 1 284 ? 1.395 5.465 -9.995 1.00 86.31 284 LEU A O 1
ATOM 2209 N N . TYR A 1 285 ? -0.148 6.868 -9.186 1.00 89.25 285 TYR A N 1
ATOM 2210 C CA . TYR A 1 285 ? -1.263 5.912 -9.262 1.00 89.25 285 TYR A CA 1
ATOM 2211 C C . TYR A 1 285 ? -1.503 5.387 -10.676 1.00 89.25 285 TYR A C 1
ATOM 2213 O O . TYR A 1 285 ? -1.718 4.191 -10.854 1.00 89.25 285 TYR A O 1
ATOM 2221 N N . LYS A 1 286 ? -1.427 6.256 -11.693 1.00 90.19 286 LYS A N 1
ATOM 2222 C CA . LYS A 1 286 ? -1.515 5.835 -13.100 1.00 90.19 286 LYS A CA 1
ATOM 2223 C C . LYS A 1 286 ? -0.373 4.897 -13.485 1.00 90.19 286 LYS A C 1
ATOM 2225 O O . LYS A 1 286 ? -0.609 3.897 -14.154 1.00 90.19 286 LYS A O 1
ATOM 2230 N N . GLN A 1 287 ? 0.854 5.197 -13.060 1.00 92.88 287 GLN A N 1
ATOM 2231 C CA . GLN A 1 287 ? 1.996 4.327 -13.340 1.00 92.88 287 GLN A CA 1
ATOM 2232 C C . GLN A 1 287 ? 1.918 3.006 -12.554 1.00 92.88 287 GLN A C 1
ATOM 2234 O O . GLN A 1 287 ? 2.229 1.954 -13.100 1.00 92.88 287 GLN A O 1
ATOM 2239 N N . THR A 1 288 ? 1.437 3.014 -11.307 1.00 94.50 288 THR A N 1
ATOM 2240 C CA . THR A 1 288 ? 1.175 1.786 -10.540 1.00 94.50 288 THR A CA 1
ATOM 2241 C C . THR A 1 288 ? 0.080 0.948 -11.190 1.00 94.50 288 THR A C 1
ATOM 2243 O O . THR A 1 288 ? 0.212 -0.270 -11.262 1.00 94.50 288 THR A O 1
ATOM 2246 N N . TRP A 1 289 ? -0.974 1.577 -11.718 1.00 95.12 289 TRP A N 1
ATOM 2247 C CA . TRP A 1 289 ? -2.023 0.875 -12.454 1.00 95.12 289 TRP A CA 1
ATOM 2248 C C . TRP A 1 289 ? -1.471 0.123 -13.668 1.00 95.12 289 TRP A C 1
ATOM 2250 O O . TRP A 1 289 ? -1.836 -1.028 -13.879 1.00 95.12 289 TRP A O 1
ATOM 2260 N N . ARG A 1 290 ? -0.520 0.710 -14.402 1.00 95.19 290 ARG A N 1
ATOM 2261 C CA . ARG A 1 290 ? 0.166 0.023 -15.510 1.00 95.19 290 ARG A CA 1
ATOM 2262 C C . ARG A 1 290 ? 0.935 -1.209 -15.050 1.00 95.19 290 ARG A C 1
ATOM 2264 O O . ARG A 1 290 ? 0.857 -2.250 -15.690 1.00 95.19 290 ARG A O 1
ATOM 2271 N N . LEU A 1 291 ? 1.607 -1.138 -13.899 1.00 96.12 291 LEU A N 1
ATOM 2272 C CA . LEU A 1 291 ? 2.244 -2.316 -13.299 1.00 96.12 291 LEU A CA 1
ATOM 2273 C C . LEU A 1 291 ? 1.213 -3.393 -12.922 1.00 96.12 291 LEU A C 1
ATOM 2275 O O . LEU A 1 291 ? 1.443 -4.577 -13.165 1.00 96.12 291 LEU A O 1
ATOM 2279 N N . ILE A 1 292 ? 0.061 -2.988 -12.374 1.00 96.25 292 ILE A N 1
ATOM 2280 C CA . ILE A 1 292 ? -1.045 -3.900 -12.052 1.00 96.25 292 ILE A CA 1
ATOM 2281 C C . ILE A 1 292 ? -1.597 -4.554 -13.318 1.00 96.25 292 ILE A C 1
ATOM 2283 O O . ILE A 1 292 ? -1.861 -5.746 -13.292 1.00 96.25 292 ILE A O 1
ATOM 2287 N N . GLN A 1 293 ? -1.746 -3.826 -14.427 1.00 92.62 293 GLN A N 1
ATOM 2288 C CA . GLN A 1 293 ? -2.245 -4.396 -15.684 1.00 92.62 293 GLN A CA 1
ATOM 2289 C C . GLN A 1 293 ? -1.352 -5.534 -16.195 1.00 92.62 293 GLN A C 1
ATOM 2291 O O . GLN A 1 293 ? -1.865 -6.513 -16.730 1.00 92.62 293 GLN A O 1
ATOM 2296 N N . VAL A 1 294 ? -0.039 -5.440 -15.969 1.00 91.50 294 VAL A N 1
ATOM 2297 C CA . VAL A 1 294 ? 0.923 -6.480 -16.352 1.00 91.50 294 VAL A CA 1
ATOM 2298 C C . VAL A 1 294 ? 0.854 -7.702 -15.427 1.00 91.50 294 VAL A C 1
ATOM 2300 O O . VAL A 1 294 ? 0.920 -8.832 -15.898 1.00 91.50 294 VAL A O 1
ATOM 2303 N N . CYS A 1 295 ? 0.701 -7.497 -14.116 1.00 94.56 295 CYS A N 1
ATOM 2304 C CA . CYS A 1 295 ? 0.656 -8.571 -13.114 1.00 94.56 295 CYS A CA 1
ATOM 2305 C C . CYS A 1 295 ? -0.752 -8.762 -12.517 1.00 94.56 295 CYS A C 1
ATOM 2307 O O . CYS A 1 295 ? -0.899 -9.029 -11.321 1.00 94.56 295 CYS A O 1
ATOM 2309 N N . PHE A 1 296 ? -1.795 -8.589 -13.333 1.00 94.44 296 PHE A N 1
ATOM 2310 C CA . PHE A 1 296 ? -3.180 -8.416 -12.876 1.00 94.44 296 PHE A CA 1
ATOM 2311 C C . PHE A 1 296 ? -3.698 -9.590 -12.042 1.00 94.44 296 PHE A C 1
ATOM 2313 O O . PHE A 1 296 ? -4.367 -9.397 -11.019 1.00 94.44 296 PHE A O 1
ATOM 2320 N N . PHE A 1 297 ? -3.398 -10.812 -12.485 1.00 94.25 297 PHE A N 1
ATOM 2321 C CA . PHE A 1 297 ? -3.960 -12.025 -11.904 1.00 94.25 297 PHE A CA 1
ATOM 2322 C C . PHE A 1 297 ? -3.218 -12.436 -10.640 1.00 94.25 297 PHE A C 1
ATOM 2324 O O . PHE A 1 297 ? -3.838 -12.663 -9.602 1.00 94.25 297 PHE A O 1
ATOM 2331 N N . THR A 1 298 ? -1.893 -12.523 -10.729 1.00 96.31 298 THR A N 1
ATOM 2332 C CA . THR A 1 298 ? -1.058 -13.115 -9.676 1.00 96.31 298 THR A CA 1
ATOM 2333 C C . THR A 1 298 ? -0.506 -12.092 -8.691 1.00 96.31 298 THR A C 1
ATOM 2335 O O . THR A 1 298 ? -0.050 -12.472 -7.615 1.00 96.31 298 THR A O 1
ATOM 2338 N N . GLY A 1 299 ? -0.473 -10.815 -9.082 1.00 97.25 299 GLY A N 1
ATOM 2339 C CA . GLY A 1 299 ? 0.401 -9.822 -8.470 1.00 97.25 299 GLY A CA 1
ATOM 2340 C C . GLY A 1 299 ? 1.873 -10.052 -8.827 1.00 97.25 299 GLY A C 1
ATOM 2341 O O . GLY A 1 299 ? 2.272 -11.130 -9.272 1.00 97.25 299 GLY A O 1
ATOM 2342 N N . ALA A 1 300 ? 2.680 -9.016 -8.625 1.00 96.75 300 ALA A N 1
ATOM 2343 C CA . ALA A 1 300 ? 4.132 -8.969 -8.759 1.00 96.75 300 ALA A CA 1
ATOM 2344 C C . ALA A 1 300 ? 4.877 -9.560 -7.543 1.00 96.75 300 ALA A C 1
ATOM 2346 O O . ALA A 1 300 ? 6.099 -9.706 -7.578 1.00 96.75 300 ALA A O 1
ATOM 2347 N N . GLY A 1 301 ? 4.147 -9.906 -6.477 1.00 96.38 301 GLY A N 1
ATOM 2348 C CA . GLY A 1 301 ? 4.663 -10.514 -5.253 1.00 96.38 301 GLY A CA 1
ATOM 2349 C C . GLY A 1 301 ? 4.815 -9.541 -4.094 1.00 96.38 301 GLY A C 1
ATOM 2350 O O . GLY A 1 301 ? 4.887 -8.325 -4.289 1.00 96.38 301 GLY A O 1
ATOM 2351 N N . LEU A 1 302 ? 4.852 -10.066 -2.866 1.00 94.75 302 LEU A N 1
ATOM 2352 C CA . LEU A 1 302 ? 5.030 -9.233 -1.673 1.00 94.75 302 LEU A CA 1
ATOM 2353 C C . LEU A 1 302 ? 6.363 -8.488 -1.753 1.00 94.75 302 LEU A C 1
ATOM 2355 O O . LEU A 1 302 ? 7.359 -9.047 -2.203 1.00 94.75 302 LEU A O 1
ATOM 2359 N N . ALA A 1 303 ? 6.384 -7.237 -1.289 1.00 90.62 303 ALA A N 1
ATOM 2360 C CA . ALA A 1 303 ? 7.587 -6.403 -1.275 1.00 90.62 303 ALA A CA 1
ATOM 2361 C C . ALA A 1 303 ? 8.175 -6.055 -2.661 1.00 90.62 303 ALA A C 1
ATOM 2363 O O . ALA A 1 303 ? 9.306 -5.581 -2.746 1.00 90.62 303 ALA A O 1
ATOM 2364 N N . SER A 1 304 ? 7.413 -6.227 -3.746 1.00 92.50 304 SER A N 1
ATOM 2365 C CA . SER A 1 304 ? 7.928 -6.073 -5.115 1.00 92.50 304 SER A CA 1
ATOM 2366 C C . SER A 1 304 ? 7.839 -4.656 -5.700 1.00 92.50 304 SER A C 1
ATOM 2368 O O . SER A 1 304 ? 8.526 -4.367 -6.684 1.00 92.50 304 SER A O 1
ATOM 2370 N N . PHE A 1 305 ? 7.031 -3.763 -5.109 1.00 92.81 305 PHE A N 1
ATOM 2371 C CA . PHE A 1 305 ? 6.721 -2.446 -5.686 1.00 92.81 305 PHE A CA 1
ATOM 2372 C C . PHE A 1 305 ? 7.978 -1.672 -6.102 1.00 92.81 305 PHE A C 1
ATOM 2374 O O . PHE A 1 305 ? 8.061 -1.191 -7.230 1.00 92.81 305 PHE A O 1
ATOM 2381 N N . GLY A 1 306 ? 8.965 -1.567 -5.206 1.00 89.25 306 GLY A N 1
ATOM 2382 C CA . GLY A 1 306 ? 10.130 -0.712 -5.431 1.00 89.25 306 GLY A CA 1
ATOM 2383 C C . GLY A 1 306 ? 10.962 -1.127 -6.642 1.00 89.25 306 GLY A C 1
ATOM 2384 O O . GLY A 1 306 ? 11.334 -0.266 -7.437 1.00 89.25 306 GLY A O 1
ATOM 2385 N N . GLY A 1 307 ? 11.198 -2.431 -6.817 1.00 91.50 307 GLY A N 1
ATOM 2386 C CA . GLY A 1 307 ? 11.932 -2.954 -7.970 1.00 91.50 307 GLY A CA 1
ATOM 2387 C C . GLY A 1 307 ? 11.153 -2.780 -9.271 1.00 91.50 307 GLY A C 1
ATOM 2388 O O . GLY A 1 307 ? 11.692 -2.268 -10.250 1.00 91.50 307 GLY A O 1
ATOM 2389 N N . PHE A 1 308 ? 9.857 -3.111 -9.268 1.00 94.50 308 PHE A N 1
ATOM 2390 C CA . PHE A 1 308 ? 9.008 -2.947 -10.451 1.00 94.50 308 PHE A CA 1
ATOM 2391 C C . PHE A 1 308 ? 8.880 -1.480 -10.877 1.00 94.50 308 PHE A C 1
ATOM 2393 O O . PHE A 1 308 ? 8.986 -1.169 -12.062 1.00 94.50 308 PHE A O 1
ATOM 2400 N N . TYR A 1 309 ? 8.677 -0.569 -9.925 1.00 93.94 309 TYR A N 1
ATOM 2401 C CA . TYR A 1 309 ? 8.565 0.856 -10.214 1.00 93.94 309 TYR A CA 1
ATOM 2402 C C . TYR A 1 309 ? 9.892 1.435 -10.717 1.00 93.94 309 TYR A C 1
ATOM 2404 O O . TYR A 1 309 ? 9.899 2.161 -11.712 1.00 93.94 309 TYR A O 1
ATOM 2412 N N . ALA A 1 310 ? 11.016 1.085 -10.084 1.00 91.81 310 ALA A N 1
ATOM 2413 C CA . ALA A 1 310 ? 12.337 1.535 -10.513 1.00 91.81 310 ALA A CA 1
ATOM 2414 C C . ALA A 1 310 ? 12.679 1.047 -11.929 1.00 91.81 310 ALA A C 1
ATOM 2416 O O . ALA A 1 310 ? 13.025 1.856 -12.785 1.00 91.81 310 ALA A O 1
ATOM 2417 N N . GLN A 1 311 ? 12.504 -0.246 -12.206 1.00 93.06 311 GLN A N 1
ATOM 2418 C CA . GLN A 1 311 ? 12.911 -0.845 -13.477 1.00 93.06 311 GLN A CA 1
ATOM 2419 C C . GLN A 1 311 ? 11.949 -0.523 -14.621 1.00 93.06 311 GLN A C 1
ATOM 2421 O O . GLN A 1 311 ? 12.375 -0.088 -15.687 1.00 93.06 311 GLN A O 1
ATOM 2426 N N . TYR A 1 312 ? 10.643 -0.711 -14.414 1.00 95.56 312 TYR A N 1
ATOM 2427 C CA . TYR A 1 312 ? 9.678 -0.687 -15.515 1.00 95.56 312 TYR A CA 1
ATOM 2428 C C . TYR A 1 312 ? 9.006 0.666 -15.719 1.00 95.56 312 TYR A C 1
ATOM 2430 O O . TYR A 1 312 ? 8.519 0.915 -16.818 1.00 95.56 312 TYR A O 1
ATOM 2438 N N . ILE A 1 313 ? 8.987 1.548 -14.713 1.00 95.38 313 ILE A N 1
ATOM 2439 C CA . ILE A 1 313 ? 8.428 2.905 -14.842 1.00 95.38 313 ILE A CA 1
ATOM 2440 C C . ILE A 1 313 ? 9.533 3.954 -14.887 1.00 95.38 313 ILE A C 1
ATOM 2442 O O . ILE A 1 313 ? 9.493 4.835 -15.749 1.00 95.38 313 ILE A O 1
ATOM 2446 N N . GLN A 1 314 ? 10.479 3.894 -13.945 1.00 92.25 314 GLN A N 1
ATOM 2447 C CA . GLN A 1 314 ? 11.531 4.900 -13.807 1.00 92.25 314 GLN A CA 1
ATOM 2448 C C . GLN A 1 314 ? 12.720 4.647 -14.735 1.00 92.25 314 GLN A C 1
ATOM 2450 O O . GLN A 1 314 ? 13.313 5.620 -15.200 1.00 92.25 314 GLN A O 1
ATOM 2455 N N . VAL A 1 315 ? 12.975 3.386 -15.098 1.00 93.44 315 VAL A N 1
ATOM 2456 C CA . VAL A 1 315 ? 14.126 2.929 -15.891 1.00 93.44 315 VAL A CA 1
ATOM 2457 C C . VAL A 1 315 ? 15.430 3.326 -15.197 1.00 93.44 315 VAL A C 1
ATOM 2459 O O . VAL A 1 315 ? 16.212 4.104 -15.735 1.00 93.44 315 VAL A O 1
ATOM 2462 N N . VAL A 1 316 ? 15.606 2.880 -13.948 1.00 88.88 316 VAL A N 1
ATOM 2463 C CA . VAL A 1 316 ? 16.806 3.139 -13.135 1.00 88.88 316 VAL A CA 1
ATOM 2464 C C . VAL A 1 316 ? 17.187 1.919 -12.278 1.00 88.88 316 VAL A C 1
ATOM 2466 O O . VAL A 1 316 ? 16.300 1.224 -11.776 1.00 88.88 316 VAL A O 1
ATOM 2469 N N . PRO A 1 317 ? 18.490 1.673 -12.028 1.00 85.38 317 PRO A N 1
ATOM 2470 C CA . PRO A 1 317 ? 18.964 0.501 -11.281 1.00 85.38 317 PRO A CA 1
ATOM 2471 C C . PRO A 1 317 ? 18.986 0.699 -9.754 1.00 85.38 317 PRO A C 1
ATOM 2473 O O . PRO A 1 317 ? 19.393 -0.195 -9.007 1.00 85.38 317 PRO A O 1
ATOM 2476 N N . HIS A 1 318 ? 18.599 1.883 -9.278 1.00 84.25 318 HIS A N 1
ATOM 2477 C CA . HIS A 1 318 ? 18.642 2.270 -7.871 1.00 84.25 318 HIS A CA 1
ATOM 2478 C C . HIS A 1 318 ? 17.237 2.402 -7.273 1.00 84.25 318 HIS A C 1
ATOM 2480 O O . HIS A 1 318 ? 16.223 2.435 -7.970 1.00 84.25 318 HIS A O 1
ATOM 2486 N N . PHE A 1 319 ? 17.169 2.454 -5.944 1.00 83.88 319 PHE A N 1
ATOM 2487 C CA . PHE A 1 319 ? 15.910 2.596 -5.220 1.00 83.88 319 PHE A CA 1
ATOM 2488 C C . PHE A 1 319 ? 15.300 3.992 -5.423 1.00 83.88 319 PHE A C 1
ATOM 2490 O O . PHE A 1 319 ? 15.980 4.992 -5.207 1.00 83.88 319 PHE A O 1
ATOM 2497 N N . VAL A 1 320 ? 14.006 4.051 -5.762 1.00 81.44 320 VAL A N 1
ATOM 2498 C CA . VAL A 1 320 ? 13.259 5.315 -5.930 1.00 81.44 320 VAL A CA 1
ATOM 2499 C C . VAL A 1 320 ? 12.170 5.463 -4.866 1.00 81.44 320 VAL A C 1
ATOM 2501 O O . VAL A 1 320 ? 12.164 6.424 -4.102 1.00 81.44 320 VAL A O 1
ATOM 2504 N N . LEU A 1 321 ? 11.250 4.496 -4.793 1.00 80.69 321 LEU A N 1
ATOM 2505 C CA . LEU A 1 321 ? 10.112 4.483 -3.870 1.00 80.69 321 LEU A CA 1
ATOM 2506 C C . LEU A 1 321 ? 9.882 3.065 -3.335 1.00 80.69 321 LEU A C 1
ATOM 2508 O O . LEU A 1 321 ? 10.173 2.089 -4.022 1.00 80.69 321 LEU A O 1
ATOM 2512 N N . SER A 1 322 ? 9.339 2.943 -2.119 1.00 77.38 322 SER A N 1
ATOM 2513 C CA . SER A 1 322 ? 9.033 1.642 -1.496 1.00 77.38 322 SER A CA 1
ATOM 2514 C C . SER A 1 322 ? 7.582 1.184 -1.663 1.00 77.38 322 SER A C 1
ATOM 2516 O O . SER A 1 322 ? 7.328 -0.004 -1.473 1.00 77.38 322 SER A O 1
ATOM 2518 N N . TYR A 1 323 ? 6.647 2.082 -1.988 1.00 82.62 323 TYR A N 1
ATOM 2519 C CA . TYR A 1 323 ? 5.211 1.786 -2.093 1.00 82.62 323 TYR A CA 1
ATOM 2520 C C . TYR A 1 323 ? 4.476 2.818 -2.970 1.00 82.62 323 TYR A C 1
ATOM 2522 O O . TYR A 1 323 ? 5.009 3.895 -3.258 1.00 82.62 323 TYR A O 1
ATOM 2530 N N . ALA A 1 324 ? 3.246 2.504 -3.383 1.00 84.81 324 ALA A N 1
ATOM 2531 C CA . ALA A 1 324 ? 2.453 3.276 -4.343 1.00 84.81 324 ALA A CA 1
ATOM 2532 C C . ALA A 1 324 ? 1.783 4.532 -3.769 1.00 84.81 324 ALA A C 1
ATOM 2534 O O . ALA A 1 324 ? 1.080 5.235 -4.495 1.00 84.81 324 ALA A O 1
ATOM 2535 N N . HIS A 1 325 ? 1.936 4.805 -2.470 1.00 84.44 325 HIS A N 1
ATOM 2536 C CA . HIS A 1 325 ? 1.112 5.766 -1.726 1.00 84.44 325 HIS A CA 1
ATOM 2537 C C . HIS A 1 325 ? -0.399 5.513 -1.897 1.00 84.44 325 HIS A C 1
ATOM 2539 O O . HIS A 1 325 ? -1.195 6.452 -1.925 1.00 84.44 325 HIS A O 1
ATOM 2545 N N . ASN A 1 326 ? -0.807 4.250 -2.042 1.00 89.06 326 ASN A N 1
ATOM 2546 C CA . ASN A 1 326 ? -2.207 3.842 -2.090 1.00 89.06 326 ASN A CA 1
ATOM 2547 C C . ASN A 1 326 ? -2.311 2.371 -1.679 1.00 89.06 326 ASN A C 1
ATOM 2549 O O . ASN A 1 326 ? -1.908 1.481 -2.426 1.00 89.06 326 ASN A O 1
ATOM 2553 N N . LEU A 1 327 ? -2.918 2.133 -0.517 1.00 91.31 327 LEU A N 1
ATOM 2554 C CA . LEU A 1 327 ? -3.071 0.814 0.092 1.00 91.31 327 LEU A CA 1
ATOM 2555 C C . LEU A 1 327 ? -3.711 -0.206 -0.859 1.00 91.31 327 LEU A C 1
ATOM 2557 O O . LEU A 1 327 ? -3.309 -1.364 -0.909 1.00 91.31 327 LEU A O 1
ATOM 2561 N N . PHE A 1 328 ? -4.724 0.210 -1.615 1.00 93.06 328 PHE A N 1
ATOM 2562 C CA . PHE A 1 328 ? -5.464 -0.683 -2.502 1.00 93.06 328 PHE A CA 1
ATOM 2563 C C . PHE A 1 328 ? -4.650 -1.068 -3.735 1.00 93.06 328 PHE A C 1
ATOM 2565 O O . PHE A 1 328 ? -4.675 -2.230 -4.141 1.00 93.06 328 PHE A O 1
ATOM 2572 N N . LEU A 1 329 ? -3.917 -0.108 -4.308 1.00 94.06 329 LEU A N 1
ATOM 2573 C CA . LEU A 1 329 ? -3.024 -0.372 -5.432 1.00 94.06 329 LEU A CA 1
ATOM 2574 C C . LEU A 1 329 ? -1.829 -1.227 -5.003 1.00 94.06 329 LEU A C 1
ATOM 2576 O O . LEU A 1 329 ? -1.471 -2.139 -5.738 1.00 94.06 329 LEU A O 1
ATOM 2580 N N . ASP A 1 330 ? -1.266 -1.001 -3.813 1.00 92.69 330 ASP A N 1
ATOM 2581 C CA . ASP A 1 330 ? -0.178 -1.831 -3.280 1.00 92.69 330 ASP A CA 1
ATOM 2582 C C . ASP A 1 330 ? -0.642 -3.272 -3.021 1.00 92.69 330 ASP A C 1
ATOM 2584 O O . ASP A 1 330 ? 0.022 -4.219 -3.441 1.00 92.69 330 ASP A O 1
ATOM 2588 N N . VAL A 1 331 ? -1.815 -3.470 -2.405 1.00 96.31 331 VAL A N 1
ATOM 2589 C CA . VAL A 1 331 ? -2.373 -4.820 -2.208 1.00 96.31 331 VAL A CA 1
ATOM 2590 C C . VAL A 1 331 ? -2.625 -5.520 -3.546 1.00 96.31 331 VAL A C 1
ATOM 2592 O O . VAL A 1 331 ? -2.308 -6.704 -3.679 1.00 96.31 331 VAL A O 1
ATOM 2595 N N . TRP A 1 332 ? -3.179 -4.816 -4.540 1.00 96.81 332 TRP A N 1
ATOM 2596 C CA . TRP A 1 332 ? -3.430 -5.404 -5.857 1.00 96.81 332 TRP A CA 1
ATOM 2597 C C . TRP A 1 332 ? -2.127 -5.738 -6.574 1.00 96.81 332 TRP A C 1
ATOM 2599 O O . TRP A 1 332 ? -1.961 -6.862 -7.043 1.00 96.81 332 TRP A O 1
ATOM 2609 N N . LEU A 1 333 ? -1.177 -4.803 -6.612 1.00 97.12 333 LEU A N 1
ATOM 2610 C CA . LEU A 1 333 ? 0.106 -5.049 -7.248 1.00 97.12 333 LEU A CA 1
ATOM 2611 C C . LEU A 1 333 ? 0.807 -6.241 -6.607 1.00 97.12 333 LEU A C 1
ATOM 2613 O O . LEU A 1 333 ? 1.341 -7.068 -7.328 1.00 97.12 333 LEU A O 1
ATOM 2617 N N . GLU A 1 334 ? 0.804 -6.369 -5.283 1.00 97.00 334 GLU A N 1
ATOM 2618 C CA . GLU A 1 334 ? 1.572 -7.425 -4.627 1.00 97.00 334 GLU A CA 1
ATOM 2619 C C . GLU A 1 334 ? 0.881 -8.796 -4.623 1.00 97.00 334 GLU A C 1
ATOM 2621 O O . GLU A 1 334 ? 1.565 -9.804 -4.785 1.00 97.00 334 GLU A O 1
ATOM 2626 N N . GLN A 1 335 ? -0.445 -8.861 -4.451 1.00 97.94 335 GLN A N 1
ATOM 2627 C CA . GLN A 1 335 ? -1.180 -10.128 -4.265 1.00 97.94 335 GLN A CA 1
ATOM 2628 C C . GLN A 1 335 ? -2.158 -10.475 -5.396 1.00 97.94 335 GLN A C 1
ATOM 2630 O O . GLN A 1 335 ? -2.856 -11.492 -5.328 1.00 97.94 335 GLN A O 1
ATOM 2635 N N . GLY A 1 336 ? -2.244 -9.628 -6.420 1.00 97.19 336 GLY A N 1
ATOM 2636 C CA . GLY A 1 336 ? -3.143 -9.810 -7.551 1.00 97.19 336 GLY A CA 1
ATOM 2637 C C . GLY A 1 336 ? -4.605 -9.523 -7.219 1.00 97.19 336 GLY A C 1
ATOM 2638 O O . GLY A 1 336 ? -4.979 -9.137 -6.105 1.00 97.19 336 GLY A O 1
ATOM 2639 N N . VAL A 1 337 ? -5.460 -9.726 -8.221 1.00 94.69 337 VAL A N 1
ATOM 2640 C CA . VAL A 1 337 ? -6.891 -9.400 -8.141 1.00 94.69 337 VAL A CA 1
ATOM 2641 C C . VAL A 1 337 ? -7.615 -10.158 -7.022 1.00 94.69 337 VAL A C 1
ATOM 2643 O O . VAL A 1 337 ? -8.484 -9.592 -6.360 1.00 94.69 337 VAL A O 1
ATOM 2646 N N . ILE A 1 338 ? -7.240 -11.414 -6.751 1.00 95.06 338 ILE A N 1
ATOM 2647 C CA . ILE A 1 338 ? -7.871 -12.220 -5.693 1.00 95.06 338 ILE A CA 1
ATOM 2648 C C . ILE A 1 338 ? -7.536 -11.644 -4.313 1.00 95.06 338 ILE A C 1
ATOM 2650 O O . ILE A 1 338 ? -8.438 -11.502 -3.482 1.00 95.06 338 ILE A O 1
ATOM 2654 N N . GLY A 1 339 ? -6.273 -11.271 -4.078 1.00 96.06 339 GLY A N 1
ATOM 2655 C CA . GLY A 1 339 ? -5.850 -10.647 -2.824 1.00 96.06 339 GLY A CA 1
ATOM 2656 C C . GLY A 1 339 ? -6.536 -9.301 -2.612 1.00 96.06 339 GLY A C 1
ATOM 2657 O O . GLY A 1 339 ? -7.133 -9.071 -1.559 1.00 96.06 339 GLY A O 1
ATOM 2658 N N . PHE A 1 340 ? -6.564 -8.457 -3.648 1.00 95.19 340 PHE A N 1
ATOM 2659 C CA . PHE A 1 340 ? -7.266 -7.172 -3.634 1.00 95.19 340 PHE A CA 1
ATOM 2660 C C . PHE A 1 340 ? -8.761 -7.302 -3.314 1.00 95.19 340 PHE A C 1
ATOM 2662 O O . PHE A 1 340 ? -9.262 -6.617 -2.418 1.00 95.19 340 PHE A O 1
ATOM 2669 N N . LEU A 1 341 ? -9.484 -8.186 -4.008 1.00 88.56 341 LEU A N 1
ATOM 2670 C CA . LEU A 1 341 ? -10.917 -8.377 -3.774 1.00 88.56 341 LEU A CA 1
ATOM 2671 C C . LEU A 1 341 ? -11.185 -8.943 -2.377 1.00 88.56 341 LEU A C 1
ATOM 2673 O O . LEU A 1 341 ? -12.073 -8.452 -1.678 1.00 88.56 341 LEU A O 1
ATOM 2677 N N . SER A 1 342 ? -10.395 -9.928 -1.944 1.00 91.75 342 SER A N 1
ATOM 2678 C CA . SER A 1 342 ? -10.526 -10.535 -0.615 1.00 91.75 342 SER A CA 1
ATOM 2679 C C . SER A 1 342 ? -10.323 -9.506 0.492 1.00 91.75 342 SER A C 1
ATOM 2681 O O . SER A 1 342 ? -11.150 -9.406 1.399 1.00 91.75 342 SER A O 1
ATOM 2683 N N . PHE A 1 343 ? -9.278 -8.686 0.370 1.00 94.12 343 PHE A N 1
ATOM 2684 C CA . PHE A 1 343 ? -8.975 -7.590 1.283 1.00 94.12 343 PHE A CA 1
ATOM 2685 C C . PHE A 1 343 ? -10.089 -6.539 1.325 1.00 94.12 343 PHE A C 1
ATOM 2687 O O . PHE A 1 343 ? -10.616 -6.230 2.396 1.00 94.12 343 PHE A O 1
ATOM 2694 N N . THR A 1 344 ? -10.477 -6.011 0.161 1.00 88.81 344 THR A N 1
ATOM 2695 C CA . THR A 1 344 ? -11.471 -4.939 0.057 1.00 88.81 344 THR A CA 1
ATOM 2696 C C . THR A 1 344 ? -12.824 -5.390 0.607 1.00 88.81 344 THR A C 1
ATOM 2698 O O . THR A 1 344 ? -13.427 -4.686 1.421 1.00 88.81 344 THR A O 1
ATOM 2701 N N . VAL A 1 345 ? -13.294 -6.586 0.232 1.00 84.50 345 VAL A N 1
ATOM 2702 C CA . VAL A 1 345 ? -14.572 -7.121 0.727 1.00 84.50 345 VAL A CA 1
ATOM 2703 C C . VAL A 1 345 ? -14.494 -7.437 2.222 1.00 84.50 345 VAL A C 1
ATOM 2705 O O . VAL A 1 345 ? -15.453 -7.151 2.937 1.00 84.50 345 VAL A O 1
ATOM 2708 N N . PHE A 1 346 ? -13.371 -7.958 2.726 1.00 90.62 346 PHE A N 1
ATOM 2709 C CA . PHE A 1 346 ? -13.175 -8.171 4.163 1.00 90.62 346 PHE A CA 1
ATOM 2710 C C . PHE A 1 346 ? -13.252 -6.856 4.954 1.00 90.62 346 PHE A C 1
ATOM 2712 O O . PHE A 1 346 ? -13.985 -6.775 5.945 1.00 90.62 346 PHE A O 1
ATOM 2719 N N . MET A 1 347 ? -12.546 -5.812 4.514 1.00 88.69 347 MET A N 1
ATOM 2720 C CA . MET A 1 347 ? -12.506 -4.529 5.219 1.00 88.69 347 MET A CA 1
ATOM 2721 C C . MET A 1 347 ? -13.862 -3.815 5.196 1.00 88.69 347 MET A C 1
ATOM 2723 O O . MET A 1 347 ? -14.394 -3.445 6.248 1.00 88.69 347 MET A O 1
ATOM 2727 N N . VAL A 1 348 ? -14.466 -3.673 4.010 1.00 85.00 348 VAL A N 1
ATOM 2728 C CA . VAL A 1 348 ? -15.797 -3.060 3.850 1.00 85.00 348 VAL A CA 1
ATOM 2729 C C . VAL A 1 348 ? -16.856 -3.888 4.575 1.00 85.00 348 VAL A C 1
ATOM 2731 O O . VAL A 1 348 ? -17.721 -3.339 5.259 1.00 85.00 348 VAL A O 1
ATOM 2734 N N . GLY A 1 349 ? -16.764 -5.213 4.474 1.00 82.25 349 GLY A N 1
ATOM 2735 C CA . GLY A 1 349 ? -17.649 -6.156 5.138 1.00 82.25 349 GLY A CA 1
ATOM 2736 C C . GLY A 1 349 ? -17.608 -6.038 6.657 1.00 82.25 349 GLY A C 1
ATOM 2737 O O . GLY A 1 349 ? -18.660 -5.963 7.292 1.00 82.25 349 GLY A O 1
ATOM 2738 N N . THR A 1 350 ? -16.414 -5.941 7.243 1.00 87.25 350 THR A N 1
ATOM 2739 C CA . THR A 1 350 ? -16.233 -5.755 8.691 1.00 87.25 350 THR A CA 1
ATOM 2740 C C . THR A 1 350 ? -16.796 -4.412 9.159 1.00 87.25 350 THR A C 1
ATOM 2742 O O . THR A 1 350 ? -17.482 -4.349 10.182 1.00 87.25 350 THR A O 1
ATOM 2745 N N . GLY A 1 351 ? -16.600 -3.344 8.378 1.00 86.44 351 GLY A N 1
ATOM 2746 C CA . GLY A 1 351 ? -17.258 -2.060 8.620 1.00 86.44 351 GLY A CA 1
ATOM 2747 C C . GLY A 1 351 ? -18.782 -2.190 8.593 1.00 86.44 351 GLY A C 1
ATOM 2748 O O . GLY A 1 351 ? -19.456 -1.817 9.553 1.00 86.44 351 GLY A O 1
ATOM 2749 N N . TRP A 1 352 ? -19.340 -2.787 7.535 1.00 81.94 352 TRP A N 1
ATOM 2750 C CA . TRP A 1 352 ? -20.785 -3.007 7.399 1.00 81.94 352 TRP A CA 1
ATOM 2751 C C . TRP A 1 352 ? -21.362 -3.847 8.539 1.00 81.94 352 TRP A C 1
ATOM 2753 O O . TRP A 1 352 ? -22.445 -3.550 9.040 1.00 81.94 352 TRP A O 1
ATOM 2763 N N . MET A 1 353 ? -20.630 -4.869 8.981 1.00 85.06 353 MET A N 1
ATOM 2764 C CA . MET A 1 353 ? -20.980 -5.710 10.122 1.00 85.06 353 MET A CA 1
ATOM 2765 C C . MET A 1 353 ? -21.187 -4.865 11.387 1.00 85.06 353 MET A C 1
ATOM 2767 O O . MET A 1 353 ? -22.230 -4.969 12.040 1.00 85.06 353 MET A O 1
ATOM 2771 N N . LEU A 1 354 ? -20.233 -3.976 11.684 1.00 86.81 354 LEU A N 1
ATOM 2772 C CA . LEU A 1 354 ? -20.308 -3.044 12.807 1.00 86.81 354 LEU A CA 1
ATOM 2773 C C . LEU A 1 354 ? -21.464 -2.046 12.642 1.00 86.81 354 LEU A C 1
ATOM 2775 O O . LEU A 1 354 ? -22.249 -1.852 13.570 1.00 86.81 354 LEU A O 1
ATOM 2779 N N . PHE A 1 355 ? -21.634 -1.461 11.455 1.00 82.44 355 PHE A N 1
ATOM 2780 C CA . PHE A 1 355 ? -22.733 -0.528 11.181 1.00 82.44 355 PHE A CA 1
ATOM 2781 C C . PHE A 1 355 ? -24.113 -1.172 11.339 1.00 82.44 355 PHE A C 1
ATOM 2783 O O . PHE A 1 355 ? -24.996 -0.605 11.988 1.00 82.44 355 PHE A O 1
ATOM 2790 N N . ALA A 1 356 ? -24.304 -2.373 10.793 1.00 79.00 356 ALA A N 1
ATOM 2791 C CA . ALA A 1 356 ? -25.545 -3.126 10.918 1.00 79.00 356 ALA A CA 1
ATOM 2792 C C . ALA A 1 356 ? -25.843 -3.479 12.383 1.00 79.00 356 ALA A C 1
ATOM 2794 O O . ALA A 1 356 ? -27.003 -3.437 12.805 1.00 79.00 356 ALA A O 1
ATOM 2795 N N . HIS A 1 357 ? -24.808 -3.791 13.168 1.00 82.69 357 HIS A N 1
ATOM 2796 C CA . HIS A 1 357 ? -24.936 -4.021 14.603 1.00 82.69 357 HIS A CA 1
ATOM 2797 C C . HIS A 1 357 ? -25.399 -2.756 15.343 1.00 82.69 357 HIS A C 1
ATOM 2799 O O . HIS A 1 357 ? -26.421 -2.794 16.033 1.00 82.69 357 HIS A O 1
ATOM 2805 N N . ILE A 1 358 ? -24.734 -1.615 15.120 1.00 82.00 358 ILE A N 1
ATOM 2806 C CA . ILE A 1 358 ? -25.109 -0.314 15.704 1.00 82.00 358 ILE A CA 1
ATOM 2807 C C . ILE A 1 358 ? -26.564 0.033 15.370 1.00 82.00 358 ILE A C 1
ATOM 2809 O O . ILE A 1 358 ? -27.349 0.371 16.259 1.00 82.00 358 ILE A O 1
ATOM 2813 N N . PHE A 1 359 ? -26.952 -0.105 14.101 1.00 76.81 359 PHE A N 1
ATOM 2814 C CA . PHE A 1 359 ? -28.309 0.178 13.637 1.00 76.81 359 PHE A CA 1
ATOM 2815 C C . PHE A 1 359 ? -29.362 -0.679 14.356 1.00 76.81 359 PHE A C 1
ATOM 2817 O O . PHE A 1 359 ? -30.386 -0.164 14.810 1.00 76.81 359 PHE A O 1
ATOM 2824 N N . ARG A 1 360 ? -29.104 -1.983 14.527 1.00 76.12 360 ARG A N 1
ATOM 2825 C CA . ARG A 1 360 ? -30.008 -2.888 15.260 1.00 76.12 360 ARG A CA 1
ATOM 2826 C C . ARG A 1 360 ? -30.175 -2.474 16.718 1.00 76.12 360 ARG A C 1
ATOM 2828 O O . ARG A 1 360 ? -31.309 -2.418 17.199 1.00 76.12 360 ARG A O 1
ATOM 2835 N N . LEU A 1 361 ? -29.073 -2.160 17.402 1.00 77.88 361 LEU A N 1
ATOM 2836 C CA . LEU A 1 361 ? -29.106 -1.709 18.795 1.00 77.88 361 LEU A CA 1
ATOM 2837 C C . LEU A 1 361 ? -29.896 -0.401 18.957 1.00 77.88 361 LEU A C 1
ATOM 2839 O O . LEU A 1 361 ? -30.579 -0.210 19.961 1.00 77.88 361 LEU A O 1
ATOM 2843 N N . GLN A 1 362 ? -29.863 0.484 17.959 1.00 73.00 362 GLN A N 1
ATOM 2844 C CA . GLN A 1 362 ? -30.627 1.734 17.982 1.00 73.00 362 GLN A CA 1
ATOM 2845 C C . GLN A 1 362 ? -32.128 1.555 17.712 1.00 73.00 362 GLN A C 1
ATOM 2847 O O . GLN A 1 362 ? -32.915 2.381 18.173 1.00 73.00 362 GLN A O 1
ATOM 2852 N N . ILE A 1 363 ? -32.537 0.512 16.979 1.00 66.00 363 ILE A N 1
ATOM 2853 C CA . ILE A 1 363 ? -33.951 0.243 16.653 1.00 66.00 363 ILE A CA 1
ATOM 2854 C C . ILE A 1 363 ? -34.691 -0.479 17.777 1.00 66.00 363 ILE A C 1
ATOM 2856 O O . ILE A 1 363 ? -35.881 -0.238 17.955 1.00 66.00 363 ILE A O 1
ATOM 2860 N N . LYS A 1 364 ? -34.018 -1.314 18.577 1.00 62.31 364 LYS A N 1
ATOM 2861 C CA . LYS A 1 364 ? -34.622 -2.080 19.693 1.00 62.31 364 LYS A CA 1
ATOM 2862 C C . LYS A 1 364 ? -35.166 -1.213 20.851 1.00 62.31 364 LYS A C 1
ATOM 2864 O O . LYS A 1 364 ? -35.536 -1.720 21.906 1.00 62.31 364 LYS A O 1
ATOM 2869 N N . LYS A 1 365 ? -35.202 0.105 20.666 1.00 53.75 365 LYS A N 1
ATOM 2870 C CA . LYS A 1 365 ? -35.428 1.146 21.662 1.00 53.75 365 LYS A CA 1
ATOM 2871 C C . LYS A 1 365 ? -36.919 1.326 21.976 1.00 53.75 365 LYS A C 1
ATOM 2873 O O . LYS A 1 365 ? -37.514 2.318 21.578 1.00 53.75 365 LYS A O 1
ATOM 2878 N N . ASN A 1 366 ? -37.491 0.383 22.723 1.00 45.72 366 ASN A N 1
ATOM 2879 C CA . ASN A 1 366 ? -38.801 0.544 23.366 1.00 45.72 366 ASN A CA 1
ATOM 2880 C C . ASN A 1 366 ? -38.775 0.212 24.876 1.00 45.72 366 ASN A C 1
ATOM 2882 O O . ASN A 1 366 ? -39.745 -0.326 25.395 1.00 45.72 366 ASN A O 1
ATOM 2886 N N . GLY A 1 367 ? -37.688 0.528 25.606 1.00 42.16 367 GLY A N 1
ATOM 2887 C CA . GLY A 1 367 ? -37.761 0.456 27.078 1.00 42.16 367 GLY A CA 1
ATOM 2888 C C . GLY A 1 367 ? -36.487 0.501 27.932 1.00 42.16 367 GLY A C 1
ATOM 2889 O O . GLY A 1 367 ? -36.622 0.594 29.144 1.00 42.16 367 GLY A O 1
ATOM 2890 N N . SER A 1 368 ? -35.263 0.459 27.394 1.00 40.88 368 SER A N 1
ATOM 2891 C CA . SER A 1 368 ? -34.050 0.544 28.235 1.00 40.88 368 SER A CA 1
ATOM 2892 C C . SER A 1 368 ? -32.881 1.234 27.522 1.00 40.88 368 SER A C 1
ATOM 2894 O O . SER A 1 368 ? -32.849 1.310 26.292 1.00 40.88 368 SER A O 1
ATOM 2896 N N . THR A 1 369 ? -31.969 1.807 28.314 1.00 43.75 369 THR A N 1
ATOM 2897 C CA . THR A 1 369 ? -30.803 2.615 27.917 1.00 43.75 369 THR A CA 1
ATOM 2898 C C . THR A 1 369 ? -30.027 2.002 26.749 1.00 43.75 369 THR A C 1
ATOM 2900 O O . THR A 1 369 ? -29.794 0.799 26.725 1.00 43.75 369 THR A O 1
ATOM 2903 N N . SER A 1 370 ? -29.611 2.824 25.780 1.00 49.62 370 SER A N 1
ATOM 2904 C CA . SER A 1 370 ? -28.948 2.357 24.556 1.00 49.62 370 SER A CA 1
ATOM 2905 C C . SER A 1 370 ? -27.700 1.512 24.846 1.00 49.62 370 SER A C 1
ATOM 2907 O O . SER A 1 370 ? -26.739 2.030 25.411 1.00 49.62 370 SER A O 1
ATOM 2909 N N . GLU A 1 371 ? -27.676 0.261 24.376 1.00 62.16 371 GLU A N 1
ATOM 2910 C CA . GLU A 1 371 ? -26.491 -0.619 24.412 1.00 62.16 371 GLU A CA 1
ATOM 2911 C C . GLU A 1 371 ? -25.336 -0.125 23.517 1.00 62.16 371 GLU A C 1
ATOM 2913 O O . GLU A 1 371 ? -24.210 -0.602 23.640 1.00 62.16 371 GLU A O 1
ATOM 2918 N N . VAL A 1 372 ? -25.586 0.842 22.623 1.00 73.56 372 VAL A N 1
ATOM 2919 C CA . VAL A 1 372 ? -24.530 1.456 21.804 1.00 73.56 372 VAL A CA 1
ATOM 2920 C C . VAL A 1 372 ? -23.636 2.320 22.688 1.00 73.56 372 VAL A C 1
ATOM 2922 O O . VAL A 1 372 ? -24.034 3.388 23.155 1.00 73.56 372 VAL A O 1
ATOM 2925 N N . THR A 1 373 ? -22.405 1.863 22.884 1.00 83.69 373 THR A N 1
ATOM 2926 C CA . THR A 1 373 ? -21.360 2.594 23.609 1.00 83.69 373 THR A CA 1
ATOM 2927 C C . THR A 1 373 ? -20.604 3.555 22.684 1.00 83.69 373 THR A C 1
ATOM 2929 O O . THR A 1 373 ? -20.625 3.412 21.461 1.00 83.69 373 THR A O 1
ATOM 2932 N N . VAL A 1 374 ? -19.881 4.521 23.264 1.00 88.38 374 VAL A N 1
ATOM 2933 C CA . VAL A 1 374 ? -18.990 5.431 22.514 1.00 88.38 374 VAL A CA 1
ATOM 2934 C C . VAL A 1 374 ? -17.924 4.676 21.703 1.00 88.38 374 VAL A C 1
ATOM 2936 O O . VAL A 1 374 ? -17.525 5.128 20.634 1.00 88.38 374 VAL A O 1
ATOM 2939 N N . TRP A 1 375 ? -17.531 3.483 22.160 1.00 91.88 375 TRP A N 1
ATOM 2940 C CA . TRP A 1 375 ? -16.556 2.621 21.493 1.00 91.88 375 TRP A CA 1
ATOM 2941 C C . TRP A 1 375 ? -17.015 2.133 20.124 1.00 91.88 375 TRP A C 1
ATOM 2943 O O . TRP A 1 375 ? -16.207 2.085 19.205 1.00 91.88 375 TRP A O 1
ATOM 2953 N N . HIS A 1 376 ? -18.310 1.859 19.948 1.00 91.50 376 HIS A N 1
ATOM 2954 C CA . HIS A 1 376 ? -18.849 1.479 18.642 1.00 91.50 376 HIS A CA 1
ATOM 2955 C C . HIS A 1 376 ? -18.605 2.572 17.600 1.00 91.50 376 HIS A C 1
ATOM 2957 O O . HIS A 1 376 ? -18.169 2.294 16.486 1.00 91.50 376 HIS A O 1
ATOM 2963 N N . TRP A 1 377 ? -18.850 3.827 17.983 1.00 90.88 377 TRP A N 1
ATOM 2964 C CA . TRP A 1 377 ? -18.638 4.973 17.109 1.00 90.88 377 TRP A CA 1
ATOM 2965 C C . TRP A 1 377 ? -17.162 5.249 16.875 1.00 90.88 377 TRP A C 1
ATOM 2967 O O . TRP A 1 377 ? -16.777 5.480 15.737 1.00 90.88 377 TRP A O 1
ATOM 2977 N N . ALA A 1 378 ? -16.329 5.175 17.913 1.00 95.25 378 ALA A N 1
ATOM 2978 C CA . ALA A 1 378 ? -14.892 5.371 17.766 1.00 95.25 378 ALA A CA 1
ATOM 2979 C C . ALA A 1 378 ? -14.262 4.344 16.814 1.00 95.25 378 ALA A C 1
ATOM 2981 O O . ALA A 1 378 ? -13.486 4.716 15.937 1.00 95.25 378 ALA A O 1
ATOM 2982 N N . VAL A 1 379 ? -14.647 3.070 16.928 1.00 96.00 379 VAL A N 1
ATOM 2983 C CA . VAL A 1 379 ? -14.167 2.017 16.025 1.00 96.00 379 VAL A CA 1
ATOM 2984 C C . VAL A 1 379 ? -14.698 2.212 14.606 1.00 96.00 379 VAL A C 1
ATOM 2986 O O . VAL A 1 379 ? -13.939 2.063 13.653 1.00 96.00 379 VAL A O 1
ATOM 2989 N N . ALA A 1 380 ? -15.964 2.612 14.450 1.00 93.44 380 ALA A N 1
ATOM 2990 C CA . ALA A 1 380 ? -16.529 2.922 13.139 1.00 93.44 380 ALA A CA 1
ATOM 2991 C C . ALA A 1 380 ? -15.810 4.105 12.465 1.00 93.44 380 ALA A C 1
ATOM 2993 O O . ALA A 1 380 ? -15.429 3.988 11.304 1.00 93.44 380 ALA A O 1
ATOM 2994 N N . VAL A 1 381 ? -15.568 5.208 13.189 1.00 95.12 381 VAL A N 1
ATOM 2995 C CA . VAL A 1 381 ? -14.797 6.354 12.675 1.00 95.12 381 VAL A CA 1
ATOM 2996 C C . VAL A 1 381 ? -13.396 5.896 12.282 1.00 95.12 381 VAL A C 1
ATOM 2998 O O . VAL A 1 381 ? -12.979 6.173 11.169 1.00 95.12 381 VAL A O 1
ATOM 3001 N N . GLY A 1 382 ? -12.684 5.163 13.144 1.00 96.50 382 GLY A N 1
ATOM 3002 C CA . GLY A 1 382 ? -11.322 4.727 12.836 1.00 96.50 382 GLY A CA 1
ATOM 3003 C C . GLY A 1 382 ? -11.241 3.777 11.633 1.00 96.50 382 GLY A C 1
ATOM 3004 O O . GLY A 1 382 ? -10.329 3.914 10.825 1.00 96.50 382 GLY A O 1
ATOM 3005 N N . LEU A 1 383 ? -12.207 2.865 11.454 1.00 94.50 383 LEU A N 1
ATOM 3006 C CA . LEU A 1 383 ? -12.278 1.994 10.270 1.00 94.50 383 LEU A CA 1
ATOM 3007 C C . LEU A 1 383 ? -12.494 2.796 8.983 1.00 94.50 383 LEU A C 1
ATOM 3009 O O . LEU A 1 383 ? -11.821 2.547 7.984 1.00 94.50 383 LEU A O 1
ATOM 3013 N N . VAL A 1 384 ? -13.414 3.765 9.004 1.00 91.62 384 VAL A N 1
ATOM 3014 C CA . VAL A 1 384 ? -13.652 4.644 7.849 1.00 91.62 384 VAL A CA 1
ATOM 3015 C C . VAL A 1 384 ? -12.421 5.515 7.586 1.00 91.62 384 VAL A C 1
ATOM 3017 O O . VAL A 1 384 ? -12.011 5.629 6.434 1.00 91.62 384 VAL A O 1
ATOM 3020 N N . THR A 1 385 ? -11.765 6.039 8.628 1.00 94.38 385 THR A N 1
ATOM 3021 C CA . THR A 1 385 ? -10.526 6.819 8.496 1.00 94.38 385 THR A CA 1
ATOM 3022 C C . THR A 1 385 ? -9.427 5.985 7.855 1.00 94.38 385 THR A C 1
ATOM 3024 O O . THR A 1 385 ? -8.780 6.462 6.929 1.00 94.38 385 THR A O 1
ATOM 3027 N N . MET A 1 386 ? -9.241 4.738 8.293 1.00 93.62 386 MET A N 1
ATOM 3028 C CA . MET A 1 386 ? -8.247 3.826 7.728 1.00 93.62 386 MET A CA 1
ATOM 3029 C C . MET A 1 386 ? -8.500 3.571 6.234 1.00 93.62 386 MET A C 1
ATOM 3031 O O . MET A 1 386 ? -7.567 3.639 5.437 1.00 93.62 386 MET A O 1
ATOM 3035 N N . LEU A 1 387 ? -9.757 3.332 5.842 1.00 90.81 387 LEU A N 1
ATOM 3036 C CA . LEU A 1 387 ? -10.143 3.114 4.443 1.00 90.81 387 LEU A CA 1
ATOM 3037 C C . LEU A 1 387 ? -9.953 4.367 3.578 1.00 90.81 387 LEU A C 1
ATOM 3039 O O . LEU A 1 387 ? -9.383 4.279 2.494 1.00 90.81 387 LEU A O 1
ATOM 3043 N N . LEU A 1 388 ? -10.406 5.530 4.056 1.00 88.25 388 LEU A N 1
ATOM 3044 C CA . LEU A 1 388 ? -10.275 6.798 3.333 1.00 88.25 388 LEU A CA 1
ATOM 3045 C C . LEU A 1 388 ? -8.815 7.236 3.213 1.00 88.25 388 LEU A C 1
ATOM 3047 O O . LEU A 1 388 ? -8.399 7.689 2.151 1.00 88.25 388 LEU A O 1
ATOM 3051 N N . HIS A 1 389 ? -8.027 7.070 4.276 1.00 89.25 389 HIS A N 1
ATOM 3052 C CA . HIS A 1 389 ? -6.593 7.330 4.238 1.00 89.25 389 HIS A CA 1
ATOM 3053 C C . HIS A 1 389 ? -5.881 6.375 3.277 1.00 89.25 389 HIS A C 1
ATOM 3055 O O . HIS A 1 389 ? -5.043 6.821 2.502 1.00 89.25 389 HIS A O 1
ATOM 3061 N N . GLY A 1 390 ? -6.267 5.093 3.270 1.00 89.12 390 GLY A N 1
ATOM 3062 C CA . GLY A 1 390 ? -5.741 4.062 2.372 1.00 89.12 390 GLY A CA 1
ATOM 3063 C C . GLY A 1 390 ? -5.863 4.392 0.880 1.00 89.12 390 GLY A C 1
ATOM 3064 O O . GLY A 1 390 ? -5.041 3.946 0.086 1.00 89.12 390 GLY A O 1
ATOM 3065 N N . LEU A 1 391 ? -6.845 5.210 0.482 1.00 86.44 391 LEU A N 1
ATOM 3066 C CA . LEU A 1 391 ? -6.980 5.695 -0.901 1.00 86.44 391 LEU A CA 1
ATOM 3067 C C . LEU A 1 391 ? -5.890 6.701 -1.304 1.00 86.44 391 LEU A C 1
ATOM 3069 O O . LEU A 1 391 ? -5.713 6.963 -2.492 1.00 86.44 391 LEU A O 1
ATOM 3073 N N . LEU A 1 392 ? -5.209 7.302 -0.328 1.00 82.12 392 LEU A N 1
ATOM 3074 C CA . LEU A 1 392 ? -4.285 8.418 -0.528 1.00 82.12 392 LEU A CA 1
ATOM 3075 C C . LEU A 1 392 ? -2.869 8.134 -0.033 1.00 82.12 392 LEU A C 1
ATOM 3077 O O . LEU A 1 392 ? -1.943 8.839 -0.435 1.00 82.12 392 LEU A O 1
ATOM 3081 N N . ASP A 1 393 ? -2.706 7.184 0.883 1.00 84.88 393 ASP A N 1
ATOM 3082 C CA . ASP A 1 393 ? -1.415 6.759 1.400 1.00 84.88 393 ASP A CA 1
ATOM 3083 C C . ASP A 1 393 ? -1.491 5.342 1.983 1.00 84.88 393 ASP A C 1
ATOM 3085 O O . ASP A 1 393 ? -2.552 4.890 2.419 1.00 84.88 393 ASP A O 1
ATOM 3089 N N . ASP A 1 394 ? -0.350 4.662 2.056 1.00 84.12 394 ASP A N 1
ATOM 3090 C CA . ASP A 1 394 ? -0.252 3.313 2.617 1.00 84.12 394 ASP A CA 1
ATOM 3091 C C . ASP A 1 394 ? 0.472 3.324 3.973 1.00 84.12 394 ASP A C 1
ATOM 3093 O O . ASP A 1 394 ? 1.684 3.140 4.076 1.00 84.12 394 ASP A O 1
ATOM 3097 N N . SER A 1 395 ? -0.292 3.553 5.045 1.00 86.38 395 SER A N 1
ATOM 3098 C CA . SER A 1 395 ? 0.250 3.575 6.411 1.00 86.38 395 SER A CA 1
ATOM 3099 C C . SER A 1 395 ? 0.375 2.214 7.080 1.00 86.38 395 SER A C 1
ATOM 3101 O O . SER A 1 395 ? 0.964 2.161 8.154 1.00 86.38 395 SER A O 1
ATOM 3103 N N . PHE A 1 396 ? -0.214 1.152 6.526 1.00 89.06 396 PHE A N 1
ATOM 3104 C CA . PHE A 1 396 ? -0.415 -0.107 7.254 1.00 89.06 396 PHE A CA 1
ATOM 3105 C C . PHE A 1 396 ? -0.043 -1.366 6.466 1.00 89.06 396 PHE A C 1
ATOM 3107 O O . PHE A 1 396 ? -0.021 -2.438 7.055 1.00 89.06 396 PHE A O 1
ATOM 3114 N N . TYR A 1 397 ? 0.221 -1.286 5.168 1.00 89.94 397 TYR A N 1
ATOM 3115 C CA . TYR A 1 397 ? 0.573 -2.443 4.347 1.00 89.94 397 TYR A CA 1
ATOM 3116 C C . TYR A 1 397 ? 1.944 -2.295 3.686 1.00 89.94 397 TYR A C 1
ATOM 3118 O O . TYR A 1 397 ? 2.589 -3.308 3.416 1.00 89.94 397 TYR A O 1
ATOM 3126 N N . GLY A 1 398 ? 2.408 -1.064 3.473 1.00 75.50 398 GLY A N 1
ATOM 3127 C CA . GLY A 1 398 ? 3.620 -0.751 2.722 1.00 75.50 398 GLY A CA 1
ATOM 3128 C C . GLY A 1 398 ? 4.868 -1.497 3.201 1.00 75.50 398 GLY A C 1
ATOM 3129 O O . GLY A 1 398 ? 4.989 -1.949 4.345 1.00 75.50 398 GLY A O 1
ATOM 3130 N N . THR A 1 399 ? 5.815 -1.657 2.284 1.00 63.56 399 THR A N 1
ATOM 3131 C CA . THR A 1 399 ? 6.998 -2.496 2.485 1.00 63.56 399 THR A CA 1
ATOM 3132 C C . THR A 1 399 ? 8.141 -1.735 3.149 1.00 63.56 399 THR A C 1
ATOM 3134 O O . THR A 1 399 ? 8.416 -0.573 2.850 1.00 63.56 399 THR A O 1
ATOM 3137 N N . ILE A 1 400 ? 8.851 -2.436 4.030 1.00 58.22 400 ILE A N 1
ATOM 3138 C CA . ILE A 1 400 ? 10.078 -1.980 4.672 1.00 58.22 400 ILE A CA 1
ATOM 3139 C C . ILE A 1 400 ? 11.295 -2.335 3.809 1.00 58.22 400 ILE A C 1
ATOM 3141 O O . ILE A 1 400 ? 11.501 -3.505 3.508 1.00 58.22 400 ILE A O 1
ATOM 3145 N N . ARG A 1 401 ? 12.176 -1.364 3.535 1.00 51.88 401 ARG A N 1
ATOM 3146 C CA . ARG A 1 401 ? 13.611 -1.652 3.369 1.00 51.88 401 ARG A CA 1
ATOM 3147 C C . ARG A 1 401 ? 14.344 -1.245 4.641 1.00 51.88 401 ARG A C 1
ATOM 3149 O O . ARG A 1 401 ? 14.619 -0.069 4.855 1.00 51.88 401 ARG A O 1
ATOM 3156 N N . ILE A 1 402 ? 14.675 -2.227 5.474 1.00 45.91 402 ILE A N 1
ATOM 3157 C CA . ILE A 1 402 ? 15.706 -2.086 6.498 1.00 45.91 402 ILE A CA 1
ATOM 3158 C C . ILE A 1 402 ? 16.990 -2.564 5.829 1.00 45.91 402 ILE A C 1
ATOM 3160 O O . ILE A 1 402 ? 17.263 -3.758 5.787 1.00 45.91 402 ILE A O 1
ATOM 3164 N N . SER A 1 403 ? 17.780 -1.643 5.278 1.00 39.91 403 SER A N 1
ATOM 3165 C CA . SER A 1 403 ? 19.212 -1.917 5.180 1.00 39.91 403 SER A CA 1
ATOM 3166 C C . SER A 1 403 ? 19.846 -1.366 6.447 1.00 39.91 403 SER A C 1
ATOM 3168 O O . SER A 1 403 ? 20.182 -0.189 6.523 1.00 39.91 403 SER A O 1
ATOM 3170 N N . LEU A 1 404 ? 19.960 -2.212 7.473 1.00 39.31 404 LEU A N 1
ATOM 3171 C CA . LEU A 1 404 ? 20.736 -1.893 8.676 1.00 39.31 404 LEU A CA 1
ATOM 3172 C C . LEU A 1 404 ? 22.249 -1.854 8.393 1.00 39.31 404 LEU A C 1
ATOM 3174 O O . LEU A 1 404 ? 23.003 -1.465 9.277 1.00 39.31 404 LEU A O 1
ATOM 3178 N N . ILE A 1 405 ? 22.710 -2.276 7.205 1.00 37.69 405 ILE A N 1
ATOM 3179 C CA . ILE A 1 405 ? 24.120 -2.651 7.006 1.00 37.69 405 ILE A CA 1
ATOM 3180 C C . ILE A 1 405 ? 24.835 -1.857 5.895 1.00 37.69 405 ILE A C 1
ATOM 3182 O O . ILE A 1 405 ? 26.061 -1.839 5.895 1.00 37.69 405 ILE A O 1
ATOM 3186 N N . SER A 1 406 ? 24.157 -1.135 4.989 1.00 36.19 406 SER A N 1
ATOM 3187 C CA . SER A 1 406 ? 24.897 -0.525 3.858 1.00 36.19 406 SER A CA 1
ATOM 3188 C C . SER A 1 406 ? 24.393 0.793 3.265 1.00 36.19 406 SER A C 1
ATOM 3190 O O . SER A 1 406 ? 24.943 1.230 2.258 1.00 36.19 406 SER A O 1
ATOM 3192 N N . ALA A 1 407 ? 23.429 1.489 3.872 1.00 34.84 407 ALA A N 1
ATOM 3193 C CA . ALA A 1 407 ? 23.062 2.836 3.419 1.00 34.84 407 ALA A CA 1
ATOM 3194 C C . ALA A 1 407 ? 23.249 3.869 4.542 1.00 34.84 407 ALA A C 1
ATOM 3196 O O . ALA A 1 407 ? 22.386 3.994 5.416 1.00 34.84 407 ALA A O 1
ATOM 3197 N N . PRO A 1 408 ? 24.354 4.634 4.539 1.00 33.69 408 PRO A N 1
ATOM 3198 C CA . PRO A 1 408 ? 24.458 5.825 5.359 1.00 33.69 408 PRO A CA 1
ATOM 3199 C C . PRO A 1 408 ? 23.412 6.860 4.890 1.00 33.69 408 PRO A C 1
ATOM 3201 O O . PRO A 1 408 ? 23.441 7.339 3.763 1.00 33.69 408 PRO A O 1
ATOM 3204 N N . THR A 1 409 ? 22.501 7.234 5.791 1.00 40.34 409 THR A N 1
ATOM 3205 C CA . THR A 1 409 ? 22.147 8.646 6.052 1.00 40.34 409 THR A CA 1
ATOM 3206 C C . THR A 1 409 ? 21.452 9.528 4.991 1.00 40.34 409 THR A C 1
ATOM 3208 O O . THR A 1 409 ? 21.819 10.698 4.908 1.00 40.34 409 THR A O 1
ATOM 3211 N N . THR A 1 410 ? 20.399 9.122 4.263 1.00 37.75 410 THR A N 1
ATOM 3212 C CA . THR A 1 410 ? 19.655 10.135 3.451 1.00 37.75 410 THR A CA 1
ATOM 3213 C C . THR A 1 410 ? 18.124 10.106 3.441 1.00 37.75 410 THR A C 1
ATOM 3215 O O . THR A 1 410 ? 17.539 11.022 2.871 1.00 37.75 410 THR A O 1
ATOM 3218 N N . GLY A 1 411 ? 17.437 9.185 4.124 1.00 42.59 411 GLY A N 1
ATOM 3219 C CA . GLY A 1 411 ? 15.964 9.200 4.169 1.00 42.59 411 GLY A CA 1
ATOM 3220 C C . GLY A 1 411 ? 15.381 8.896 5.550 1.00 42.59 411 GLY A C 1
ATOM 3221 O O . GLY A 1 411 ? 15.977 8.111 6.294 1.00 42.59 411 GLY A O 1
ATOM 3222 N N . PRO A 1 412 ? 14.225 9.487 5.925 1.00 42.97 412 PRO A N 1
ATOM 3223 C CA . PRO A 1 412 ? 13.462 9.004 7.066 1.00 42.97 412 PRO A CA 1
ATOM 3224 C C . PRO A 1 412 ? 13.122 7.534 6.855 1.00 42.97 412 PRO A C 1
ATOM 3226 O O . PRO A 1 412 ? 12.940 7.090 5.722 1.00 42.97 412 PRO A O 1
ATOM 3229 N N . TRP A 1 413 ? 13.043 6.776 7.946 1.00 48.41 413 TRP A N 1
ATOM 3230 C CA . TRP A 1 413 ? 12.659 5.377 7.887 1.00 48.41 413 TRP A CA 1
ATOM 3231 C C . TRP A 1 413 ? 11.265 5.315 7.271 1.00 48.41 413 TRP A C 1
ATOM 3233 O O . TRP A 1 413 ? 10.265 5.665 7.898 1.00 48.41 413 TRP A O 1
ATOM 3243 N N . SER A 1 414 ? 11.215 4.908 6.007 1.00 44.16 414 SER A N 1
ATOM 3244 C CA . SER A 1 414 ? 9.980 4.655 5.271 1.00 44.16 414 SER A CA 1
ATOM 3245 C C . SER A 1 414 ? 9.393 3.286 5.627 1.00 44.16 414 SER A C 1
ATOM 3247 O O . SER A 1 414 ? 8.375 2.889 5.070 1.00 44.16 414 SER A O 1
ATOM 3249 N N . GLY A 1 415 ? 10.016 2.573 6.576 1.00 50.25 415 GLY A N 1
ATOM 3250 C CA . GLY A 1 415 ? 9.552 1.295 7.085 1.00 50.25 415 GLY A CA 1
ATOM 3251 C C . GLY A 1 415 ? 8.289 1.447 7.930 1.00 50.25 415 GLY A C 1
ATOM 3252 O O . GLY A 1 415 ? 8.274 2.136 8.949 1.00 50.25 415 GLY A O 1
ATOM 3253 N N . VAL A 1 416 ? 7.219 0.796 7.491 1.00 58.22 416 VAL A N 1
ATOM 3254 C CA . VAL A 1 416 ? 5.880 0.852 8.069 1.00 58.22 416 VAL A CA 1
ATOM 3255 C C . VAL A 1 416 ? 5.850 0.207 9.462 1.00 58.22 416 VAL A C 1
ATOM 3257 O O . VAL A 1 416 ? 5.530 -0.967 9.613 1.00 58.22 416 VAL A O 1
ATOM 3260 N N . LEU A 1 417 ? 6.125 0.992 10.516 1.00 66.69 417 LEU A N 1
ATOM 3261 C CA . LEU A 1 417 ? 5.964 0.560 11.920 1.00 66.69 417 LEU A CA 1
ATOM 3262 C C . LEU A 1 417 ? 4.558 0.033 12.245 1.00 66.69 417 LEU A C 1
ATOM 3264 O O . LEU A 1 417 ? 4.366 -0.656 13.246 1.00 66.69 417 LEU A O 1
ATOM 3268 N N . ALA A 1 418 ? 3.569 0.367 11.417 1.00 80.81 418 ALA A N 1
ATOM 3269 C CA . ALA A 1 418 ? 2.177 0.038 11.655 1.00 80.81 418 ALA A CA 1
ATOM 3270 C C . ALA A 1 418 ? 1.692 -1.234 10.949 1.00 80.81 418 ALA A C 1
ATOM 3272 O O . ALA A 1 418 ? 0.543 -1.603 11.169 1.00 80.81 418 ALA A O 1
ATOM 3273 N N . THR A 1 419 ? 2.505 -1.938 10.152 1.00 87.31 419 THR A N 1
ATOM 3274 C CA . THR A 1 419 ? 2.043 -3.166 9.475 1.00 87.31 419 THR A CA 1
ATOM 3275 C C . THR A 1 419 ? 1.544 -4.238 10.450 1.00 87.31 419 THR A C 1
ATOM 3277 O O . THR A 1 419 ? 0.486 -4.813 10.195 1.00 87.31 419 THR A O 1
ATOM 3280 N N . PRO A 1 420 ? 2.158 -4.442 11.636 1.00 90.38 420 PRO A N 1
ATOM 3281 C CA . PRO A 1 420 ? 1.578 -5.307 12.671 1.00 90.38 420 PRO A CA 1
ATOM 3282 C C . PRO A 1 420 ? 0.178 -4.878 13.156 1.00 90.38 420 PRO A C 1
ATOM 3284 O O . PRO A 1 420 ? -0.553 -5.678 13.732 1.00 90.38 420 PRO A O 1
ATOM 3287 N N . LEU A 1 421 ? -0.212 -3.618 12.937 1.00 93.19 421 LEU A N 1
ATOM 3288 C CA . LEU A 1 421 ? -1.504 -3.037 13.319 1.00 93.19 421 LEU A CA 1
ATOM 3289 C C . LEU A 1 421 ? -2.534 -3.066 12.180 1.00 93.19 421 LEU A C 1
ATOM 3291 O O . LEU A 1 421 ? -3.670 -2.642 12.393 1.00 93.19 421 LEU A O 1
ATOM 3295 N N . PHE A 1 422 ? -2.174 -3.576 10.998 1.00 93.62 422 PHE A N 1
ATOM 3296 C CA . PHE A 1 422 ? -3.002 -3.552 9.788 1.00 93.62 422 PHE A CA 1
ATOM 3297 C C . PHE A 1 422 ? -4.423 -4.080 9.995 1.00 93.62 422 PHE A C 1
ATOM 3299 O O . PHE A 1 422 ? -5.385 -3.523 9.478 1.00 93.62 422 PHE A O 1
ATOM 3306 N N . LEU A 1 423 ? -4.583 -5.128 10.803 1.00 95.56 423 LEU A N 1
ATOM 3307 C CA . LEU A 1 423 ? -5.883 -5.748 11.062 1.00 95.56 423 LEU A CA 1
ATOM 3308 C C . LEU A 1 423 ? -6.430 -5.437 12.466 1.00 95.56 423 LEU A C 1
ATOM 3310 O O . LEU A 1 423 ? -7.395 -6.059 12.914 1.00 95.56 423 LEU A O 1
ATOM 3314 N N . ALA A 1 424 ? -5.860 -4.447 13.161 1.00 96.00 424 ALA A N 1
ATOM 3315 C CA . ALA A 1 424 ? -6.246 -4.120 14.530 1.00 96.00 424 ALA A CA 1
ATOM 3316 C C . ALA A 1 424 ? -7.671 -3.547 14.631 1.00 96.00 424 ALA A C 1
ATOM 3318 O O . ALA A 1 424 ? -8.470 -4.009 15.448 1.00 96.00 424 ALA A O 1
ATOM 3319 N N . MET A 1 425 ? -8.023 -2.581 13.773 1.00 95.69 425 MET A N 1
ATOM 3320 C CA . MET A 1 425 ? -9.373 -1.998 13.754 1.00 95.69 425 MET A CA 1
ATOM 3321 C C . MET A 1 425 ? -10.456 -3.021 13.363 1.00 95.69 425 MET A C 1
ATOM 3323 O O . MET A 1 425 ? -11.460 -3.101 14.076 1.00 95.69 425 MET A O 1
ATOM 3327 N N . PRO A 1 426 ? -10.270 -3.858 12.317 1.00 95.38 426 PRO A N 1
ATOM 3328 C CA . PRO A 1 426 ? -11.182 -4.968 12.030 1.00 95.38 426 PRO A CA 1
ATOM 3329 C C . PRO A 1 426 ? -11.336 -5.957 13.193 1.00 95.38 426 PRO A C 1
ATOM 3331 O O . PRO A 1 426 ? -12.443 -6.429 13.464 1.00 95.38 426 PRO A O 1
ATOM 3334 N N . GLY A 1 427 ? -10.245 -6.249 13.911 1.00 94.44 427 GLY A N 1
ATOM 3335 C CA . GLY A 1 427 ? -10.268 -7.133 15.077 1.00 94.44 427 GLY A CA 1
ATOM 3336 C C . GLY A 1 427 ? -11.13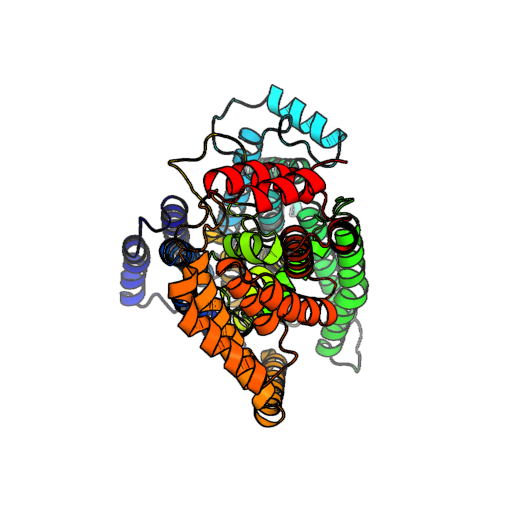2 -6.562 16.198 1.00 94.44 427 GLY A C 1
ATOM 3337 O O . GLY A 1 427 ? -12.028 -7.233 16.706 1.00 94.44 427 GLY A O 1
ATOM 3338 N N . LEU A 1 428 ? -10.942 -5.281 16.522 1.00 94.44 428 LEU A N 1
ATOM 3339 C CA . LEU A 1 428 ? -11.729 -4.599 17.549 1.00 94.44 428 LEU A CA 1
ATOM 3340 C C . LEU A 1 428 ? -13.210 -4.449 17.153 1.00 94.44 428 LEU A C 1
ATOM 3342 O O . LEU A 1 428 ? -14.098 -4.609 17.991 1.00 94.44 428 LEU A O 1
ATOM 3346 N N . ALA A 1 429 ? -13.491 -4.201 15.872 1.00 93.56 429 ALA A N 1
ATOM 3347 C CA . ALA A 1 429 ? -14.854 -4.184 15.342 1.00 93.56 429 ALA A CA 1
ATOM 3348 C C . ALA A 1 429 ? -15.537 -5.550 15.460 1.00 93.56 429 ALA A C 1
ATOM 3350 O O . ALA A 1 429 ? -16.723 -5.616 15.774 1.00 93.56 429 ALA A O 1
ATOM 3351 N N . THR A 1 430 ? -14.789 -6.636 15.263 1.00 91.88 430 THR A N 1
ATOM 3352 C CA . THR A 1 430 ? -15.298 -8.000 15.440 1.00 91.88 430 THR A CA 1
ATOM 3353 C C . THR A 1 430 ? -15.648 -8.281 16.900 1.00 91.88 430 THR A C 1
ATOM 3355 O O . THR A 1 430 ? -16.737 -8.785 17.169 1.00 91.88 430 THR A O 1
ATOM 3358 N N . ALA A 1 431 ? -14.795 -7.881 17.849 1.00 90.56 431 ALA A N 1
ATOM 3359 C CA . ALA A 1 431 ? -15.071 -8.046 19.280 1.00 90.56 431 ALA A CA 1
ATOM 3360 C C . ALA A 1 431 ? -16.332 -7.301 19.738 1.00 90.56 431 ALA A C 1
ATOM 3362 O O . ALA A 1 431 ? -17.140 -7.849 20.484 1.00 90.56 431 ALA A O 1
ATOM 3363 N N . LEU A 1 432 ? -16.557 -6.083 19.233 1.00 89.56 432 LEU A N 1
ATOM 3364 C CA . LEU A 1 432 ? -17.768 -5.305 19.528 1.00 89.56 432 LEU A CA 1
ATOM 3365 C C . LEU A 1 432 ? -19.061 -5.975 19.041 1.00 89.56 432 LEU A C 1
ATOM 3367 O O . LEU A 1 432 ? -20.145 -5.632 19.505 1.00 89.56 432 LEU A O 1
ATOM 3371 N N . VAL A 1 433 ? -18.957 -6.920 18.107 1.00 87.00 433 VAL A N 1
ATOM 3372 C CA . VAL A 1 433 ? -20.096 -7.571 17.457 1.00 87.00 433 VAL A CA 1
ATOM 3373 C C . VAL A 1 433 ? -20.223 -9.058 17.847 1.00 87.00 433 VAL A C 1
ATOM 3375 O O . VAL A 1 433 ? -21.221 -9.690 17.505 1.00 87.00 433 VAL A O 1
ATOM 3378 N N . ALA A 1 434 ? -19.273 -9.615 18.604 1.00 78.31 434 ALA A N 1
ATOM 3379 C CA . ALA A 1 434 ? -19.136 -11.054 18.858 1.00 78.31 434 ALA A CA 1
ATOM 3380 C C . ALA A 1 434 ? -20.395 -11.735 19.440 1.00 78.31 434 ALA A C 1
ATOM 3382 O O . ALA A 1 434 ? -20.765 -12.818 18.995 1.00 78.31 434 ALA A O 1
ATOM 3383 N N . ASP A 1 435 ? -21.108 -11.080 20.362 1.00 68.4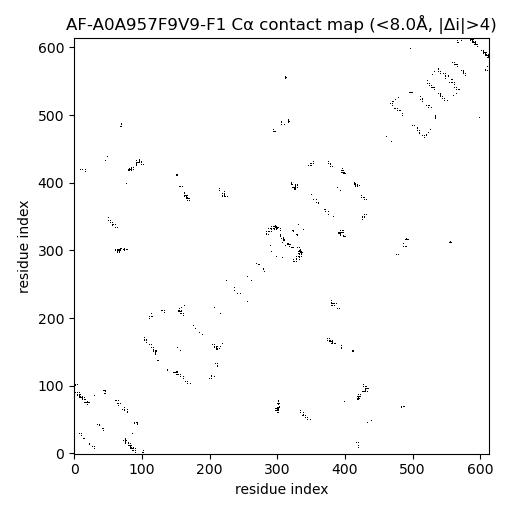4 435 ASP A N 1
ATOM 3384 C CA . ASP A 1 435 ? -22.311 -11.640 21.012 1.00 68.44 435 ASP A CA 1
ATOM 3385 C C . ASP A 1 435 ? -23.607 -11.411 20.219 1.00 68.44 435 ASP A C 1
ATOM 3387 O O . ASP A 1 435 ? -24.718 -11.719 20.669 1.00 68.44 435 ASP A O 1
ATOM 3391 N N . ALA A 1 436 ? -23.512 -10.795 19.043 1.00 65.88 436 ALA A N 1
ATOM 3392 C CA . ALA A 1 436 ? -24.687 -10.461 18.275 1.00 65.88 436 ALA A CA 1
ATOM 3393 C C . ALA A 1 436 ? -25.268 -11.738 17.645 1.00 65.88 436 ALA A C 1
ATOM 3395 O O . ALA A 1 436 ? -24.718 -12.270 16.684 1.00 65.88 436 ALA A O 1
ATOM 3396 N N . ASN A 1 437 ? -26.425 -12.201 18.141 1.00 63.84 437 ASN A N 1
ATOM 3397 C CA . ASN A 1 437 ? -27.196 -13.302 17.543 1.00 63.84 437 ASN A CA 1
ATOM 3398 C C . ASN A 1 437 ? -27.833 -12.856 16.210 1.00 63.84 437 ASN A C 1
ATOM 3400 O O . ASN A 1 437 ? -29.040 -12.624 16.084 1.00 63.84 437 ASN A O 1
ATOM 3404 N N . ILE A 1 438 ? -26.978 -12.609 15.222 1.00 66.56 438 ILE A N 1
ATOM 3405 C CA . ILE A 1 438 ? -27.320 -12.071 13.917 1.00 66.56 438 ILE A CA 1
ATOM 3406 C C . ILE A 1 438 ? -27.227 -13.207 12.906 1.00 66.56 438 ILE A C 1
ATOM 3408 O O . ILE A 1 438 ? -26.165 -13.774 12.675 1.00 66.56 438 ILE A O 1
ATOM 3412 N N . ARG A 1 439 ? -28.343 -13.488 12.222 1.00 69.56 439 ARG A N 1
ATOM 3413 C CA . ARG A 1 439 ? -28.324 -14.252 10.968 1.00 69.56 439 ARG A CA 1
ATOM 3414 C C . ARG A 1 439 ? -27.639 -13.421 9.888 1.00 69.56 439 ARG A C 1
ATOM 3416 O O . ARG A 1 439 ? -28.289 -12.697 9.132 1.00 69.56 439 ARG A O 1
ATOM 3423 N N . TRP A 1 440 ? -26.317 -13.496 9.859 1.00 69.25 440 TRP A N 1
ATOM 3424 C CA . TRP A 1 440 ? -25.468 -12.727 8.958 1.00 69.25 440 TRP A CA 1
ATOM 3425 C C . TRP A 1 440 ? -25.772 -12.975 7.480 1.00 69.25 440 TRP A C 1
ATOM 3427 O O . TRP A 1 440 ? -25.688 -12.051 6.676 1.00 69.25 440 TRP A O 1
ATOM 3437 N N . THR A 1 441 ? -26.247 -14.170 7.134 1.00 63.22 441 THR A N 1
ATOM 3438 C CA . THR A 1 441 ? -26.691 -14.527 5.777 1.00 63.22 441 THR A CA 1
ATOM 3439 C C . THR A 1 441 ? -27.727 -13.553 5.205 1.00 63.22 441 THR A C 1
ATOM 3441 O O . THR A 1 441 ? -27.652 -13.197 4.033 1.00 63.22 441 THR A O 1
ATOM 3444 N N . ALA A 1 442 ? -28.654 -13.044 6.025 1.00 60.97 442 ALA A N 1
ATOM 3445 C CA . ALA A 1 442 ? -29.655 -12.069 5.586 1.00 60.97 442 ALA A CA 1
ATOM 3446 C C . ALA A 1 442 ? -29.087 -10.646 5.429 1.00 60.97 442 ALA A C 1
ATOM 3448 O O . ALA A 1 442 ? -29.577 -9.878 4.607 1.00 60.97 442 ALA A O 1
ATOM 3449 N N . VAL A 1 443 ? -28.055 -10.296 6.205 1.00 62.66 443 VAL A N 1
ATOM 3450 C CA . VAL A 1 443 ? -27.394 -8.978 6.162 1.00 62.66 443 VAL A CA 1
ATOM 3451 C C . VAL A 1 443 ? -26.453 -8.871 4.962 1.00 62.66 443 VAL A C 1
ATOM 3453 O O . VAL A 1 443 ? -26.332 -7.798 4.378 1.00 62.66 443 VAL A O 1
ATOM 3456 N N . PHE A 1 444 ? -25.822 -9.983 4.578 1.00 66.25 444 PHE A N 1
ATOM 3457 C CA . PHE A 1 444 ? -24.797 -10.021 3.532 1.00 66.25 444 PHE A CA 1
ATOM 3458 C C . PHE A 1 444 ? -25.265 -10.588 2.198 1.00 66.25 444 PHE A C 1
ATOM 3460 O O . PHE A 1 444 ? -24.491 -10.572 1.248 1.00 66.25 444 PHE A O 1
ATOM 3467 N N . ARG A 1 445 ? -26.529 -11.011 2.072 1.00 67.44 445 ARG A N 1
ATOM 3468 C CA . ARG A 1 445 ? -27.114 -11.418 0.786 1.00 67.44 445 ARG A CA 1
ATOM 3469 C C . ARG A 1 445 ? -26.795 -10.455 -0.376 1.00 67.44 445 ARG A C 1
ATOM 3471 O O . ARG A 1 445 ? -26.415 -10.968 -1.420 1.00 67.44 445 ARG A O 1
ATOM 3478 N N . PRO A 1 446 ? -26.872 -9.112 -0.243 1.00 64.06 446 PRO A N 1
ATOM 3479 C CA . PRO A 1 446 ? -26.509 -8.221 -1.349 1.00 64.06 446 PRO A CA 1
ATOM 3480 C C . PRO A 1 446 ? -25.008 -8.228 -1.676 1.00 64.06 446 PRO A C 1
ATOM 3482 O O . PRO A 1 446 ? -24.656 -8.165 -2.847 1.00 64.06 446 PRO A O 1
ATOM 3485 N N . VAL A 1 447 ? -24.127 -8.372 -0.678 1.00 65.75 447 VAL A N 1
ATOM 3486 C CA . VAL A 1 447 ? -22.673 -8.499 -0.902 1.00 65.75 447 VAL A CA 1
ATOM 3487 C C . VAL A 1 447 ? -22.352 -9.822 -1.597 1.00 65.75 447 VAL A C 1
ATOM 3489 O O . VAL A 1 447 ? -21.608 -9.838 -2.568 1.00 65.75 447 VAL A O 1
ATOM 3492 N N . LEU A 1 448 ? -22.962 -10.925 -1.155 1.00 70.50 448 LEU A N 1
ATOM 3493 C CA . LEU A 1 448 ? -22.804 -12.240 -1.781 1.00 70.50 448 LEU A CA 1
ATOM 3494 C C . LEU A 1 448 ? -23.354 -12.266 -3.213 1.00 70.50 448 LEU A C 1
ATOM 3496 O O . LEU A 1 448 ? -22.733 -12.858 -4.087 1.00 70.50 448 LEU A O 1
ATOM 3500 N N . LEU A 1 449 ? -24.485 -11.598 -3.468 1.00 71.25 449 LEU A N 1
ATOM 3501 C CA . LEU A 1 449 ? -25.021 -11.422 -4.820 1.00 71.25 449 LEU A CA 1
ATOM 3502 C C . LEU A 1 449 ? -24.071 -10.603 -5.691 1.00 71.25 449 LEU A C 1
ATOM 3504 O O . LEU A 1 449 ? -23.815 -11.001 -6.818 1.00 71.25 449 LEU A O 1
ATOM 3508 N N . PHE A 1 450 ? -23.520 -9.502 -5.175 1.00 69.19 450 PHE A N 1
ATOM 3509 C CA . PHE A 1 450 ? -22.537 -8.701 -5.903 1.00 69.19 450 PHE A CA 1
ATOM 3510 C C . PHE A 1 450 ? -21.290 -9.521 -6.254 1.00 69.19 450 PHE A C 1
ATOM 3512 O O . PHE A 1 450 ? -20.899 -9.556 -7.415 1.00 69.19 450 PHE A O 1
ATOM 3519 N N . VAL A 1 451 ? -20.718 -10.247 -5.287 1.00 72.62 451 VAL A N 1
ATOM 3520 C CA . VAL A 1 451 ? -19.582 -11.155 -5.524 1.00 72.62 451 VAL A CA 1
ATOM 3521 C C . VAL A 1 451 ? -19.946 -12.230 -6.551 1.00 72.62 451 VAL A C 1
ATOM 3523 O O . VAL A 1 451 ? -19.160 -12.491 -7.456 1.00 72.62 451 VAL A O 1
ATOM 3526 N N . GLY A 1 452 ? -21.146 -12.811 -6.462 1.00 76.44 452 GLY A N 1
ATOM 3527 C CA . GLY A 1 452 ? -21.642 -13.784 -7.435 1.00 76.44 452 GLY A CA 1
ATOM 3528 C C . GLY A 1 452 ? -21.783 -13.204 -8.845 1.00 76.44 452 GLY A C 1
ATOM 3529 O O . GLY A 1 452 ? -21.383 -13.849 -9.806 1.00 76.44 452 GLY A O 1
ATOM 3530 N N . VAL A 1 453 ? -22.284 -11.972 -8.979 1.00 79.19 453 VAL A N 1
ATOM 3531 C CA . VAL A 1 453 ? -22.379 -11.264 -10.266 1.00 79.19 453 VAL A CA 1
ATOM 3532 C C . VAL A 1 453 ? -20.992 -10.967 -10.827 1.00 79.19 453 VAL A C 1
ATOM 3534 O O . VAL A 1 453 ? -20.754 -11.245 -11.995 1.00 79.19 453 VAL A O 1
ATOM 3537 N N . VAL A 1 454 ? -20.058 -10.464 -10.014 1.00 76.69 454 VAL A N 1
ATOM 3538 C CA . VAL A 1 454 ? -18.671 -10.219 -10.445 1.00 76.69 454 VAL A CA 1
ATOM 3539 C C . VAL A 1 454 ? -18.006 -11.519 -10.900 1.00 76.69 454 VAL A C 1
ATOM 3541 O O . VAL A 1 454 ? -17.367 -11.537 -11.948 1.00 76.69 454 VAL A O 1
ATOM 3544 N N . ALA A 1 455 ? -18.202 -12.618 -10.168 1.00 79.00 455 ALA A N 1
ATOM 3545 C CA . ALA A 1 455 ? -17.688 -13.930 -10.552 1.00 79.00 455 ALA A CA 1
ATOM 3546 C C . ALA A 1 455 ? -18.306 -14.434 -11.867 1.00 79.00 455 ALA A C 1
ATOM 3548 O O . ALA A 1 455 ? -17.586 -14.951 -12.715 1.00 79.00 455 ALA A O 1
ATOM 3549 N N . LEU A 1 456 ? -19.615 -14.243 -12.068 1.00 84.25 456 LEU A N 1
ATOM 3550 C CA . LEU A 1 456 ? -20.300 -14.596 -13.315 1.00 84.25 456 LEU A CA 1
ATOM 3551 C C . LEU A 1 456 ? -19.821 -13.752 -14.499 1.00 84.25 456 LEU A C 1
ATOM 3553 O O . LEU A 1 456 ? -19.598 -14.301 -15.571 1.00 84.25 456 LEU A O 1
ATOM 3557 N N . VAL A 1 457 ? -19.631 -12.443 -14.314 1.00 84.00 457 VAL A N 1
ATOM 3558 C CA . VAL A 1 457 ? -19.080 -11.551 -15.347 1.00 84.00 457 VAL A CA 1
ATOM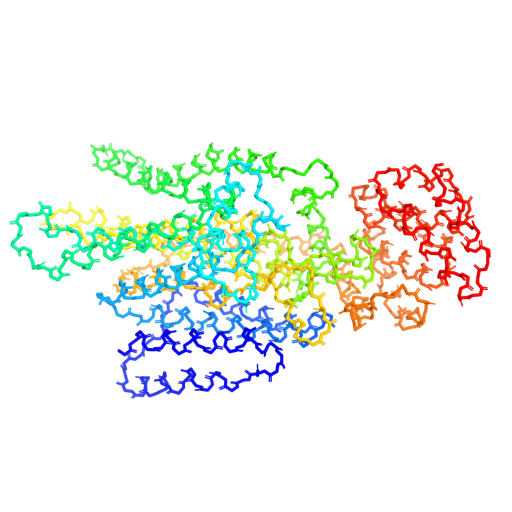 3559 C C . VAL A 1 457 ? -17.643 -11.945 -15.681 1.00 84.00 457 VAL A C 1
ATOM 3561 O O . VAL A 1 457 ? -17.299 -12.027 -16.855 1.00 84.00 457 VAL A O 1
ATOM 3564 N N . GLY A 1 458 ? -16.821 -12.254 -14.674 1.00 81.38 458 GLY A N 1
ATOM 3565 C CA . GLY A 1 458 ? -15.463 -12.757 -14.882 1.00 81.38 458 GLY A CA 1
ATOM 3566 C C . GLY A 1 458 ? -15.440 -14.092 -15.629 1.00 81.38 458 GLY A C 1
ATOM 3567 O O . GLY A 1 458 ? -14.660 -14.257 -16.561 1.00 81.38 458 GLY A O 1
ATOM 3568 N N . ALA A 1 459 ? -16.335 -15.020 -15.280 1.00 80.62 459 ALA A N 1
ATOM 3569 C CA . ALA A 1 459 ? -16.492 -16.291 -15.985 1.00 80.62 459 ALA A CA 1
ATOM 3570 C C . ALA A 1 459 ? -16.989 -16.101 -17.427 1.00 80.62 459 ALA A C 1
ATOM 3572 O O . ALA A 1 459 ? -16.508 -16.771 -18.333 1.00 80.62 459 ALA A O 1
ATOM 3573 N N . ALA A 1 460 ? -17.916 -15.168 -17.658 1.00 84.06 460 ALA A N 1
ATOM 3574 C CA . ALA A 1 460 ? -18.372 -14.825 -18.999 1.00 84.06 460 ALA A CA 1
ATOM 3575 C C . ALA A 1 460 ? -17.236 -14.220 -19.833 1.00 84.06 460 ALA A C 1
ATOM 3577 O O . ALA A 1 460 ? -17.058 -14.619 -20.976 1.00 84.06 460 ALA A O 1
ATOM 3578 N N . TRP A 1 461 ? -16.429 -13.324 -19.258 1.00 82.12 461 TRP A N 1
ATOM 3579 C CA . TRP A 1 461 ? -15.255 -12.760 -19.927 1.00 82.12 461 TRP A CA 1
ATOM 3580 C C . TRP A 1 461 ? -14.230 -13.842 -20.299 1.00 82.12 461 TRP A C 1
ATOM 3582 O O . TRP A 1 461 ? -13.794 -13.892 -21.443 1.00 82.12 461 TRP A O 1
ATOM 3592 N N . LEU A 1 462 ? -13.947 -14.778 -19.385 1.00 81.25 462 LEU A N 1
ATOM 3593 C CA . LEU A 1 462 ? -13.088 -15.945 -19.636 1.00 81.25 462 LEU A CA 1
ATOM 3594 C C . LEU A 1 462 ? -13.553 -16.813 -20.816 1.00 81.25 462 LEU A C 1
ATOM 3596 O O . LEU A 1 462 ? -12.726 -17.392 -21.514 1.00 81.25 462 LEU A O 1
ATOM 3600 N N . VAL A 1 463 ? -14.867 -16.937 -21.019 1.00 83.75 463 VAL A N 1
ATOM 3601 C CA . VAL A 1 463 ? -15.444 -17.763 -22.092 1.00 83.75 463 VAL A CA 1
ATOM 3602 C C . VAL A 1 463 ? -15.555 -16.995 -23.408 1.00 83.75 463 VAL A C 1
ATOM 3604 O O . VAL A 1 463 ? -15.326 -17.576 -24.465 1.00 83.75 463 VAL A O 1
ATOM 3607 N N . LEU A 1 464 ? -15.930 -15.715 -23.356 1.00 87.06 464 LEU A N 1
ATOM 3608 C CA . LEU A 1 464 ? -16.205 -14.899 -24.541 1.00 87.06 464 LEU A CA 1
ATOM 3609 C C . LEU A 1 464 ? -14.940 -14.343 -25.199 1.00 87.06 464 LEU A C 1
ATOM 3611 O O . LEU A 1 464 ? -14.963 -14.087 -26.396 1.00 87.06 464 LEU A O 1
ATOM 3615 N N . ASP A 1 465 ? -13.865 -14.158 -24.433 1.00 87.25 465 ASP A N 1
ATOM 3616 C CA . ASP A 1 465 ? -12.633 -13.501 -24.877 1.00 87.25 465 ASP A CA 1
ATOM 3617 C C . ASP A 1 465 ? -11.397 -14.320 -24.474 1.00 87.25 465 ASP A C 1
ATOM 3619 O O . ASP A 1 465 ? -10.454 -13.845 -23.838 1.00 87.25 465 ASP A O 1
ATOM 3623 N N . ARG A 1 466 ? -11.458 -15.623 -24.773 1.00 87.81 466 ARG A N 1
ATOM 3624 C CA . ARG A 1 466 ? -10.492 -16.611 -24.284 1.00 87.81 466 ARG A CA 1
ATOM 3625 C C . ARG A 1 466 ? -9.057 -16.282 -24.693 1.00 87.81 466 ARG A C 1
ATOM 3627 O O . ARG A 1 466 ? -8.176 -16.385 -23.844 1.00 87.81 466 ARG A O 1
ATOM 3634 N N . ASP A 1 467 ? -8.836 -15.903 -25.949 1.00 87.94 467 ASP A N 1
ATOM 3635 C CA . ASP A 1 467 ? -7.490 -15.670 -26.482 1.00 87.94 467 ASP A CA 1
ATOM 3636 C C . ASP A 1 467 ? -6.843 -14.448 -25.821 1.00 87.94 467 ASP A C 1
ATOM 3638 O O . ASP A 1 467 ? -5.718 -14.546 -25.342 1.00 87.94 467 ASP A O 1
ATOM 3642 N N . THR A 1 468 ? -7.586 -13.351 -25.638 1.00 87.75 468 THR A N 1
ATOM 3643 C CA . THR A 1 468 ? -7.110 -12.174 -24.889 1.00 87.75 468 THR A CA 1
ATOM 3644 C C . THR A 1 468 ? -6.808 -12.508 -23.431 1.00 87.75 468 THR A C 1
ATOM 3646 O O . THR A 1 468 ? -5.828 -12.024 -22.857 1.00 87.75 468 THR A O 1
ATOM 3649 N N . VAL A 1 469 ? -7.647 -13.322 -22.782 1.00 89.50 469 VAL A N 1
ATOM 3650 C CA . VAL A 1 469 ? -7.415 -13.716 -21.386 1.00 89.50 469 VAL A CA 1
ATOM 3651 C C . VAL A 1 469 ? -6.185 -14.614 -21.266 1.00 89.50 469 VAL A C 1
ATOM 3653 O O . VAL A 1 469 ? -5.374 -14.402 -20.363 1.00 89.50 469 VAL A O 1
ATOM 3656 N N . GLU A 1 470 ? -6.020 -15.570 -22.180 1.00 92.25 470 GLU A N 1
ATOM 3657 C CA . GLU A 1 470 ? -4.843 -16.436 -22.250 1.00 92.25 470 GLU A CA 1
ATOM 3658 C C . GLU A 1 470 ? -3.578 -15.618 -22.528 1.00 92.25 470 GLU A C 1
ATOM 3660 O O . GLU A 1 470 ? -2.596 -15.751 -21.799 1.00 92.25 470 GLU A O 1
ATOM 3665 N N . ALA A 1 471 ? -3.622 -14.697 -23.493 1.00 93.12 471 ALA A N 1
ATOM 3666 C CA . ALA A 1 471 ? -2.527 -13.785 -23.800 1.00 93.12 471 ALA A CA 1
ATOM 3667 C C . ALA A 1 471 ? -2.121 -12.969 -22.564 1.00 93.12 471 ALA A C 1
ATOM 3669 O O . ALA A 1 471 ? -0.947 -12.922 -22.200 1.00 93.12 471 ALA A O 1
ATOM 3670 N N . ARG A 1 472 ? -3.086 -12.390 -21.836 1.00 92.50 472 ARG A N 1
ATOM 3671 C CA . ARG A 1 472 ? -2.817 -11.651 -20.587 1.00 92.50 472 ARG A CA 1
ATOM 3672 C C . ARG A 1 472 ? -2.262 -12.538 -19.480 1.00 92.50 472 ARG A C 1
ATOM 3674 O O . ARG A 1 472 ? -1.407 -12.093 -18.717 1.00 92.50 472 ARG A O 1
ATOM 3681 N N . TRP A 1 473 ? -2.742 -13.772 -19.364 1.00 94.12 473 TRP A N 1
ATOM 3682 C CA . TRP A 1 473 ? -2.225 -14.732 -18.394 1.00 94.12 473 TRP A CA 1
ATOM 3683 C C . TRP A 1 473 ? -0.768 -15.103 -18.701 1.00 94.12 473 TRP A C 1
ATOM 3685 O O . TRP A 1 473 ? 0.090 -15.032 -17.818 1.00 94.12 473 TRP A O 1
ATOM 3695 N N . GLN A 1 474 ? -0.459 -15.414 -19.960 1.00 94.94 474 GLN A N 1
ATOM 3696 C CA . GLN A 1 474 ? 0.901 -15.707 -20.402 1.00 94.94 474 GLN A CA 1
ATOM 3697 C C . GLN A 1 474 ? 1.820 -14.487 -20.275 1.00 94.94 474 GLN A C 1
ATOM 3699 O O . GLN A 1 474 ? 2.935 -14.628 -19.769 1.00 94.94 474 GLN A O 1
ATOM 3704 N N . ALA A 1 475 ? 1.339 -13.286 -20.615 1.00 95.06 475 ALA A N 1
ATOM 3705 C CA . ALA A 1 475 ? 2.058 -12.029 -20.412 1.00 95.06 475 ALA A CA 1
ATOM 3706 C C . ALA A 1 475 ? 2.376 -11.792 -18.931 1.00 95.06 475 ALA A C 1
ATOM 3708 O O . ALA A 1 475 ? 3.498 -11.415 -18.595 1.00 95.06 475 ALA A O 1
ATOM 3709 N N . ASN A 1 476 ? 1.427 -12.071 -18.030 1.00 96.06 476 ASN A N 1
ATOM 3710 C CA . ASN A 1 476 ? 1.645 -11.995 -16.588 1.00 96.06 476 ASN A CA 1
ATOM 3711 C C . ASN A 1 476 ? 2.753 -12.972 -16.154 1.00 96.06 476 ASN A C 1
ATOM 3713 O O . ASN A 1 476 ? 3.625 -12.596 -15.370 1.00 96.06 476 ASN A O 1
ATOM 3717 N N . LEU A 1 477 ? 2.754 -14.221 -16.624 1.00 95.38 477 LEU A N 1
ATOM 3718 C CA . LEU A 1 477 ? 3.793 -15.191 -16.253 1.00 95.38 477 LEU A CA 1
ATOM 3719 C C . LEU A 1 477 ? 5.170 -14.825 -16.831 1.00 95.38 477 LEU A C 1
ATOM 3721 O O . LEU A 1 477 ? 6.178 -14.912 -16.120 1.00 95.38 477 LEU A O 1
ATOM 3725 N N . GLY A 1 478 ? 5.215 -14.362 -18.083 1.00 94.25 478 GLY A N 1
ATOM 3726 C CA . GLY A 1 478 ? 6.429 -13.839 -18.711 1.00 94.25 478 GLY A CA 1
ATOM 3727 C C . GLY A 1 478 ? 6.962 -12.614 -17.967 1.00 94.25 478 GLY A C 1
ATOM 3728 O O . GLY A 1 478 ? 8.163 -12.495 -17.728 1.00 94.25 478 GLY A O 1
ATOM 3729 N N . ALA A 1 479 ? 6.067 -11.750 -17.482 1.00 94.75 479 ALA A N 1
ATOM 3730 C CA . ALA A 1 479 ? 6.418 -10.582 -16.690 1.00 94.75 479 ALA A CA 1
ATOM 3731 C C . ALA A 1 479 ? 7.104 -10.922 -15.363 1.00 94.75 479 ALA A C 1
ATOM 3733 O O . ALA A 1 479 ? 8.103 -10.290 -15.012 1.00 94.75 479 ALA A O 1
ATOM 3734 N N . LEU A 1 480 ? 6.594 -11.924 -14.642 1.00 95.56 480 LEU A N 1
ATOM 3735 C CA . LEU A 1 480 ? 7.220 -12.412 -13.411 1.00 95.56 480 LEU A CA 1
ATOM 3736 C C . LEU A 1 480 ? 8.587 -13.045 -13.682 1.00 95.56 480 LEU A C 1
ATOM 3738 O O . LEU A 1 480 ? 9.525 -12.840 -12.914 1.00 95.56 480 LEU A O 1
ATOM 3742 N N . SER A 1 481 ? 8.702 -13.802 -14.773 1.00 92.75 481 SER A N 1
ATOM 3743 C CA . SER A 1 481 ? 9.953 -14.462 -15.159 1.00 92.75 481 SER A CA 1
ATOM 3744 C C . SER A 1 481 ? 11.028 -13.438 -15.530 1.00 92.75 481 SER A C 1
ATOM 3746 O O . SER A 1 481 ? 12.131 -13.500 -14.991 1.00 92.75 481 SER A O 1
ATOM 3748 N N . LEU A 1 482 ? 10.675 -12.430 -16.338 1.00 93.38 482 LEU A N 1
ATOM 3749 C CA . LEU A 1 482 ? 11.563 -11.312 -16.665 1.00 93.38 482 LEU A CA 1
ATOM 3750 C C . LEU A 1 482 ? 11.976 -10.532 -15.409 1.00 93.38 482 LEU A C 1
ATOM 3752 O O . LEU A 1 482 ? 13.148 -10.207 -15.247 1.00 93.38 482 LEU A O 1
ATOM 3756 N N . ALA A 1 483 ? 11.034 -10.263 -14.499 1.00 94.00 483 ALA A N 1
ATOM 3757 C CA . ALA A 1 483 ? 11.321 -9.537 -13.263 1.00 94.00 483 ALA A CA 1
ATOM 3758 C C . ALA A 1 483 ? 12.285 -10.292 -12.342 1.00 94.00 483 ALA A C 1
ATOM 3760 O O . ALA A 1 483 ? 13.167 -9.670 -11.763 1.00 94.00 483 ALA A O 1
ATOM 3761 N N . ARG A 1 484 ? 12.167 -11.619 -12.220 1.00 91.69 484 ARG A N 1
ATOM 3762 C CA . ARG A 1 484 ? 13.108 -12.430 -11.424 1.00 91.69 484 ARG A CA 1
ATOM 3763 C C . ARG A 1 484 ? 14.536 -12.369 -11.961 1.00 91.69 484 ARG A C 1
ATOM 3765 O O . ARG A 1 484 ? 15.461 -12.335 -11.158 1.00 91.69 484 ARG A O 1
ATOM 3772 N N . ALA A 1 485 ? 14.701 -12.347 -13.281 1.00 89.12 485 ALA A N 1
ATOM 3773 C CA . ALA A 1 485 ? 16.009 -12.206 -13.911 1.00 89.12 485 ALA A CA 1
ATOM 3774 C C . ALA A 1 485 ? 16.562 -10.780 -13.730 1.00 89.12 485 ALA A C 1
ATOM 3776 O O . ALA A 1 485 ? 17.589 -10.594 -13.081 1.00 89.12 485 ALA A O 1
ATOM 3777 N N . GLN A 1 486 ? 15.815 -9.765 -14.181 1.00 89.31 486 GLN A N 1
ATOM 3778 C CA . GLN A 1 486 ? 16.263 -8.364 -14.182 1.00 89.31 486 GLN A CA 1
ATOM 3779 C C . GLN A 1 486 ? 16.435 -7.755 -12.793 1.00 89.31 486 GLN A C 1
ATOM 3781 O O . GLN A 1 486 ? 17.303 -6.912 -12.584 1.00 89.31 486 GLN A O 1
ATOM 3786 N N . LEU A 1 487 ? 15.602 -8.155 -11.833 1.00 90.56 487 LEU A N 1
ATOM 3787 C CA . LEU A 1 487 ? 15.644 -7.626 -10.469 1.00 90.56 487 LEU A CA 1
ATOM 3788 C C . LEU A 1 487 ? 16.420 -8.535 -9.511 1.00 90.56 487 LEU A C 1
ATOM 3790 O O . LEU A 1 487 ? 16.379 -8.322 -8.295 1.00 90.56 487 LEU A O 1
ATOM 3794 N N . SER A 1 488 ? 17.142 -9.530 -10.034 1.00 87.25 488 SER A N 1
ATOM 3795 C CA . SER A 1 488 ? 18.046 -10.349 -9.232 1.00 87.25 488 SER A CA 1
ATOM 3796 C C . SER A 1 488 ? 19.097 -9.460 -8.560 1.00 87.25 488 SER A C 1
ATOM 3798 O O . SER A 1 488 ? 19.808 -8.699 -9.214 1.00 87.25 488 SER A O 1
ATOM 3800 N N . GLY A 1 489 ? 19.157 -9.500 -7.228 1.00 83.31 489 GLY A N 1
ATOM 3801 C CA . GLY A 1 489 ? 20.063 -8.652 -6.446 1.00 83.31 489 GLY A CA 1
ATOM 3802 C C . GLY A 1 489 ? 19.712 -7.156 -6.430 1.00 83.31 489 GLY A C 1
ATOM 3803 O O . GLY A 1 489 ? 20.511 -6.362 -5.936 1.00 83.31 489 GLY A O 1
ATOM 3804 N N . TRP A 1 490 ? 18.537 -6.746 -6.930 1.00 85.50 490 TRP A N 1
ATOM 3805 C CA . TRP A 1 490 ? 18.136 -5.336 -6.947 1.00 85.50 490 TRP A CA 1
ATOM 3806 C C . TRP A 1 490 ? 18.058 -4.736 -5.522 1.00 85.50 490 TRP A C 1
ATOM 3808 O O . TRP A 1 490 ? 17.459 -5.328 -4.612 1.00 85.50 490 TRP A O 1
ATOM 3818 N N . PRO A 1 491 ? 18.603 -3.525 -5.289 1.00 86.06 491 PRO A N 1
ATOM 3819 C CA . PRO A 1 491 ? 19.098 -2.551 -6.248 1.00 86.06 491 PRO A CA 1
ATOM 3820 C C . PRO A 1 491 ? 20.592 -2.764 -6.478 1.00 86.06 491 PRO A C 1
ATOM 3822 O O . PRO A 1 491 ? 21.379 -2.820 -5.534 1.00 86.06 491 PRO A O 1
ATOM 3825 N N . THR A 1 492 ? 20.996 -2.834 -7.738 1.00 80.81 492 THR A N 1
ATOM 3826 C CA . THR A 1 492 ? 22.404 -3.033 -8.095 1.00 80.81 492 THR A CA 1
ATOM 3827 C C . THR A 1 492 ? 23.173 -1.715 -8.111 1.00 80.81 492 THR A C 1
ATOM 3829 O O . THR A 1 492 ? 24.391 -1.727 -7.968 1.00 80.81 492 THR A O 1
ATOM 3832 N N . ASN A 1 493 ? 22.481 -0.576 -8.280 1.00 82.94 493 ASN A N 1
ATOM 3833 C CA . ASN A 1 493 ? 23.076 0.731 -8.603 1.00 82.94 493 ASN A CA 1
ATOM 3834 C C . ASN A 1 493 ? 23.984 0.702 -9.851 1.00 82.94 493 ASN A C 1
ATOM 3836 O O . ASN A 1 493 ? 24.795 1.603 -10.047 1.00 82.94 493 ASN A O 1
ATOM 3840 N N . VAL A 1 494 ? 23.844 -0.322 -10.696 1.00 79.12 494 VAL A N 1
ATOM 3841 C CA . VAL A 1 494 ? 24.631 -0.529 -11.913 1.00 79.12 494 VAL A CA 1
ATOM 3842 C C . VAL A 1 494 ? 23.668 -0.800 -13.062 1.00 79.12 494 VAL A C 1
ATOM 3844 O O . VAL A 1 494 ? 22.739 -1.594 -12.914 1.00 79.12 494 VAL A O 1
ATOM 3847 N N . TRP A 1 495 ? 23.883 -0.118 -14.186 1.00 79.31 495 TRP A N 1
ATOM 3848 C CA . TRP A 1 495 ? 23.125 -0.327 -15.419 1.00 79.31 495 TRP A CA 1
ATOM 3849 C C . TRP A 1 495 ? 23.429 -1.695 -16.034 1.00 79.31 495 TRP A C 1
ATOM 3851 O O . TRP A 1 495 ? 24.542 -2.203 -15.909 1.00 79.31 495 TRP A O 1
ATOM 3861 N N . ASP A 1 496 ? 22.432 -2.281 -16.693 1.00 76.69 496 ASP A N 1
ATOM 3862 C CA . ASP A 1 496 ? 22.527 -3.623 -17.263 1.00 76.69 496 ASP A CA 1
ATOM 3863 C C . ASP A 1 496 ? 23.544 -3.689 -18.418 1.00 76.69 496 ASP A C 1
ATOM 3865 O O . ASP A 1 496 ? 23.478 -2.916 -19.378 1.00 76.69 496 ASP A O 1
ATOM 3869 N N . ASP A 1 497 ? 24.480 -4.635 -18.343 1.00 77.94 497 ASP A N 1
ATOM 3870 C CA . ASP A 1 497 ? 25.552 -4.839 -19.321 1.00 77.94 497 ASP A CA 1
ATOM 3871 C C . ASP A 1 497 ? 25.223 -5.853 -20.430 1.00 77.94 497 ASP A C 1
ATOM 3873 O O . ASP A 1 497 ? 26.029 -6.046 -21.337 1.00 77.94 497 ASP A O 1
ATOM 3877 N N . GLY A 1 498 ? 24.008 -6.401 -20.450 1.00 79.81 498 GLY A N 1
ATOM 3878 C CA . GLY A 1 498 ? 23.504 -7.318 -21.472 1.00 79.81 498 GLY A CA 1
ATOM 3879 C C . GLY A 1 498 ? 23.791 -8.787 -21.165 1.00 79.81 498 GLY A C 1
ATOM 3880 O O . GLY A 1 498 ? 23.312 -9.664 -21.881 1.00 79.81 498 GLY A O 1
ATOM 3881 N N . ARG A 1 499 ? 24.513 -9.103 -20.077 1.00 79.00 499 ARG A N 1
ATOM 3882 C CA . ARG A 1 499 ? 24.822 -10.497 -19.699 1.00 79.00 499 ARG A CA 1
ATOM 3883 C C . ARG A 1 499 ? 23.576 -11.343 -19.450 1.00 79.00 499 ARG A C 1
ATOM 3885 O O . ARG A 1 499 ? 23.613 -12.551 -19.661 1.00 79.00 499 ARG A O 1
ATOM 3892 N N . GLN A 1 500 ? 22.479 -10.711 -19.038 1.00 80.06 500 GLN A N 1
ATOM 3893 C CA . GLN A 1 500 ? 21.215 -11.393 -18.772 1.00 80.06 500 GLN A CA 1
ATOM 3894 C C . GLN A 1 500 ? 20.443 -11.767 -20.045 1.00 80.06 500 GLN A C 1
ATOM 3896 O O . GLN A 1 500 ? 19.547 -12.600 -19.970 1.00 80.06 500 GLN A O 1
ATOM 3901 N N . ALA A 1 501 ? 20.785 -11.214 -21.214 1.00 80.31 501 ALA A N 1
ATOM 3902 C CA . ALA A 1 501 ? 20.046 -11.448 -22.458 1.00 80.31 501 ALA A CA 1
ATOM 3903 C C . ALA A 1 501 ? 19.911 -12.943 -22.806 1.00 80.31 501 ALA A C 1
ATOM 3905 O O . ALA A 1 501 ? 18.823 -13.420 -23.118 1.00 80.31 501 ALA A O 1
ATOM 3906 N N . VAL A 1 502 ? 20.992 -13.716 -22.644 1.00 81.19 502 VAL A N 1
ATOM 3907 C CA . VAL A 1 502 ? 20.995 -15.165 -22.919 1.00 81.19 502 VAL A CA 1
ATOM 3908 C C . VAL A 1 502 ? 20.024 -15.919 -22.004 1.00 81.19 502 VAL A C 1
ATOM 3910 O O . VAL A 1 502 ? 19.326 -16.829 -22.449 1.00 81.19 502 VAL A O 1
ATOM 3913 N N . GLU A 1 503 ? 19.944 -15.527 -20.730 1.00 83.69 503 GLU A N 1
ATOM 3914 C CA . GLU A 1 503 ? 19.027 -16.135 -19.757 1.00 83.69 503 GLU A CA 1
ATOM 3915 C C . GLU A 1 503 ? 17.557 -15.789 -20.051 1.00 83.69 503 GLU A C 1
ATOM 3917 O O . GLU A 1 503 ? 16.650 -16.504 -19.618 1.00 83.69 503 GLU A O 1
ATOM 3922 N N . LEU A 1 504 ? 17.313 -14.719 -20.814 1.00 88.19 504 LEU A N 1
ATOM 3923 C CA . LEU A 1 504 ? 15.984 -14.215 -21.149 1.00 88.19 504 LEU A CA 1
ATOM 3924 C C . LEU A 1 504 ? 15.406 -14.785 -22.446 1.00 88.19 504 LEU A C 1
ATOM 3926 O O . LEU A 1 504 ? 14.206 -14.625 -22.664 1.00 88.19 504 LEU A O 1
ATOM 3930 N N . ALA A 1 505 ? 16.180 -15.511 -23.256 1.00 88.56 505 ALA A N 1
ATOM 3931 C CA . ALA A 1 505 ? 15.689 -16.104 -24.505 1.00 88.56 505 ALA A CA 1
ATOM 3932 C C . ALA A 1 505 ? 14.410 -16.966 -24.338 1.00 88.56 505 ALA A C 1
ATOM 3934 O O . ALA A 1 505 ? 13.480 -16.811 -25.134 1.00 88.56 505 ALA A O 1
ATOM 3935 N N . PRO A 1 506 ? 14.261 -17.811 -23.290 1.00 90.94 506 PRO A N 1
ATOM 3936 C CA . PRO A 1 506 ? 13.007 -18.533 -23.054 1.00 90.94 506 PRO A CA 1
ATOM 3937 C C . PRO A 1 506 ? 11.825 -17.606 -22.739 1.00 90.94 506 PRO A C 1
ATOM 3939 O O . PRO A 1 506 ? 10.691 -17.888 -23.121 1.00 90.94 506 PRO A O 1
ATOM 3942 N N . VAL A 1 507 ? 12.085 -16.492 -22.047 1.00 92.75 507 VAL A N 1
ATOM 3943 C CA . VAL A 1 507 ? 11.066 -15.489 -21.711 1.00 92.75 507 VAL A CA 1
ATOM 3944 C C . VAL A 1 507 ? 10.662 -14.703 -22.957 1.00 92.75 507 VAL A C 1
ATOM 3946 O O . VAL A 1 507 ? 9.475 -14.456 -23.150 1.00 92.75 507 VAL A O 1
ATOM 3949 N N . ALA A 1 508 ? 11.616 -14.367 -23.829 1.00 93.81 508 ALA A N 1
ATOM 3950 C CA . ALA A 1 508 ? 11.348 -13.742 -25.120 1.00 93.81 508 ALA A CA 1
ATOM 3951 C C . ALA A 1 508 ? 10.438 -14.626 -25.984 1.00 93.81 508 ALA A C 1
ATOM 3953 O O . ALA A 1 508 ? 9.411 -14.160 -26.463 1.00 93.81 508 ALA A O 1
ATOM 3954 N N . ALA A 1 509 ? 10.740 -15.925 -26.090 1.00 93.06 509 ALA A N 1
ATOM 3955 C CA . ALA A 1 509 ? 9.894 -16.874 -26.815 1.00 93.06 509 ALA A CA 1
ATOM 3956 C C . ALA A 1 509 ? 8.476 -16.965 -26.221 1.00 93.06 509 ALA A C 1
ATOM 3958 O O . ALA A 1 509 ? 7.490 -16.986 -26.955 1.00 93.06 509 ALA A O 1
ATOM 3959 N N . GLN A 1 510 ? 8.353 -16.967 -24.889 1.00 93.38 510 GLN A N 1
ATOM 3960 C CA . GLN A 1 510 ? 7.046 -16.942 -24.231 1.00 93.38 510 GLN A CA 1
ATOM 3961 C C . GLN A 1 510 ? 6.260 -15.665 -24.562 1.00 93.38 510 GLN A C 1
ATOM 3963 O O . GLN A 1 510 ? 5.062 -15.742 -24.812 1.00 93.38 510 GLN A O 1
ATOM 3968 N N . LEU A 1 511 ? 6.910 -14.500 -24.554 1.00 95.31 511 LEU A N 1
ATOM 3969 C CA . LEU A 1 511 ? 6.270 -13.221 -24.873 1.00 95.31 511 LEU A CA 1
ATOM 3970 C C . LEU A 1 511 ? 5.945 -13.088 -26.368 1.00 95.31 511 LEU A C 1
ATOM 3972 O O . LEU A 1 511 ? 4.948 -12.462 -26.702 1.00 95.31 511 LEU A O 1
ATOM 3976 N N . ALA A 1 512 ? 6.725 -13.701 -27.259 1.00 95.88 512 ALA A N 1
ATOM 3977 C CA . ALA A 1 512 ? 6.400 -13.765 -28.683 1.00 95.88 512 ALA A CA 1
ATOM 3978 C C . ALA A 1 512 ? 5.094 -14.543 -28.919 1.00 95.88 512 ALA A C 1
ATOM 3980 O O . ALA A 1 512 ? 4.209 -14.047 -29.607 1.00 95.88 512 ALA A O 1
ATOM 3981 N N . ASN A 1 513 ? 4.904 -15.678 -28.235 1.00 94.31 513 ASN A N 1
ATOM 3982 C CA . ASN A 1 513 ? 3.642 -16.428 -28.294 1.00 94.31 513 ASN A CA 1
ATOM 3983 C C . ASN A 1 513 ? 2.439 -15.617 -27.772 1.00 94.31 513 ASN A C 1
ATOM 3985 O O . ASN A 1 513 ? 1.311 -15.844 -28.199 1.00 94.31 513 ASN A O 1
ATOM 3989 N N . VAL A 1 514 ? 2.655 -14.671 -26.846 1.00 96.25 514 VAL A N 1
ATOM 3990 C CA . VAL A 1 514 ? 1.592 -13.743 -26.420 1.00 96.25 514 VAL A CA 1
ATOM 3991 C C . VAL A 1 514 ? 1.152 -12.873 -27.592 1.00 96.25 514 VAL A C 1
ATOM 3993 O O . VAL A 1 514 ? -0.046 -12.674 -27.761 1.00 96.25 514 VAL A O 1
ATOM 3996 N N . LEU A 1 515 ? 2.094 -12.381 -28.401 1.00 96.25 515 LEU A N 1
ATOM 3997 C CA . LEU A 1 515 ? 1.787 -11.545 -29.563 1.00 96.25 515 LEU A CA 1
ATOM 3998 C C . LEU A 1 515 ? 1.107 -12.320 -30.699 1.00 96.25 515 LEU A C 1
ATOM 4000 O O . LEU A 1 515 ? 0.342 -11.723 -31.450 1.00 96.25 515 LEU A O 1
ATOM 4004 N N . ASP A 1 516 ? 1.313 -13.637 -30.787 1.00 95.12 516 ASP A N 1
ATOM 4005 C CA . ASP A 1 516 ? 0.555 -14.494 -31.712 1.00 95.12 516 ASP A CA 1
ATOM 4006 C C . ASP A 1 516 ? -0.937 -14.579 -31.337 1.00 95.12 516 ASP A C 1
ATOM 4008 O O . ASP A 1 516 ? -1.790 -14.761 -32.207 1.00 95.12 516 ASP A O 1
ATOM 4012 N N . LEU A 1 517 ? -1.258 -14.454 -30.043 1.00 93.44 517 LEU A N 1
ATOM 4013 C CA . LEU A 1 517 ? -2.632 -14.444 -29.525 1.00 93.44 517 LEU A CA 1
ATOM 4014 C C . LEU A 1 517 ? -3.239 -13.033 -29.501 1.00 93.44 517 LEU A C 1
ATOM 4016 O O . LEU A 1 517 ? -4.434 -12.868 -29.733 1.00 93.44 517 LEU A O 1
ATOM 4020 N N . ASP A 1 518 ? -2.424 -12.029 -29.184 1.00 93.88 518 ASP A N 1
ATOM 4021 C CA . ASP A 1 518 ? -2.807 -10.629 -29.006 1.00 93.88 518 ASP A CA 1
ATOM 4022 C C . ASP A 1 518 ? -1.641 -9.724 -29.431 1.00 93.88 518 ASP A C 1
ATOM 4024 O O . ASP A 1 518 ? -0.767 -9.376 -28.631 1.00 93.88 518 ASP A O 1
ATOM 4028 N N . ALA A 1 519 ? -1.616 -9.347 -30.711 1.00 93.88 519 ALA A N 1
ATOM 4029 C CA . ALA A 1 519 ? -0.549 -8.525 -31.288 1.00 93.88 519 ALA A CA 1
ATOM 4030 C C . ALA A 1 519 ? -0.444 -7.129 -30.641 1.00 93.88 519 ALA A C 1
ATOM 4032 O O . ALA A 1 519 ? 0.641 -6.543 -30.600 1.00 93.88 519 ALA A O 1
ATOM 4033 N N . ASP A 1 520 ? -1.546 -6.634 -30.068 1.00 94.50 520 ASP A N 1
ATOM 4034 C CA . ASP A 1 520 ? -1.638 -5.330 -29.406 1.00 94.50 520 ASP A CA 1
ATOM 4035 C C . ASP A 1 520 ? -1.389 -5.438 -27.888 1.00 94.50 520 ASP A C 1
ATOM 4037 O O . ASP A 1 520 ? -1.713 -4.541 -27.099 1.00 94.50 520 ASP A O 1
ATOM 4041 N N . ASN A 1 521 ? -0.787 -6.540 -27.427 1.00 95.25 521 ASN A N 1
ATOM 4042 C CA . ASN A 1 521 ? -0.486 -6.716 -26.018 1.00 95.25 521 ASN A CA 1
ATOM 4043 C C . ASN A 1 521 ? 0.665 -5.802 -25.569 1.00 95.25 521 ASN A C 1
ATOM 4045 O O . ASN A 1 521 ? 1.845 -6.144 -25.673 1.00 95.25 521 ASN A O 1
ATOM 4049 N N . VAL A 1 522 ? 0.318 -4.653 -24.981 1.00 95.19 522 VAL A N 1
ATOM 4050 C CA . VAL A 1 522 ? 1.274 -3.633 -24.500 1.00 95.19 522 VAL A CA 1
ATOM 4051 C C . VAL A 1 522 ? 2.369 -4.220 -23.606 1.00 95.19 522 VAL A C 1
ATOM 4053 O O . VAL A 1 522 ? 3.531 -3.825 -23.699 1.00 95.19 522 VAL A O 1
ATOM 4056 N N . ALA A 1 523 ? 2.018 -5.168 -22.732 1.00 94.25 523 ALA A N 1
ATOM 4057 C CA . ALA A 1 523 ? 2.969 -5.763 -21.800 1.00 94.25 523 ALA A CA 1
ATOM 4058 C C . ALA A 1 523 ? 4.024 -6.610 -22.523 1.00 94.25 523 ALA A C 1
ATOM 4060 O O . ALA A 1 523 ? 5.203 -6.533 -22.171 1.00 94.25 523 ALA A O 1
ATOM 4061 N N . ALA A 1 524 ? 3.613 -7.399 -23.518 1.00 96.19 524 ALA A N 1
ATOM 4062 C CA . ALA A 1 524 ? 4.524 -8.202 -24.323 1.00 96.19 524 ALA A CA 1
ATOM 4063 C C . ALA A 1 524 ? 5.368 -7.334 -25.259 1.00 96.19 524 ALA A C 1
ATOM 4065 O O . ALA A 1 524 ? 6.589 -7.478 -25.237 1.00 96.19 524 ALA A O 1
ATOM 4066 N N . GLN A 1 525 ? 4.757 -6.373 -25.964 1.00 97.94 525 GLN A N 1
ATOM 4067 C CA . GLN A 1 525 ? 5.476 -5.418 -26.815 1.00 97.94 525 GLN A CA 1
ATOM 4068 C C . GLN A 1 525 ? 6.557 -4.676 -26.019 1.00 97.94 525 GLN A C 1
ATOM 4070 O O . GLN A 1 525 ? 7.735 -4.700 -26.371 1.00 97.94 525 GLN A O 1
ATOM 4075 N N . TYR A 1 526 ? 6.203 -4.107 -24.861 1.00 97.62 526 TYR A N 1
ATOM 4076 C CA . TYR A 1 526 ? 7.180 -3.406 -24.030 1.00 97.62 526 TYR A CA 1
ATOM 4077 C C . TYR A 1 526 ? 8.324 -4.325 -23.579 1.00 97.62 526 TYR A C 1
ATOM 4079 O O . TYR A 1 526 ? 9.494 -3.959 -23.673 1.00 97.62 526 TYR A O 1
ATOM 4087 N N . ARG A 1 527 ? 8.011 -5.532 -23.095 1.00 95.88 527 ARG A N 1
ATOM 4088 C CA . ARG A 1 527 ? 9.018 -6.450 -22.544 1.00 95.88 527 ARG A CA 1
ATOM 4089 C C . ARG A 1 527 ? 9.929 -7.057 -23.607 1.00 95.88 527 ARG A C 1
ATOM 4091 O O . ARG A 1 527 ? 11.112 -7.210 -23.323 1.00 95.88 527 ARG A O 1
ATOM 4098 N N . LEU A 1 528 ? 9.420 -7.355 -24.801 1.00 96.94 528 LEU A N 1
ATOM 4099 C CA . LEU A 1 528 ? 10.247 -7.769 -25.938 1.00 96.94 528 LEU A CA 1
ATOM 4100 C C . LEU A 1 528 ? 11.182 -6.641 -26.374 1.00 96.94 528 LEU A C 1
ATOM 4102 O O . LEU A 1 528 ? 12.371 -6.885 -26.550 1.00 96.94 528 LEU A O 1
ATOM 4106 N N . GLY A 1 529 ? 10.690 -5.398 -26.405 1.00 96.81 529 GLY A N 1
ATOM 4107 C CA . GLY A 1 529 ? 11.533 -4.222 -26.616 1.00 96.81 529 GLY A CA 1
ATOM 4108 C C . GLY A 1 529 ? 12.659 -4.106 -25.584 1.00 96.81 529 GLY A C 1
ATOM 4109 O O . GLY A 1 529 ? 13.813 -3.902 -25.947 1.00 96.81 529 GLY A O 1
ATOM 4110 N N . LEU A 1 530 ? 12.361 -4.316 -24.295 1.00 95.25 530 LEU A N 1
ATOM 4111 C CA . LEU A 1 530 ? 13.385 -4.332 -23.241 1.00 95.25 530 LEU A CA 1
ATOM 4112 C C . LEU A 1 530 ? 14.409 -5.459 -23.417 1.00 95.25 530 LEU A C 1
ATOM 4114 O O . LEU A 1 530 ? 15.588 -5.239 -23.158 1.00 95.25 530 LEU A O 1
ATOM 4118 N N . ILE A 1 531 ? 13.981 -6.657 -23.823 1.00 94.75 531 ILE A N 1
ATOM 4119 C CA . ILE A 1 531 ? 14.897 -7.780 -24.069 1.00 94.75 531 ILE A CA 1
ATOM 4120 C C . ILE A 1 531 ? 15.813 -7.461 -25.259 1.00 94.75 531 ILE A C 1
ATOM 4122 O O . ILE A 1 531 ? 17.027 -7.589 -25.125 1.00 94.75 531 ILE A O 1
ATOM 4126 N N . ALA A 1 532 ? 15.271 -6.929 -26.357 1.00 95.56 532 ALA A N 1
ATOM 4127 C CA . ALA A 1 532 ? 16.063 -6.497 -27.510 1.00 95.56 532 ALA A CA 1
ATOM 4128 C C . ALA A 1 532 ? 17.082 -5.394 -27.140 1.00 95.56 532 ALA A C 1
ATOM 4130 O O . ALA A 1 532 ? 18.243 -5.439 -27.550 1.00 95.56 532 ALA A O 1
ATOM 4131 N N . MET A 1 533 ? 16.714 -4.451 -26.257 1.00 93.50 533 MET A N 1
ATOM 4132 C CA . MET A 1 533 ? 17.661 -3.462 -25.713 1.00 93.50 533 MET A CA 1
ATOM 4133 C C . MET A 1 533 ? 18.820 -4.099 -24.931 1.00 93.50 533 MET A C 1
ATOM 4135 O O . MET A 1 533 ? 19.948 -3.592 -24.974 1.00 93.50 533 MET A O 1
ATOM 4139 N N . LEU A 1 534 ? 18.559 -5.182 -24.191 1.00 90.62 534 LEU A N 1
ATOM 4140 C CA . LEU A 1 534 ? 19.599 -5.936 -23.482 1.00 90.62 534 LEU A CA 1
ATOM 4141 C C . LEU A 1 534 ? 20.526 -6.664 -24.456 1.00 90.62 534 LEU A C 1
ATOM 4143 O O . LEU A 1 534 ? 21.737 -6.681 -24.246 1.00 90.62 534 LEU A O 1
ATOM 4147 N N . GLU A 1 535 ? 19.963 -7.193 -25.541 1.00 92.25 535 GLU A N 1
ATOM 4148 C CA . GLU A 1 535 ? 20.683 -7.828 -26.654 1.00 92.25 535 GLU A CA 1
ATOM 4149 C C . GLU A 1 535 ? 21.465 -6.827 -27.518 1.00 92.25 535 GLU A C 1
ATOM 4151 O O . GLU A 1 535 ? 22.308 -7.231 -28.317 1.00 92.25 535 GLU A O 1
ATOM 4156 N N . ARG A 1 536 ? 21.251 -5.520 -27.305 1.00 92.19 536 ARG A N 1
ATOM 4157 C CA . ARG A 1 536 ? 21.807 -4.410 -28.101 1.00 92.19 536 ARG A CA 1
ATOM 4158 C C . ARG A 1 536 ? 21.278 -4.356 -29.537 1.00 92.19 536 ARG A C 1
ATOM 4160 O O . ARG A 1 536 ? 21.877 -3.674 -30.364 1.00 92.19 536 ARG A O 1
ATOM 4167 N N . ASP A 1 537 ? 20.159 -5.024 -29.802 1.00 95.00 537 ASP A N 1
ATOM 4168 C CA . ASP A 1 537 ? 19.392 -4.910 -31.040 1.00 95.00 537 ASP A CA 1
ATOM 4169 C C . ASP A 1 537 ? 18.395 -3.752 -30.894 1.00 95.00 537 ASP A C 1
ATOM 4171 O O . ASP A 1 537 ? 17.239 -3.912 -30.486 1.00 95.00 537 ASP A O 1
ATOM 4175 N N . TYR A 1 538 ? 18.893 -2.536 -31.127 1.00 96.56 538 TYR A N 1
ATOM 4176 C CA . TYR A 1 538 ? 18.102 -1.324 -30.935 1.00 96.56 538 TYR A CA 1
ATOM 4177 C C . TYR A 1 538 ? 17.048 -1.145 -32.031 1.00 96.56 538 TYR A C 1
ATOM 4179 O O . TYR A 1 538 ? 16.007 -0.551 -31.764 1.00 96.56 538 TYR A O 1
ATOM 4187 N N . GLU A 1 539 ? 17.274 -1.677 -33.233 1.00 97.88 539 GLU A N 1
ATOM 4188 C CA . GLU A 1 539 ? 16.305 -1.664 -34.328 1.00 97.88 539 GLU A CA 1
ATOM 4189 C C . GLU A 1 539 ? 15.059 -2.501 -33.992 1.00 97.88 539 GLU A C 1
ATOM 4191 O O . GLU A 1 539 ? 13.924 -2.016 -34.098 1.00 97.88 539 GLU A O 1
ATOM 4196 N N . THR A 1 540 ? 15.253 -3.735 -33.513 1.00 97.81 540 THR A N 1
ATOM 4197 C CA . THR A 1 540 ? 14.145 -4.583 -33.045 1.00 97.81 540 THR A CA 1
ATOM 4198 C C . THR A 1 540 ? 13.483 -3.979 -31.807 1.00 97.81 540 THR A C 1
ATOM 4200 O O . THR A 1 540 ? 12.253 -3.976 -31.697 1.00 97.81 540 THR A O 1
ATOM 4203 N N . ALA A 1 541 ? 14.270 -3.390 -30.898 1.00 98.06 541 ALA A N 1
ATOM 4204 C CA . ALA A 1 541 ? 13.726 -2.706 -29.729 1.00 98.06 541 ALA A CA 1
ATOM 4205 C C . ALA A 1 541 ? 12.791 -1.548 -30.109 1.00 98.06 541 ALA A C 1
ATOM 4207 O O . ALA A 1 541 ? 11.690 -1.468 -29.566 1.00 98.06 541 ALA A O 1
ATOM 4208 N N . VAL A 1 542 ? 13.190 -0.681 -31.049 1.00 98.56 542 VAL A N 1
ATOM 4209 C CA . VAL A 1 542 ? 12.339 0.414 -31.549 1.00 98.56 542 VAL A CA 1
ATOM 4210 C C . VAL A 1 542 ? 11.045 -0.131 -32.136 1.00 98.56 542 VAL A C 1
ATOM 4212 O O . VAL A 1 542 ? 9.984 0.360 -31.765 1.00 98.56 542 VAL A O 1
ATOM 4215 N N . SER A 1 543 ? 11.111 -1.182 -32.956 1.00 97.94 543 SER A N 1
ATOM 4216 C CA . SER A 1 543 ? 9.925 -1.768 -33.598 1.00 97.94 543 SER A CA 1
ATOM 4217 C C . SER A 1 543 ? 8.855 -2.181 -32.577 1.00 97.94 543 SER A C 1
ATOM 4219 O O . SER A 1 543 ? 7.678 -1.866 -32.731 1.00 97.94 543 SER A O 1
ATOM 4221 N N . HIS A 1 544 ? 9.260 -2.834 -31.485 1.00 98.38 544 HIS A N 1
ATOM 4222 C CA . HIS A 1 544 ? 8.343 -3.214 -30.408 1.00 98.38 544 HIS A CA 1
ATOM 4223 C C . HIS A 1 544 ? 7.904 -2.025 -29.536 1.00 98.38 544 HIS A C 1
ATOM 4225 O O . HIS A 1 544 ? 6.746 -1.936 -29.118 1.00 98.38 544 HIS A O 1
ATOM 4231 N N . LEU A 1 545 ? 8.824 -1.106 -29.229 1.00 98.56 545 LEU A N 1
ATOM 4232 C CA . LEU A 1 545 ? 8.558 0.025 -28.339 1.00 98.56 545 LEU A CA 1
ATOM 4233 C C . LEU A 1 545 ? 7.698 1.115 -28.990 1.00 98.56 545 LEU A C 1
ATOM 4235 O O . LEU A 1 545 ? 6.943 1.763 -28.268 1.00 98.56 545 LEU A O 1
ATOM 4239 N N . GLU A 1 546 ? 7.773 1.307 -30.310 1.00 98.44 546 GLU A N 1
ATOM 4240 C CA . GLU A 1 546 ? 6.872 2.185 -31.069 1.00 98.44 546 GLU A CA 1
ATOM 4241 C C . GLU A 1 546 ? 5.428 1.694 -30.940 1.00 98.44 546 GLU A C 1
ATOM 4243 O O . GLU A 1 546 ? 4.575 2.453 -30.483 1.00 98.44 546 GLU A O 1
ATOM 4248 N N . ILE A 1 547 ? 5.175 0.404 -31.192 1.00 98.25 547 ILE A N 1
ATOM 4249 C CA . ILE A 1 547 ? 3.843 -0.203 -31.023 1.00 98.25 547 ILE A CA 1
ATOM 4250 C C . ILE A 1 547 ? 3.367 -0.048 -29.571 1.00 98.25 547 ILE A C 1
ATOM 4252 O O . ILE A 1 547 ? 2.252 0.404 -29.308 1.00 98.25 547 ILE A O 1
ATOM 4256 N N . ALA A 1 548 ? 4.226 -0.359 -28.595 1.00 97.94 548 ALA A N 1
ATOM 4257 C CA . ALA A 1 548 ? 3.884 -0.202 -27.183 1.00 97.94 548 ALA A CA 1
ATOM 4258 C C . ALA A 1 548 ? 3.558 1.263 -26.818 1.00 97.94 548 ALA A C 1
ATOM 4260 O O . ALA A 1 548 ? 2.679 1.514 -25.989 1.00 97.94 548 ALA A O 1
ATOM 4261 N N . HIS A 1 549 ? 4.251 2.231 -27.428 1.00 98.06 549 HIS A N 1
ATOM 4262 C CA . HIS A 1 549 ? 4.024 3.660 -27.215 1.00 98.06 549 HIS A CA 1
ATOM 4263 C C . HIS A 1 549 ? 2.735 4.149 -27.879 1.00 98.06 549 HIS A C 1
ATOM 4265 O O . HIS A 1 549 ? 2.029 4.961 -27.287 1.00 98.06 549 HIS A O 1
ATOM 4271 N N . GLU A 1 550 ? 2.397 3.645 -29.064 1.00 98.00 550 GLU A N 1
ATOM 4272 C CA . GLU A 1 550 ? 1.127 3.942 -29.732 1.00 98.00 550 GLU A CA 1
ATOM 4273 C C . GLU A 1 550 ? -0.071 3.443 -28.913 1.00 98.00 550 GLU A C 1
ATOM 4275 O O . GLU A 1 550 ? -1.074 4.149 -28.777 1.00 98.00 550 GLU A O 1
ATOM 4280 N N . LEU A 1 551 ? 0.056 2.263 -28.302 1.00 96.75 551 LEU A N 1
ATOM 4281 C CA . LEU A 1 551 ? -0.997 1.649 -27.492 1.00 96.75 551 LEU A CA 1
ATOM 4282 C C . LEU A 1 551 ? -1.133 2.267 -26.085 1.00 96.75 551 LEU A C 1
ATOM 4284 O O . LEU A 1 551 ? -2.244 2.355 -25.557 1.00 96.75 551 LEU A O 1
ATOM 4288 N N . ASP A 1 552 ? -0.034 2.712 -25.461 1.00 96.38 552 ASP A N 1
ATOM 4289 C CA . ASP A 1 552 ? -0.054 3.442 -24.180 1.00 96.38 552 ASP A CA 1
ATOM 4290 C C . ASP A 1 552 ? 0.931 4.630 -24.166 1.00 96.38 552 ASP A C 1
ATOM 4292 O O . ASP A 1 552 ? 1.982 4.589 -23.508 1.00 96.38 552 ASP A O 1
ATOM 4296 N N . PRO A 1 553 ? 0.571 5.760 -24.804 1.00 94.88 553 PRO A N 1
ATOM 4297 C CA . PRO A 1 553 ? 1.466 6.911 -24.942 1.00 94.88 553 PRO A CA 1
ATOM 4298 C C . PRO A 1 553 ? 1.783 7.603 -23.612 1.00 94.88 553 PRO A C 1
ATOM 4300 O O . PRO A 1 553 ? 2.719 8.396 -23.519 1.00 94.88 553 PRO A O 1
ATOM 4303 N N . GLY A 1 554 ? 1.015 7.323 -22.553 1.00 92.12 554 GLY A N 1
ATOM 4304 C CA . GLY A 1 554 ? 1.259 7.887 -21.228 1.00 92.12 554 GLY A CA 1
ATOM 4305 C C . GLY A 1 554 ? 2.200 7.053 -20.350 1.00 92.12 554 GLY A C 1
ATOM 4306 O O . GLY A 1 554 ? 2.439 7.442 -19.195 1.00 92.12 554 GLY A O 1
ATOM 4307 N N . HIS A 1 555 ? 2.657 5.887 -20.817 1.00 95.25 555 HIS A N 1
ATOM 4308 C CA . HIS A 1 555 ? 3.520 4.996 -20.051 1.00 95.25 555 HIS A CA 1
ATOM 4309 C C . HIS A 1 555 ? 4.951 5.531 -20.010 1.00 95.25 555 HIS A C 1
ATOM 4311 O O . HIS A 1 555 ? 5.717 5.411 -20.962 1.00 95.25 555 HIS A O 1
ATOM 4317 N N . ARG A 1 556 ? 5.368 6.029 -18.840 1.00 94.12 556 ARG A N 1
ATOM 4318 C CA . ARG A 1 556 ? 6.663 6.710 -18.687 1.00 94.12 556 ARG A CA 1
ATOM 4319 C C . ARG A 1 556 ? 7.852 5.823 -19.084 1.00 94.12 556 ARG A C 1
ATOM 4321 O O . ARG A 1 556 ? 8.750 6.288 -19.774 1.00 94.12 556 ARG A O 1
ATOM 4328 N N . GLY A 1 557 ? 7.848 4.558 -18.655 1.00 95.56 557 GLY A N 1
ATOM 4329 C CA . GLY A 1 557 ? 8.917 3.602 -18.968 1.00 95.56 557 GLY A CA 1
ATOM 4330 C C . GLY A 1 557 ? 9.077 3.307 -20.463 1.00 95.56 557 GLY A C 1
ATOM 4331 O O . GLY A 1 557 ? 10.195 3.366 -20.961 1.00 95.56 557 GLY A O 1
ATOM 4332 N N . ILE A 1 558 ? 7.976 3.064 -21.185 1.00 97.81 558 ILE A N 1
ATOM 4333 C CA . ILE A 1 558 ? 7.964 2.878 -22.644 1.00 97.81 558 ILE A CA 1
ATOM 4334 C C . ILE A 1 558 ? 8.529 4.117 -23.344 1.00 97.81 558 ILE A C 1
ATOM 4336 O O . ILE A 1 558 ? 9.500 3.994 -24.081 1.00 97.81 558 ILE A O 1
ATOM 4340 N N . THR A 1 559 ? 7.995 5.312 -23.059 1.00 97.19 559 THR A N 1
ATOM 4341 C CA . THR A 1 559 ? 8.466 6.570 -23.669 1.00 97.19 559 THR A CA 1
ATOM 4342 C C . THR A 1 559 ? 9.964 6.782 -23.455 1.00 97.19 559 THR A C 1
ATOM 4344 O O . THR A 1 559 ? 10.686 7.131 -24.386 1.00 97.19 559 THR A O 1
ATOM 4347 N N . LYS A 1 560 ? 10.443 6.546 -22.227 1.00 96.38 560 LYS A N 1
ATOM 4348 C CA . LYS A 1 560 ? 11.852 6.720 -21.870 1.00 96.38 560 LYS A CA 1
ATOM 4349 C C . LYS A 1 560 ? 12.751 5.712 -22.592 1.00 96.38 560 LYS A C 1
ATOM 4351 O O . LYS A 1 560 ? 13.746 6.115 -23.182 1.00 96.38 560 LYS A O 1
ATOM 4356 N N . ASN A 1 561 ? 12.388 4.429 -22.591 1.00 97.38 561 ASN A N 1
ATOM 4357 C CA . ASN A 1 561 ? 13.158 3.388 -23.277 1.00 97.38 561 ASN A CA 1
ATOM 4358 C C . ASN A 1 561 ? 13.160 3.563 -24.801 1.00 97.38 561 ASN A C 1
ATOM 4360 O O . ASN A 1 561 ? 14.211 3.405 -25.414 1.00 97.38 561 ASN A O 1
ATOM 4364 N N . LEU A 1 562 ? 12.032 3.957 -25.403 1.00 98.38 562 LEU A N 1
ATOM 4365 C CA . LEU A 1 562 ? 11.955 4.263 -26.835 1.00 98.38 562 LEU A CA 1
ATOM 4366 C C . LEU A 1 562 ? 12.866 5.441 -27.192 1.00 98.38 562 LEU A C 1
ATOM 4368 O O . LEU A 1 562 ? 13.675 5.349 -28.112 1.00 98.38 562 LEU A O 1
ATOM 4372 N N . GLY A 1 563 ? 12.802 6.522 -26.408 1.00 97.38 563 GLY A N 1
ATOM 4373 C CA . GLY A 1 563 ? 13.703 7.657 -26.577 1.00 97.38 563 GLY A CA 1
ATOM 4374 C C . GLY A 1 563 ? 15.174 7.254 -26.448 1.00 97.38 563 GLY A C 1
ATOM 4375 O O . GLY A 1 563 ? 15.989 7.695 -27.251 1.00 97.38 563 GLY A O 1
ATOM 4376 N N . TYR A 1 564 ? 15.517 6.372 -25.500 1.00 96.62 564 TYR A N 1
ATOM 4377 C CA . TYR A 1 564 ? 16.882 5.848 -25.346 1.00 96.62 564 TYR A CA 1
ATOM 4378 C C . TYR A 1 564 ? 17.320 5.020 -26.552 1.00 96.62 564 TYR A C 1
ATOM 4380 O O . TYR A 1 564 ? 18.438 5.202 -27.021 1.00 96.62 564 TYR A O 1
ATOM 4388 N N . CYS A 1 565 ? 16.444 4.185 -27.112 1.00 97.69 565 CYS A N 1
ATOM 4389 C CA . CYS A 1 565 ? 16.749 3.449 -28.338 1.00 97.69 565 CYS A CA 1
ATOM 4390 C C . CYS A 1 565 ? 17.034 4.388 -29.514 1.00 97.69 565 CYS A C 1
ATOM 4392 O O . CYS A 1 565 ? 18.020 4.186 -30.216 1.00 97.69 565 CYS A O 1
ATOM 4394 N N . TYR A 1 566 ? 16.254 5.458 -29.691 1.00 98.25 566 TYR A N 1
ATOM 4395 C CA . TYR A 1 566 ? 16.550 6.453 -30.726 1.00 98.25 566 TYR A CA 1
ATOM 4396 C C . TYR A 1 566 ? 17.896 7.151 -30.509 1.00 98.25 566 TYR A C 1
ATOM 4398 O O . TYR A 1 566 ? 18.616 7.362 -31.482 1.00 98.25 566 TYR A O 1
ATOM 4406 N N . VAL A 1 567 ? 18.294 7.448 -29.262 1.00 96.81 567 VAL A N 1
ATOM 4407 C CA . VAL A 1 567 ? 19.664 7.926 -28.981 1.00 96.81 567 VAL A CA 1
ATOM 4408 C C . VAL A 1 567 ? 20.687 6.894 -29.446 1.00 96.81 567 VAL A C 1
ATOM 4410 O O . VAL A 1 567 ? 21.630 7.239 -30.158 1.00 96.81 567 VAL A O 1
ATOM 4413 N N . TRP A 1 568 ? 20.484 5.622 -29.100 1.00 96.25 568 TRP A N 1
ATOM 4414 C CA . TRP A 1 568 ? 21.390 4.542 -29.481 1.00 96.25 568 TRP A CA 1
ATOM 4415 C C . TRP A 1 568 ? 21.408 4.238 -30.967 1.00 96.25 568 TRP A C 1
ATOM 4417 O O . TRP A 1 568 ? 22.391 3.657 -31.398 1.00 96.25 568 TRP A O 1
ATOM 4427 N N . LEU A 1 569 ? 20.417 4.663 -31.749 1.00 97.31 569 LEU A N 1
ATOM 4428 C CA . LEU A 1 569 ? 20.420 4.596 -33.214 1.00 97.31 569 LEU A CA 1
ATOM 4429 C C . LEU A 1 569 ? 20.941 5.885 -33.879 1.00 97.31 569 LEU A C 1
ATOM 4431 O O . LEU A 1 569 ? 21.220 5.888 -35.074 1.00 97.31 569 LEU A O 1
ATOM 4435 N N . GLY A 1 570 ? 21.126 6.968 -33.117 1.00 96.62 570 GLY A N 1
ATOM 4436 C CA . GLY A 1 570 ? 21.513 8.286 -33.637 1.00 96.62 570 GLY A CA 1
ATOM 4437 C C . GLY A 1 570 ? 20.344 9.121 -34.179 1.00 96.62 570 GLY A C 1
ATOM 4438 O O . GLY A 1 570 ? 20.559 10.149 -34.817 1.00 96.62 570 GLY A O 1
ATOM 4439 N N . GLU A 1 571 ? 19.100 8.721 -33.912 1.00 97.44 571 GLU A N 1
ATOM 4440 C CA . GLU A 1 571 ? 17.878 9.441 -34.290 1.00 97.44 571 GLU A CA 1
ATOM 4441 C C . GLU A 1 571 ? 17.533 10.540 -33.266 1.00 97.44 571 GLU A C 1
ATOM 4443 O O . GLU A 1 571 ? 16.489 10.532 -32.606 1.00 97.44 571 GLU A O 1
ATOM 4448 N N . PHE A 1 572 ? 18.438 11.507 -33.109 1.00 95.62 572 PHE A N 1
ATOM 4449 C CA . PHE A 1 572 ? 18.382 12.497 -32.027 1.00 95.62 572 PHE A CA 1
ATOM 4450 C C . PHE A 1 572 ? 17.117 13.364 -32.026 1.00 95.62 572 PHE A C 1
ATOM 4452 O O . PHE A 1 572 ? 16.626 13.714 -30.954 1.00 95.62 572 PHE A O 1
ATOM 4459 N N . ASP A 1 573 ? 16.556 13.687 -33.194 1.00 95.12 573 ASP A N 1
ATOM 4460 C CA . ASP A 1 573 ? 15.344 14.512 -33.286 1.00 95.12 573 ASP A CA 1
ATOM 4461 C C . ASP A 1 573 ? 14.127 13.807 -32.671 1.00 95.12 573 ASP A C 1
ATOM 4463 O O . ASP A 1 573 ? 13.393 14.403 -31.875 1.00 95.12 573 ASP A O 1
ATOM 4467 N N . LYS A 1 574 ? 13.949 12.510 -32.964 1.00 96.12 574 LYS A N 1
ATOM 4468 C CA . LYS A 1 574 ? 12.887 11.697 -32.353 1.00 96.12 574 LYS A CA 1
ATOM 4469 C C . LYS A 1 574 ? 13.135 11.498 -30.859 1.00 96.12 574 LYS A C 1
ATOM 4471 O O . LYS A 1 574 ? 12.207 11.630 -30.058 1.00 96.12 574 LYS A O 1
ATOM 4476 N N . ALA A 1 575 ? 14.387 11.240 -30.472 1.00 96.12 575 ALA A N 1
ATOM 4477 C CA . ALA A 1 575 ? 14.762 11.078 -29.070 1.00 96.12 575 ALA A CA 1
ATOM 4478 C C . ALA A 1 575 ? 14.436 12.333 -28.245 1.00 96.12 575 ALA A C 1
ATOM 4480 O O . ALA A 1 575 ? 13.785 12.237 -27.205 1.00 96.12 575 ALA A O 1
ATOM 4481 N N . ARG A 1 576 ? 14.825 13.523 -28.721 1.00 93.44 576 ARG A N 1
ATOM 4482 C CA . ARG A 1 576 ? 14.547 14.797 -28.037 1.00 93.44 576 ARG A CA 1
ATOM 4483 C C . ARG A 1 576 ? 13.054 15.039 -27.863 1.00 93.44 576 ARG A C 1
ATOM 4485 O O . ARG A 1 576 ? 12.645 15.473 -26.791 1.00 93.44 576 ARG A O 1
ATOM 4492 N N . LEU A 1 577 ? 12.241 14.717 -28.870 1.00 94.00 577 LEU A N 1
ATOM 4493 C CA . LEU A 1 577 ? 10.790 14.884 -28.796 1.00 94.00 577 LEU A CA 1
ATOM 4494 C C . LEU A 1 577 ? 10.160 14.021 -27.691 1.00 94.00 577 LEU A C 1
ATOM 4496 O O . LEU A 1 577 ? 9.341 14.521 -26.919 1.00 94.00 577 LEU A O 1
ATOM 4500 N N . LEU A 1 578 ? 10.565 12.753 -27.572 1.00 94.31 578 LEU A N 1
ATOM 4501 C CA . LEU A 1 578 ? 10.038 11.847 -26.545 1.00 94.31 578 LEU A CA 1
ATOM 4502 C C . LEU A 1 578 ? 10.571 12.151 -25.140 1.00 94.31 578 LEU A C 1
ATOM 4504 O O . LEU A 1 578 ? 9.845 12.003 -24.154 1.00 94.31 578 LEU A O 1
ATOM 4508 N N . LEU A 1 579 ? 11.830 12.580 -25.035 1.00 93.38 579 LEU A N 1
ATOM 4509 C CA . LEU A 1 579 ? 12.507 12.786 -23.753 1.00 93.38 579 LEU A CA 1
ATOM 4510 C C . LEU A 1 579 ? 12.341 14.209 -23.192 1.00 93.38 579 LEU A C 1
ATOM 4512 O O . LEU A 1 579 ? 12.660 14.429 -22.027 1.00 93.38 579 LEU A O 1
ATOM 4516 N N . ALA A 1 580 ? 11.780 15.155 -23.957 1.00 88.81 580 ALA A N 1
ATOM 4517 C CA . ALA A 1 580 ? 11.649 16.568 -23.572 1.00 88.81 580 ALA A CA 1
ATOM 4518 C C . ALA A 1 580 ? 11.007 16.802 -22.189 1.00 88.81 580 ALA A C 1
ATOM 4520 O O . ALA A 1 580 ? 11.349 17.759 -21.500 1.00 88.81 580 ALA A O 1
ATOM 4521 N N . ASN A 1 581 ? 10.085 15.927 -21.771 1.00 85.19 581 ASN A N 1
ATOM 4522 C CA . ASN A 1 581 ? 9.359 16.043 -20.500 1.00 85.19 581 ASN A CA 1
ATOM 4523 C C . ASN A 1 581 ? 9.906 15.134 -19.380 1.00 85.19 581 ASN A C 1
ATOM 4525 O O . ASN A 1 581 ? 9.241 14.953 -18.356 1.00 85.19 581 ASN A O 1
ATOM 4529 N N . ILE A 1 582 ? 11.089 14.540 -19.563 1.00 88.31 582 ILE A N 1
ATOM 4530 C CA . ILE A 1 582 ? 11.728 13.638 -18.599 1.00 88.31 582 ILE A CA 1
ATOM 4531 C C . ILE A 1 582 ? 13.070 14.254 -18.183 1.00 88.31 582 ILE A C 1
ATOM 4533 O O . ILE A 1 582 ? 14.124 13.908 -18.695 1.00 88.31 582 ILE A O 1
ATOM 4537 N N . SER A 1 583 ? 13.019 15.205 -17.251 1.00 83.12 583 SER A N 1
ATOM 4538 C CA . SER A 1 583 ? 14.148 16.062 -16.845 1.00 83.12 583 SER A CA 1
ATOM 4539 C C . SER A 1 583 ? 15.455 15.339 -16.492 1.00 83.12 583 SER A C 1
ATOM 4541 O O . SER A 1 583 ? 16.540 15.882 -16.669 1.00 83.12 583 SER A O 1
ATOM 4543 N N . GLU A 1 584 ? 15.365 14.120 -15.974 1.00 87.06 584 GLU A N 1
ATOM 4544 C CA . GLU A 1 584 ? 16.494 13.303 -15.540 1.00 87.06 584 GLU A CA 1
ATOM 4545 C C . GLU A 1 584 ? 17.263 12.668 -16.704 1.00 87.06 584 GLU A C 1
ATOM 4547 O O . GLU A 1 584 ? 18.400 12.242 -16.509 1.00 87.06 584 GLU A O 1
ATOM 4552 N N . THR A 1 585 ? 16.700 12.624 -17.918 1.00 88.69 585 THR A N 1
ATOM 4553 C CA . THR A 1 585 ? 17.344 11.951 -19.058 1.00 88.69 585 THR A CA 1
ATOM 4554 C C . THR A 1 585 ? 18.657 12.609 -19.431 1.00 88.69 585 THR A C 1
ATOM 4556 O O . THR A 1 585 ? 19.594 11.905 -19.773 1.00 88.69 585 THR A O 1
ATOM 4559 N N . GLN A 1 586 ? 18.765 13.934 -19.320 1.00 85.94 586 GLN A N 1
ATOM 4560 C CA . GLN A 1 586 ? 20.011 14.642 -19.619 1.00 85.94 586 GLN A CA 1
ATOM 4561 C C . GLN A 1 586 ? 21.143 14.201 -18.678 1.00 85.94 586 GLN A C 1
ATOM 4563 O O . GLN A 1 586 ? 22.238 13.867 -19.128 1.00 85.94 586 GLN A O 1
ATOM 4568 N N . GLN A 1 587 ? 20.857 14.127 -17.374 1.00 88.06 587 GLN A N 1
ATOM 4569 C CA . GLN A 1 587 ? 21.816 13.654 -16.374 1.00 88.06 587 GLN A CA 1
ATOM 4570 C C . GLN A 1 587 ? 22.144 12.166 -16.564 1.00 88.06 587 GLN A C 1
ATOM 4572 O O . GLN A 1 587 ? 23.295 11.755 -16.415 1.00 88.06 587 GLN A O 1
ATOM 4577 N N . GLU A 1 588 ? 21.146 11.348 -16.897 1.00 89.88 588 GLU A N 1
ATOM 4578 C CA . GLU A 1 588 ? 21.358 9.932 -17.191 1.00 89.88 588 GLU A CA 1
ATOM 4579 C C . GLU A 1 588 ? 22.204 9.725 -18.450 1.00 89.88 588 GLU A C 1
ATOM 4581 O O . GLU A 1 588 ? 23.062 8.848 -18.442 1.00 89.88 588 GLU A O 1
ATOM 4586 N N . MET A 1 589 ? 22.046 10.549 -19.492 1.00 92.25 589 MET A N 1
ATOM 4587 C CA . MET A 1 589 ? 22.889 10.495 -20.692 1.00 92.25 589 MET A CA 1
ATOM 4588 C C . MET A 1 589 ? 24.359 10.768 -20.365 1.00 92.25 589 MET A C 1
ATOM 4590 O O . MET A 1 589 ? 25.223 10.035 -20.838 1.00 92.25 589 MET A O 1
ATOM 4594 N N . SER A 1 590 ? 24.661 11.718 -19.472 1.00 89.19 590 SER A N 1
ATOM 4595 C CA . SER A 1 590 ? 26.032 11.900 -18.964 1.00 89.19 590 SER A CA 1
ATOM 4596 C C . SER A 1 590 ? 26.562 10.659 -18.231 1.00 89.19 590 SER A C 1
ATOM 4598 O O . SER A 1 590 ? 27.741 10.327 -18.333 1.00 89.19 590 SER A O 1
ATOM 4600 N N . ALA A 1 591 ? 25.707 9.950 -17.486 1.00 88.94 591 ALA A N 1
ATOM 4601 C CA . ALA A 1 591 ? 26.103 8.701 -16.834 1.00 88.94 591 ALA A CA 1
ATOM 4602 C C . ALA A 1 591 ? 26.335 7.569 -17.854 1.00 88.94 591 ALA A C 1
ATOM 4604 O O . ALA A 1 591 ? 27.282 6.793 -17.707 1.00 88.94 591 ALA A O 1
ATOM 4605 N N . TYR A 1 592 ? 25.503 7.493 -18.897 1.00 90.38 592 TYR A N 1
ATOM 4606 C CA . TYR A 1 592 ? 25.651 6.527 -19.984 1.00 90.38 592 TYR A CA 1
ATOM 4607 C C . TYR A 1 592 ? 26.893 6.773 -20.837 1.00 90.38 592 TYR A C 1
ATOM 4609 O O . TYR A 1 592 ? 27.505 5.799 -21.259 1.00 90.38 592 TYR A O 1
ATOM 4617 N N . GLU A 1 593 ? 27.301 8.026 -21.054 1.00 92.31 593 GLU A N 1
ATOM 4618 C CA . GLU A 1 593 ? 28.548 8.366 -21.752 1.00 92.31 593 GLU A CA 1
ATOM 4619 C C . GLU A 1 593 ? 29.744 7.654 -21.107 1.00 92.31 593 GLU A C 1
ATOM 4621 O O . GLU A 1 593 ? 30.444 6.874 -21.755 1.00 92.31 593 GLU A O 1
ATOM 4626 N N . TRP A 1 594 ? 29.925 7.840 -19.794 1.00 90.06 594 TRP A N 1
ATOM 4627 C CA . TRP A 1 594 ? 30.991 7.161 -19.059 1.00 90.06 594 TRP A CA 1
ATOM 4628 C C . TRP A 1 594 ? 30.817 5.640 -19.078 1.00 90.06 594 TRP A C 1
ATOM 4630 O O . TRP A 1 594 ? 31.785 4.908 -19.286 1.00 90.06 594 TRP A O 1
ATOM 4640 N N . TRP A 1 595 ? 29.595 5.150 -18.863 1.00 88.88 595 TRP A N 1
ATOM 4641 C CA . TRP A 1 595 ? 29.336 3.717 -18.761 1.00 88.88 595 TRP A CA 1
ATOM 4642 C C . TRP A 1 595 ? 29.607 2.983 -20.084 1.00 88.88 595 TRP A C 1
ATOM 4644 O O . TRP A 1 595 ? 30.309 1.973 -20.077 1.00 88.88 595 TRP A O 1
ATOM 4654 N N . TRP A 1 596 ? 29.159 3.512 -21.227 1.00 91.62 596 TRP A N 1
ATOM 4655 C CA . TRP A 1 596 ? 29.439 2.934 -22.546 1.00 91.62 596 TRP A CA 1
ATOM 4656 C C . TRP A 1 596 ? 30.924 2.955 -22.900 1.00 91.62 596 TRP A C 1
ATOM 4658 O O . TRP A 1 596 ? 31.426 1.992 -23.486 1.00 91.62 596 TRP A O 1
ATOM 4668 N N . GLN A 1 597 ? 31.648 3.992 -22.472 1.00 92.31 597 GLN A N 1
ATOM 4669 C CA . GLN A 1 597 ? 33.101 4.042 -22.609 1.00 92.31 597 GLN A CA 1
ATOM 4670 C C . GLN A 1 597 ? 33.770 2.858 -21.890 1.00 92.31 597 GLN A C 1
ATOM 4672 O O . GLN A 1 597 ? 34.666 2.226 -22.450 1.00 92.31 597 GLN A O 1
ATOM 4677 N N . GLN A 1 598 ? 33.310 2.512 -20.680 1.00 90.38 598 GLN A N 1
ATOM 4678 C CA . GLN A 1 598 ? 33.825 1.356 -19.930 1.00 90.38 598 GLN A CA 1
ATOM 4679 C C . GLN A 1 598 ? 33.468 0.013 -20.581 1.00 90.38 598 GLN A C 1
ATOM 4681 O O . GLN A 1 598 ? 34.234 -0.939 -20.469 1.00 90.38 598 GLN A O 1
ATOM 4686 N N . GLN A 1 599 ? 32.338 -0.062 -21.287 1.00 88.94 599 GLN A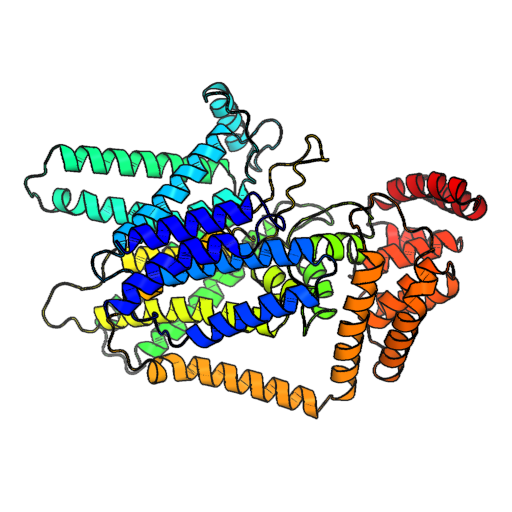 N 1
ATOM 4687 C CA . GLN A 1 599 ? 31.920 -1.256 -22.033 1.00 88.94 599 GLN A CA 1
ATOM 4688 C C . GLN A 1 599 ? 32.612 -1.392 -23.402 1.00 88.94 599 GLN A C 1
ATOM 4690 O O . GLN A 1 599 ? 32.275 -2.285 -24.178 1.00 88.94 599 GLN A O 1
ATOM 4695 N N . GLY A 1 600 ? 33.560 -0.507 -23.736 1.00 91.69 600 GLY A N 1
ATOM 4696 C CA . GLY A 1 600 ? 34.256 -0.535 -25.024 1.00 91.69 600 GLY A CA 1
ATOM 4697 C C . GLY A 1 600 ? 33.370 -0.140 -26.210 1.00 91.69 600 GLY A C 1
ATOM 4698 O O . GLY A 1 600 ? 33.630 -0.569 -27.332 1.00 91.69 600 GLY A O 1
ATOM 4699 N N . ARG A 1 601 ? 32.329 0.670 -25.970 1.00 92.06 601 ARG A N 1
ATOM 4700 C CA . ARG A 1 601 ? 31.392 1.186 -26.982 1.00 92.06 601 ARG A CA 1
ATOM 4701 C C . ARG A 1 601 ? 31.502 2.711 -27.113 1.00 92.06 601 ARG A C 1
ATOM 4703 O O . ARG A 1 601 ? 30.582 3.427 -26.711 1.00 92.06 601 ARG A O 1
ATOM 4710 N N . PRO A 1 602 ? 32.623 3.232 -27.654 1.00 94.31 602 PRO A N 1
ATOM 4711 C CA . PRO A 1 602 ? 32.818 4.674 -27.811 1.00 94.31 602 PRO A CA 1
ATOM 4712 C C . PRO A 1 602 ? 31.783 5.305 -28.754 1.00 94.31 602 PRO A C 1
ATOM 4714 O O . PRO A 1 602 ? 31.437 6.467 -28.590 1.00 94.31 602 PRO A O 1
ATOM 4717 N N . ASP A 1 603 ? 31.238 4.524 -29.690 1.00 94.44 603 ASP A N 1
ATOM 4718 C CA . ASP A 1 603 ? 30.157 4.929 -30.588 1.00 94.44 603 ASP A CA 1
ATOM 4719 C C . ASP A 1 603 ? 28.866 5.282 -29.829 1.00 94.44 603 ASP A C 1
ATOM 4721 O O . ASP A 1 603 ? 28.229 6.297 -30.110 1.00 94.44 603 ASP A O 1
ATOM 4725 N N . LEU A 1 604 ? 28.489 4.476 -28.830 1.00 94.12 604 LEU A N 1
ATOM 4726 C CA . LEU A 1 604 ? 27.320 4.750 -27.989 1.00 94.12 604 LEU A CA 1
ATOM 4727 C C . LEU A 1 604 ? 27.610 5.835 -26.948 1.00 94.12 604 LEU A C 1
ATOM 4729 O O . LEU A 1 604 ? 26.717 6.617 -26.620 1.00 94.12 604 LEU A O 1
ATOM 4733 N N . ALA A 1 605 ? 28.852 5.918 -26.464 1.00 94.62 605 ALA A N 1
ATOM 4734 C CA . ALA A 1 605 ? 29.282 6.992 -25.575 1.00 94.62 605 ALA A CA 1
ATOM 4735 C C . ALA A 1 605 ? 29.172 8.367 -26.259 1.00 94.62 605 ALA A C 1
ATOM 4737 O O . ALA A 1 605 ? 28.616 9.293 -25.674 1.00 94.62 605 ALA A O 1
ATOM 4738 N N . GLU A 1 606 ? 29.608 8.485 -27.518 1.00 95.81 606 GLU A N 1
ATOM 4739 C CA . GLU A 1 606 ? 29.488 9.717 -28.309 1.00 95.81 606 GLU A CA 1
ATOM 4740 C C . GLU A 1 606 ? 28.020 10.113 -28.534 1.00 95.81 606 GLU A C 1
ATOM 4742 O O . GLU A 1 606 ? 27.647 11.273 -28.343 1.00 95.81 606 GLU A O 1
ATOM 4747 N N . ARG A 1 607 ? 27.150 9.139 -28.842 1.00 95.62 607 ARG A N 1
ATOM 4748 C CA . ARG A 1 607 ? 25.697 9.365 -28.965 1.00 95.62 607 ARG A CA 1
ATOM 4749 C C . ARG A 1 607 ? 25.077 9.861 -27.655 1.00 95.62 607 ARG A C 1
ATOM 4751 O O . ARG A 1 607 ? 24.254 10.776 -27.679 1.00 95.62 607 ARG A O 1
ATOM 4758 N N . ALA A 1 608 ? 25.486 9.300 -26.514 1.00 94.00 608 ALA A N 1
ATOM 4759 C CA . ALA A 1 608 ? 25.057 9.772 -25.198 1.00 94.00 608 ALA A CA 1
ATOM 4760 C C . ALA A 1 608 ? 25.534 11.211 -24.932 1.00 94.00 608 ALA A C 1
ATOM 4762 O O . ALA A 1 608 ? 24.741 12.053 -24.508 1.00 94.00 608 ALA A O 1
ATOM 4763 N N . ALA A 1 609 ? 26.799 11.515 -25.243 1.00 93.75 609 ALA A N 1
ATOM 4764 C CA . ALA A 1 609 ? 27.391 12.843 -25.073 1.00 93.75 609 ALA A CA 1
ATOM 4765 C C . ALA A 1 609 ? 26.656 13.919 -25.893 1.00 93.75 609 ALA A C 1
ATOM 4767 O O . ALA A 1 609 ? 26.446 15.038 -25.428 1.00 93.75 609 ALA A O 1
ATOM 4768 N N . GLN A 1 610 ? 26.196 13.581 -27.099 1.00 92.50 610 GLN A N 1
ATOM 4769 C CA . GLN A 1 610 ? 25.417 14.495 -27.939 1.00 92.50 610 GLN A CA 1
ATOM 4770 C C . GLN A 1 610 ? 24.033 14.831 -27.350 1.00 92.50 610 GLN A C 1
ATOM 4772 O O . GLN A 1 610 ? 23.487 15.903 -27.619 1.00 92.50 610 GLN A O 1
ATOM 4777 N N . MET A 1 611 ? 23.469 13.933 -26.540 1.00 91.69 611 MET A N 1
ATOM 4778 C CA . MET A 1 611 ? 22.174 14.110 -25.870 1.00 91.69 611 MET A CA 1
ATOM 4779 C C . MET A 1 611 ? 22.285 14.630 -24.434 1.00 91.69 611 MET A C 1
ATOM 4781 O O . MET A 1 611 ? 21.270 14.995 -23.841 1.00 91.69 611 MET A O 1
ATOM 4785 N N . SER A 1 612 ? 23.491 14.668 -23.865 1.00 86.75 612 SER A N 1
ATOM 4786 C CA . SER A 1 612 ? 23.742 15.253 -22.545 1.00 86.75 612 SER A CA 1
ATOM 4787 C C . SER A 1 612 ? 23.932 16.776 -22.601 1.00 86.75 612 SER A C 1
ATOM 4789 O O . SER A 1 612 ? 23.766 17.464 -21.590 1.00 86.75 612 SER A O 1
ATOM 4791 N N . GLN A 1 613 ? 24.229 17.323 -23.783 1.00 78.50 613 GLN A N 1
ATOM 4792 C CA . GLN A 1 613 ? 24.332 18.764 -24.017 1.00 78.50 613 GLN A CA 1
ATOM 4793 C C . GLN A 1 613 ? 22.941 19.433 -24.052 1.00 78.50 613 GLN A C 1
ATOM 4795 O O . GLN A 1 613 ? 21.983 18.805 -24.508 1.00 78.50 613 GLN A O 1
ATOM 4800 N N . PRO A 1 614 ? 22.817 20.669 -23.528 1.00 63.06 614 PRO A N 1
ATOM 4801 C CA . PRO A 1 614 ? 21.545 21.386 -23.409 1.00 63.06 614 PRO A CA 1
ATOM 4802 C C . PRO A 1 614 ? 20.910 21.797 -24.742 1.00 63.06 614 PRO A C 1
ATOM 4804 O O . PRO A 1 614 ? 21.649 21.986 -25.736 1.00 63.06 614 PRO A O 1
#